Protein 3GQM (pdb70)

Structure (mmCIF, N/CA/C/O backbone):
data_3GQM
#
_entry.id   3GQM
#
_cell.length_a   54.893
_cell.length_b   77.744
_cell.length_c   115.016
_cell.angle_alpha   90.00
_cell.angle_beta   90.00
_cell.angle_gamma   90.00
#
_symmetry.space_group_name_H-M   'P 21 21 21'
#
loop_
_entity.id
_entity.type
_entity.pdbx_description
1 polymer 'Cell Inhibiting Factor (CifBp)'
2 water water
#
loop_
_atom_site.group_PDB
_atom_site.id
_atom_site.type_symbol
_atom_site.label_atom_id
_atom_site.label_alt_id
_atom_site.label_comp_id
_atom_site.label_asym_id
_atom_site.label_entity_id
_atom_site.label_seq_id
_atom_site.pdbx_PDB_ins_code
_atom_site.Cartn_x
_atom_site.Cartn_y
_atom_site.Cartn_z
_atom_site.occupancy
_atom_site.B_iso_or_equiv
_atom_site.auth_seq_id
_atom_site.auth_comp_id
_atom_site.auth_asym_id
_atom_site.auth_atom_id
_atom_site.pdbx_PDB_model_num
ATOM 1 N N . HIS A 1 28 ? -0.912 12.245 18.412 1.00 40.72 14 HIS A N 1
ATOM 2 C CA . HIS A 1 28 ? 0.127 13.064 17.737 1.00 39.49 14 HIS A CA 1
ATOM 3 C C . HIS A 1 28 ? 1.053 12.151 16.973 1.00 37.68 14 HIS A C 1
ATOM 4 O O . HIS A 1 28 ? 2.272 12.348 16.928 1.00 37.41 14 HIS A O 1
ATOM 11 N N . ARG A 1 29 ? 0.474 11.124 16.384 1.00 36.15 15 ARG A N 1
ATOM 12 C CA . ARG A 1 29 ? 1.157 10.355 15.354 1.00 34.79 15 ARG A CA 1
ATOM 13 C C . ARG A 1 29 ? 1.740 11.263 14.266 1.00 32.34 15 ARG A C 1
ATOM 14 O O . ARG A 1 29 ? 2.804 10.969 13.735 1.00 32.31 15 ARG A O 1
ATOM 22 N N . VAL A 1 30 ? 1.084 12.371 13.935 1.00 30.79 16 VAL A N 1
ATOM 23 C CA . VAL A 1 30 ? 1.617 13.204 12.839 1.00 29.16 16 VAL A CA 1
ATOM 24 C C . VAL A 1 30 ? 2.960 13.836 13.209 1.00 28.54 16 VAL A C 1
ATOM 25 O O . VAL A 1 30 ? 3.906 13.839 12.415 1.00 26.81 16 VAL A O 1
ATOM 29 N N . THR A 1 31 ? 3.023 14.372 14.429 1.00 27.51 17 THR A N 1
ATOM 30 C CA . THR A 1 31 ? 4.224 14.959 14.958 1.00 28.50 17 THR A CA 1
ATOM 31 C C . THR A 1 31 ? 5.359 13.927 15.043 1.00 27.76 17 THR A C 1
ATOM 32 O O . THR A 1 31 ? 6.502 14.217 14.707 1.00 27.57 17 THR A O 1
ATOM 36 N N . LEU A 1 32 ? 5.047 12.717 15.489 1.00 27.50 18 LEU A N 1
ATOM 37 C CA . LEU A 1 32 ? 6.089 11.677 15.602 1.00 28.38 18 LEU A CA 1
ATOM 38 C C . LEU A 1 32 ? 6.600 11.219 14.219 1.00 27.86 18 LEU A C 1
ATOM 39 O O . LEU A 1 32 ? 7.785 11.007 14.016 1.00 27.71 18 LEU A O 1
ATOM 44 N N . ARG A 1 33 ? 5.655 11.007 13.310 1.00 28.64 19 ARG A N 1
ATOM 45 C CA . ARG A 1 33 ? 5.919 10.656 11.902 1.00 28.72 19 ARG A CA 1
ATOM 46 C C . ARG A 1 33 ? 6.931 11.660 11.370 1.00 28.50 19 ARG A C 1
ATOM 47 O O . ARG A 1 33 ? 8.012 11.299 10.844 1.00 28.93 19 ARG A O 1
ATOM 55 N N . LYS A 1 34 ? 6.628 12.929 11.566 1.00 27.72 20 LYS A N 1
ATOM 56 C CA . LYS A 1 34 ? 7.508 13.999 11.060 1.00 28.32 20 LYS A CA 1
ATOM 57 C C . LYS A 1 34 ? 8.927 13.893 11.607 1.00 28.53 20 LYS A C 1
ATOM 58 O O . LYS A 1 34 ? 9.919 13.981 10.859 1.00 27.58 20 LYS A O 1
ATOM 64 N N . ALA A 1 35 ? 9.026 13.689 12.925 1.00 28.70 21 ALA A N 1
ATOM 65 C CA . ALA A 1 35 ? 10.316 13.450 13.545 1.00 28.85 21 ALA A CA 1
ATOM 66 C C . ALA A 1 35 ? 11.037 12.180 13.082 1.00 29.09 21 ALA A C 1
ATOM 67 O O . ALA A 1 35 ? 12.221 12.201 12.925 1.00 29.16 21 ALA A O 1
ATOM 69 N N . THR A 1 36 ? 10.338 11.072 12.912 1.00 30.39 22 THR A N 1
ATOM 70 C CA . THR A 1 36 ? 10.960 9.858 12.391 1.00 31.42 22 THR A CA 1
ATOM 71 C C . THR A 1 36 ? 11.548 10.133 10.982 1.00 30.90 22 THR A C 1
ATOM 72 O O . THR A 1 36 ? 12.759 9.901 10.688 1.00 30.77 22 THR A O 1
ATOM 76 N N . LEU A 1 37 ? 10.705 10.674 10.108 1.00 29.18 23 LEU A N 1
ATOM 77 C CA . LEU A 1 37 ? 11.150 10.978 8.749 1.00 27.67 23 LEU A CA 1
ATOM 78 C C . LEU A 1 37 ? 12.338 11.935 8.807 1.00 27.46 23 LEU A C 1
ATOM 79 O O . LEU A 1 37 ? 13.311 11.691 8.124 1.00 27.30 23 LEU A O 1
ATOM 84 N N . ALA A 1 38 ? 12.292 12.978 9.644 1.00 27.36 24 ALA A N 1
ATOM 85 C CA . ALA A 1 38 ? 13.411 13.939 9.703 1.00 29.91 24 ALA A CA 1
ATOM 86 C C . ALA A 1 38 ? 14.729 13.284 10.157 1.00 30.76 24 ALA A C 1
ATOM 87 O O . ALA A 1 38 ? 15.738 13.463 9.524 1.00 30.97 24 ALA A O 1
ATOM 89 N N . SER A 1 39 ? 14.716 12.515 11.241 1.00 32.04 25 SER A N 1
ATOM 90 C CA . SER A 1 39 ? 15.970 11.908 11.688 1.00 33.64 25 SER A CA 1
ATOM 91 C C . SER A 1 39 ? 16.442 10.885 10.667 1.00 33.04 25 SER A C 1
ATOM 92 O O . SER A 1 39 ? 17.630 10.836 10.374 1.00 35.35 25 SER A O 1
ATOM 95 N N . LEU A 1 40 ? 15.531 10.103 10.100 1.00 32.58 26 LEU A N 1
ATOM 96 C CA . LEU A 1 40 ? 15.903 9.197 8.991 1.00 31.37 26 LEU A CA 1
ATOM 97 C C . LEU A 1 40 ? 16.647 9.893 7.857 1.00 31.77 26 LEU A C 1
ATOM 98 O O . LEU A 1 40 ? 17.751 9.450 7.464 1.00 31.23 26 LEU A O 1
ATOM 103 N N . MET A 1 41 ? 16.059 10.971 7.316 1.00 30.92 27 MET A N 1
ATOM 104 C CA . MET A 1 41 ? 16.709 11.708 6.235 1.00 32.30 27 MET A CA 1
ATOM 105 C C . MET A 1 41 ? 18.091 12.286 6.602 1.00 32.67 27 MET A C 1
ATOM 106 O O . MET A 1 41 ? 19.001 12.286 5.771 1.00 30.59 27 MET A O 1
ATOM 111 N N . GLN A 1 42 ? 18.227 12.796 7.821 1.00 34.11 28 GLN A N 1
ATOM 112 C CA . GLN A 1 42 ? 19.518 13.375 8.248 1.00 35.83 28 GLN A CA 1
ATOM 113 C C . GLN A 1 42 ? 20.608 12.312 8.315 1.00 35.88 28 GLN A C 1
ATOM 114 O O . GLN A 1 42 ? 21.770 12.607 8.113 1.00 37.56 28 GLN A O 1
ATOM 120 N N . SER A 1 43 ? 20.244 11.079 8.609 1.00 36.84 29 SER A N 1
ATOM 121 C CA . SER A 1 43 ? 21.238 9.999 8.798 1.00 37.98 29 SER A CA 1
ATOM 122 C C . SER A 1 43 ? 21.853 9.482 7.481 1.00 38.00 29 SER A C 1
ATOM 123 O O . SER A 1 43 ? 22.832 8.740 7.486 1.00 38.53 29 SER A O 1
ATOM 126 N N . LEU A 1 44 ? 21.272 9.891 6.362 1.00 38.99 30 LEU A N 1
ATOM 127 C CA . LEU A 1 44 ? 21.580 9.314 5.052 1.00 39.17 30 LEU A CA 1
ATOM 128 C C . LEU A 1 44 ? 22.858 9.931 4.506 1.00 39.92 30 LEU A C 1
ATOM 129 O O . LEU A 1 44 ? 23.322 9.584 3.410 1.00 39.35 30 LEU A O 1
ATOM 134 N N . SER A 1 45 ? 23.425 10.863 5.269 1.00 40.29 31 SER A N 1
ATOM 135 C CA . SER A 1 45 ? 24.738 11.391 4.933 1.00 41.44 31 SER A CA 1
ATOM 136 C C . SER A 1 45 ? 25.746 10.389 5.473 1.00 41.05 31 SER A C 1
ATOM 137 O O . SER A 1 45 ? 26.895 10.412 5.064 1.00 42.26 31 SER A O 1
ATOM 140 N N . GLY A 1 46 ? 25.291 9.517 6.378 1.00 40.53 32 GLY A N 1
ATOM 141 C CA . GLY A 1 46 ? 26.073 8.396 6.901 1.00 40.91 32 GLY A CA 1
ATOM 142 C C . GLY A 1 46 ? 26.168 7.220 5.913 1.00 41.62 32 GLY A C 1
ATOM 143 O O . GLY A 1 46 ? 25.170 6.814 5.270 1.00 40.17 32 GLY A O 1
ATOM 144 N N . GLU A 1 47 ? 27.371 6.664 5.804 1.00 41.11 33 GLU A N 1
ATOM 145 C CA . GLU A 1 47 ? 27.661 5.634 4.808 1.00 41.19 33 GLU A CA 1
ATOM 146 C C . GLU A 1 47 ? 26.810 4.408 5.060 1.00 40.13 33 GLU A C 1
ATOM 147 O O . GLU A 1 47 ? 26.113 3.945 4.166 1.00 40.46 33 GLU A O 1
ATOM 153 N N . SER A 1 48 ? 26.833 3.904 6.286 1.00 38.79 34 SER A N 1
ATOM 154 C CA . SER A 1 48 ? 26.123 2.692 6.590 1.00 38.49 34 SER A CA 1
ATOM 155 C C . SER A 1 48 ? 24.604 2.872 6.427 1.00 37.03 34 SER A C 1
ATOM 156 O O . SER A 1 48 ? 23.943 2.057 5.797 1.00 36.86 34 SER A O 1
ATOM 159 N N . SER A 1 49 ? 24.076 3.972 6.941 1.00 35.65 35 SER A N 1
ATOM 160 C CA . SER A 1 49 ? 22.641 4.279 6.792 1.00 34.82 35 SER A CA 1
ATOM 161 C C . SER A 1 49 ? 22.256 4.375 5.299 1.00 32.58 35 SER A C 1
ATOM 162 O O . SER A 1 49 ? 21.317 3.706 4.857 1.00 30.58 35 SER A O 1
ATOM 165 N N . ASN A 1 50 ? 23.008 5.182 4.550 1.00 31.91 36 ASN A N 1
ATOM 166 C CA . ASN A 1 50 ? 22.768 5.374 3.117 1.00 32.11 36 ASN A CA 1
ATOM 167 C C . ASN A 1 50 ? 22.690 4.045 2.329 1.00 31.97 36 ASN A C 1
ATOM 168 O O . ASN A 1 50 ? 21.727 3.800 1.604 1.00 32.09 36 ASN A O 1
ATOM 173 N N . ARG A 1 51 ? 23.698 3.197 2.471 1.00 31.93 37 ARG A N 1
ATOM 174 C CA . ARG A 1 51 ? 23.751 1.891 1.756 1.00 31.61 37 ARG A CA 1
ATOM 175 C C . ARG A 1 51 ? 22.665 0.899 2.166 1.00 30.56 37 ARG A C 1
ATOM 176 O O . ARG A 1 51 ? 22.139 0.139 1.335 1.00 30.08 37 ARG A O 1
ATOM 184 N N . VAL A 1 52 ? 22.345 0.880 3.452 1.00 28.67 38 VAL A N 1
ATOM 185 C CA . VAL A 1 52 ? 21.251 0.047 3.935 1.00 29.08 38 VAL A CA 1
ATOM 186 C C . VAL A 1 52 ? 19.875 0.557 3.423 1.00 28.12 38 VAL A C 1
ATOM 187 O O . VAL A 1 52 ? 19.029 -0.228 3.033 1.00 28.24 38 VAL A O 1
ATOM 191 N N . MET A 1 53 ? 19.693 1.864 3.379 1.00 27.90 39 MET A N 1
ATOM 192 C CA . MET A 1 53 ? 18.423 2.479 2.903 1.00 28.21 39 MET A CA 1
ATOM 193 C C . MET A 1 53 ? 18.229 2.259 1.379 1.00 27.62 39 MET A C 1
ATOM 194 O O . MET A 1 53 ? 17.194 1.740 0.959 1.00 27.80 39 MET A O 1
ATOM 199 N N . TRP A 1 54 ? 19.244 2.605 0.592 1.00 27.20 40 TRP A N 1
ATOM 200 C CA . TRP A 1 54 ? 19.138 2.649 -0.857 1.00 28.83 40 TRP A CA 1
ATOM 201 C C . TRP A 1 54 ? 19.882 1.458 -1.476 1.00 31.32 40 TRP A C 1
ATOM 202 O O . TRP A 1 54 ? 21.044 1.536 -1.846 1.00 34.59 40 TRP A O 1
ATOM 213 N N . ASN A 1 55 ? 19.231 0.314 -1.510 1.00 31.90 41 ASN A N 1
ATOM 214 C CA . ASN A 1 55 ? 19.849 -0.870 -2.058 1.00 32.16 41 ASN A CA 1
ATOM 215 C C . ASN A 1 55 ? 18.698 -1.487 -2.829 1.00 31.17 41 ASN A C 1
ATOM 216 O O . ASN A 1 55 ? 17.533 -1.282 -2.468 1.00 29.45 41 ASN A O 1
ATOM 221 N N . ASP A 1 56 ? 18.999 -2.190 -3.904 1.00 31.24 42 ASP A N 1
ATOM 222 C CA . ASP A 1 56 ? 17.920 -2.731 -4.738 1.00 34.16 42 ASP A CA 1
ATOM 223 C C . ASP A 1 56 ? 17.640 -4.217 -4.548 1.00 34.08 42 ASP A C 1
ATOM 224 O O . ASP A 1 56 ? 17.008 -4.824 -5.405 1.00 35.06 42 ASP A O 1
ATOM 229 N N . ARG A 1 57 ? 18.082 -4.808 -3.443 1.00 34.71 43 ARG A N 1
ATOM 230 C CA . ARG A 1 57 ? 17.664 -6.199 -3.160 1.00 36.52 43 ARG A CA 1
ATOM 231 C C . ARG A 1 57 ? 16.368 -6.129 -2.382 1.00 35.97 43 ARG A C 1
ATOM 232 O O . ARG A 1 57 ? 16.346 -5.582 -1.280 1.00 36.39 43 ARG A O 1
ATOM 240 N N . TYR A 1 58 ? 15.292 -6.679 -2.921 1.00 36.39 44 TYR A N 1
ATOM 241 C CA . TYR A 1 58 ? 13.967 -6.470 -2.311 1.00 37.49 44 TYR A CA 1
ATOM 242 C C . TYR A 1 58 ? 13.300 -7.731 -1.782 1.00 39.18 44 TYR A C 1
ATOM 243 O O . TYR A 1 58 ? 12.184 -7.671 -1.257 1.00 39.46 44 TYR A O 1
ATOM 252 N N . ASP A 1 59 ? 13.972 -8.871 -1.951 1.00 40.27 45 ASP A N 1
ATOM 253 C CA . ASP A 1 59 ? 13.447 -10.166 -1.549 1.00 41.17 45 ASP A CA 1
ATOM 254 C C . ASP A 1 59 ? 13.888 -10.504 -0.150 1.00 40.73 45 ASP A C 1
ATOM 255 O O . ASP A 1 59 ? 13.388 -11.454 0.391 1.00 42.25 45 ASP A O 1
ATOM 260 N N . THR A 1 60 ? 14.828 -9.721 0.391 1.00 40.31 46 THR A N 1
ATOM 261 C CA . THR A 1 60 ? 15.381 -9.746 1.758 1.00 38.97 46 THR A CA 1
ATOM 262 C C . THR A 1 60 ? 14.894 -8.521 2.592 1.00 37.59 46 THR A C 1
ATOM 263 O O . THR A 1 60 ? 14.605 -7.460 2.031 1.00 36.38 46 THR A O 1
ATOM 267 N N . LEU A 1 61 ? 14.819 -8.679 3.911 1.00 36.01 47 LEU A N 1
ATOM 268 C CA . LEU A 1 61 ? 14.332 -7.620 4.805 1.00 35.36 47 LEU A CA 1
ATOM 269 C C . LEU A 1 61 ? 15.259 -6.467 4.658 1.00 34.56 47 LEU A C 1
ATOM 270 O O . LEU A 1 61 ? 16.491 -6.675 4.687 1.00 34.00 47 LEU A O 1
ATOM 275 N N . LEU A 1 62 ? 14.698 -5.258 4.526 1.00 32.29 48 LEU A N 1
ATOM 276 C CA . LEU A 1 62 ? 15.549 -4.072 4.520 1.00 32.58 48 LEU A CA 1
ATOM 277 C C . LEU A 1 62 ? 16.553 -4.083 5.675 1.00 32.06 48 LEU A C 1
ATOM 278 O O . LEU A 1 62 ? 17.753 -3.830 5.462 1.00 31.80 48 LEU A O 1
ATOM 283 N N . ILE A 1 63 ? 16.079 -4.377 6.892 1.00 33.19 49 ILE A N 1
ATOM 284 C CA . ILE A 1 63 ? 16.944 -4.202 8.067 1.00 34.44 49 ILE A CA 1
ATOM 285 C C . ILE A 1 63 ? 17.917 -5.358 8.188 1.00 34.57 49 ILE A C 1
ATOM 286 O O . ILE A 1 63 ? 18.812 -5.294 8.982 1.00 35.82 49 ILE A O 1
ATOM 291 N N . ALA A 1 64 ? 17.737 -6.417 7.408 1.00 35.40 50 ALA A N 1
ATOM 292 C CA . ALA A 1 64 ? 18.736 -7.483 7.393 1.00 36.22 50 ALA A CA 1
ATOM 293 C C . ALA A 1 64 ? 19.932 -7.158 6.526 1.00 37.10 50 ALA A C 1
ATOM 294 O O . ALA A 1 64 ? 20.870 -7.976 6.467 1.00 38.03 50 ALA A O 1
ATOM 296 N N . ARG A 1 65 ? 19.917 -5.995 5.851 1.00 36.19 51 ARG A N 1
ATOM 297 C CA . ARG A 1 65 ? 21.046 -5.569 5.014 1.00 35.32 51 ARG A CA 1
ATOM 298 C C . ARG A 1 65 ? 22.324 -5.238 5.788 1.00 35.76 51 ARG A C 1
ATOM 299 O O . ARG A 1 65 ? 22.328 -4.400 6.695 1.00 36.11 51 ARG A O 1
ATOM 307 N N . ASP A 1 66 ? 23.431 -5.837 5.361 1.00 36.11 52 ASP A N 1
ATOM 308 C CA . ASP A 1 66 ? 24.714 -5.652 6.024 1.00 36.39 52 ASP A CA 1
ATOM 309 C C . ASP A 1 66 ? 25.498 -4.640 5.250 1.00 35.76 52 ASP A C 1
ATOM 310 O O . ASP A 1 66 ? 25.846 -4.920 4.132 1.00 35.71 52 ASP A O 1
ATOM 315 N N . PRO A 1 67 ? 25.776 -3.469 5.840 1.00 35.27 53 PRO A N 1
ATOM 316 C CA . PRO A 1 67 ? 26.488 -2.404 5.153 1.00 36.38 53 PRO A CA 1
ATOM 317 C C . PRO A 1 67 ? 27.960 -2.742 4.824 1.00 37.33 53 PRO A C 1
ATOM 318 O O . PRO A 1 67 ? 28.467 -2.221 3.839 1.00 37.63 53 PRO A O 1
ATOM 322 N N . ARG A 1 68 ? 28.619 -3.571 5.648 1.00 37.80 54 ARG A N 1
ATOM 323 C CA . ARG A 1 68 ? 29.975 -4.064 5.354 1.00 38.49 54 ARG A CA 1
ATOM 324 C C . ARG A 1 68 ? 29.958 -4.963 4.095 1.00 36.79 54 ARG A C 1
ATOM 325 O O . ARG A 1 68 ? 30.767 -4.788 3.207 1.00 36.63 54 ARG A O 1
ATOM 333 N N . GLU A 1 69 ? 29.040 -5.923 4.049 1.00 36.23 55 GLU A N 1
ATOM 334 C CA . GLU A 1 69 ? 28.903 -6.793 2.901 1.00 37.44 55 GLU A CA 1
ATOM 335 C C . GLU A 1 69 ? 28.552 -6.022 1.611 1.00 36.48 55 GLU A C 1
ATOM 336 O O . GLU A 1 69 ? 29.115 -6.288 0.542 1.00 36.63 55 GLU A O 1
ATOM 342 N N . ILE A 1 70 ? 27.641 -5.049 1.723 1.00 34.74 56 ILE A N 1
ATOM 343 C CA . ILE A 1 70 ? 27.320 -4.200 0.589 1.00 33.22 56 ILE A CA 1
ATOM 344 C C . ILE A 1 70 ? 28.607 -3.542 0.103 1.00 33.43 56 ILE A C 1
ATOM 345 O O . ILE A 1 70 ? 28.880 -3.533 -1.094 1.00 32.60 56 ILE A O 1
ATOM 350 N N . LYS A 1 71 ? 29.390 -2.990 1.032 1.00 33.59 57 LYS A N 1
ATOM 351 C CA . LYS A 1 71 ? 30.613 -2.299 0.663 1.00 34.68 57 LYS A CA 1
ATOM 352 C C . LYS A 1 71 ? 31.582 -3.269 0.007 1.00 33.94 57 LYS A C 1
ATOM 353 O O . LYS A 1 71 ? 32.204 -2.923 -0.973 1.00 34.42 57 LYS A O 1
ATOM 359 N N . ASN A 1 72 ? 31.705 -4.468 0.563 1.00 34.38 58 ASN A N 1
ATOM 360 C CA . ASN A 1 72 ? 32.530 -5.528 -0.053 1.00 35.03 58 ASN A CA 1
ATOM 361 C C . ASN A 1 72 ? 32.053 -5.952 -1.437 1.00 34.28 58 ASN A C 1
ATOM 362 O O . ASN A 1 72 ? 32.876 -6.289 -2.276 1.00 34.79 58 ASN A O 1
ATOM 367 N N . ALA A 1 73 ? 30.732 -5.925 -1.667 1.00 32.35 59 ALA A N 1
ATOM 368 C CA . ALA A 1 73 ? 30.160 -6.271 -2.958 1.00 31.64 59 ALA A CA 1
ATOM 369 C C . ALA A 1 73 ? 30.536 -5.227 -3.990 1.00 30.92 59 ALA A C 1
ATOM 370 O O . ALA A 1 73 ? 30.910 -5.563 -5.104 1.00 30.01 59 ALA A O 1
ATOM 372 N N . ILE A 1 74 ? 30.465 -3.954 -3.609 1.00 30.59 60 ILE A N 1
ATOM 373 C CA . ILE A 1 74 ? 30.928 -2.908 -4.492 1.00 31.38 60 ILE A CA 1
ATOM 374 C C . ILE A 1 74 ? 32.442 -3.057 -4.785 1.00 32.46 60 ILE A C 1
ATOM 375 O O . ILE A 1 74 ? 32.854 -2.943 -5.948 1.00 30.44 60 ILE A O 1
ATOM 380 N N . GLU A 1 75 ? 33.262 -3.317 -3.745 1.00 33.09 61 GLU A N 1
ATOM 381 C CA . GLU A 1 75 ? 34.711 -3.517 -3.979 1.00 35.01 61 GLU A CA 1
ATOM 382 C C . GLU A 1 75 ? 34.907 -4.647 -5.008 1.00 34.27 61 GLU A C 1
ATOM 383 O O . GLU A 1 75 ? 35.609 -4.500 -5.995 1.00 33.16 61 GLU A O 1
ATOM 389 N N . LYS A 1 76 ? 34.255 -5.768 -4.760 1.00 34.62 62 LYS A N 1
ATOM 390 C CA . LYS A 1 76 ? 34.348 -6.901 -5.665 1.00 34.58 62 LYS A CA 1
ATOM 391 C C . LYS A 1 76 ? 34.000 -6.511 -7.100 1.00 35.00 62 LYS A C 1
ATOM 392 O O . LYS A 1 76 ? 34.779 -6.754 -8.049 1.00 36.03 62 LYS A O 1
ATOM 398 N N . SER A 1 77 ? 32.849 -5.868 -7.271 1.00 35.24 63 SER A N 1
ATOM 399 C CA . SER A 1 77 ? 32.418 -5.426 -8.601 1.00 34.99 63 SER A CA 1
ATOM 400 C C . SER A 1 77 ? 33.475 -4.516 -9.269 1.00 35.27 63 SER A C 1
ATOM 401 O O . SER A 1 77 ? 33.742 -4.601 -10.487 1.00 34.61 63 SER A O 1
ATOM 404 N N . VAL A 1 78 ? 34.068 -3.619 -8.489 1.00 35.76 64 VAL A N 1
ATOM 405 C CA . VAL A 1 78 ? 35.015 -2.671 -9.059 1.00 35.96 64 VAL A CA 1
ATOM 406 C C . VAL A 1 78 ? 36.267 -3.452 -9.539 1.00 37.78 64 VAL A C 1
ATOM 407 O O . VAL A 1 78 ? 36.819 -3.173 -10.608 1.00 37.96 64 VAL A O 1
ATOM 411 N N . THR A 1 79 ? 36.678 -4.442 -8.752 1.00 38.98 65 THR A N 1
ATOM 412 C CA . THR A 1 79 ? 37.791 -5.306 -9.125 1.00 41.95 65 THR A CA 1
ATOM 413 C C . THR A 1 79 ? 37.474 -6.073 -10.399 1.00 42.91 65 THR A C 1
ATOM 414 O O . THR A 1 79 ? 38.304 -6.152 -11.286 1.00 44.17 65 THR A O 1
ATOM 418 N N . ASP A 1 80 ? 36.275 -6.649 -10.475 1.00 44.28 66 ASP A N 1
ATOM 419 C CA . ASP A 1 80 ? 35.816 -7.333 -11.683 1.00 44.95 66 ASP A CA 1
ATOM 420 C C . ASP A 1 80 ? 36.104 -6.413 -12.855 1.00 46.37 66 ASP A C 1
ATOM 421 O O . ASP A 1 80 ? 36.582 -6.849 -13.896 1.00 47.89 66 ASP A O 1
ATOM 426 N N . PHE A 1 81 ? 35.886 -5.118 -12.673 1.00 47.42 67 PHE A N 1
ATOM 427 C CA . PHE A 1 81 ? 36.047 -4.170 -13.758 1.00 47.35 67 PHE A CA 1
ATOM 428 C C . PHE A 1 81 ? 37.463 -3.666 -13.972 1.00 47.76 67 PHE A C 1
ATOM 429 O O . PHE A 1 81 ? 37.663 -2.787 -14.819 1.00 48.07 67 PHE A O 1
ATOM 437 N N . GLY A 1 82 ? 38.424 -4.216 -13.216 1.00 47.89 68 GLY A N 1
ATOM 438 C CA . GLY A 1 82 ? 39.842 -3.883 -13.350 1.00 48.00 68 GLY A CA 1
ATOM 439 C C . GLY A 1 82 ? 40.173 -2.569 -12.690 1.00 48.21 68 GLY A C 1
ATOM 440 O O . GLY A 1 82 ? 40.924 -1.758 -13.232 1.00 48.28 68 GLY A O 1
ATOM 441 N N . GLY A 1 83 ? 39.590 -2.348 -11.515 1.00 48.27 69 GLY A N 1
ATOM 442 C CA . GLY A 1 83 ? 39.891 -1.152 -10.740 1.00 48.61 69 GLY A CA 1
ATOM 443 C C . GLY A 1 83 ? 38.962 0.017 -10.959 1.00 49.39 69 GLY A C 1
ATOM 444 O O . GLY A 1 83 ? 38.246 0.116 -11.984 1.00 49.24 69 GLY A O 1
ATOM 445 N N . LEU A 1 84 ? 38.999 0.913 -9.990 1.00 50.25 70 LEU A N 1
ATOM 446 C CA . LEU A 1 84 ? 38.102 2.053 -9.931 1.00 52.07 70 LEU A CA 1
ATOM 447 C C . LEU A 1 84 ? 38.180 3.010 -11.122 1.00 53.07 70 LEU A C 1
ATOM 448 O O . LEU A 1 84 ? 37.128 3.409 -11.640 1.00 52.89 70 LEU A O 1
ATOM 453 N N . GLU A 1 85 ? 39.388 3.372 -11.567 1.00 54.21 71 GLU A N 1
ATOM 454 C CA . GLU A 1 85 ? 39.475 4.342 -12.663 1.00 55.85 71 GLU A CA 1
ATOM 455 C C . GLU A 1 85 ? 38.989 3.751 -14.001 1.00 56.52 71 GLU A C 1
ATOM 456 O O . GLU A 1 85 ? 38.342 4.437 -14.787 1.00 56.48 71 GLU A O 1
ATOM 462 N N . ASN A 1 86 ? 39.191 2.446 -14.164 1.00 57.92 72 ASN A N 1
ATOM 463 C CA . ASN A 1 86 ? 38.543 1.658 -15.215 1.00 59.19 72 ASN A CA 1
ATOM 464 C C . ASN A 1 86 ? 37.032 1.499 -15.098 1.00 59.88 72 ASN A C 1
ATOM 465 O O . ASN A 1 86 ? 36.329 1.468 -16.112 1.00 60.55 72 ASN A O 1
ATOM 470 N N . TYR A 1 87 ? 36.550 1.330 -13.872 1.00 60.15 73 TYR A N 1
ATOM 471 C CA . TYR A 1 87 ? 35.128 1.184 -13.617 1.00 60.69 73 TYR A CA 1
ATOM 472 C C . TYR A 1 87 ? 34.362 2.431 -14.084 1.00 61.81 73 TYR A C 1
ATOM 473 O O . TYR A 1 87 ? 33.283 2.331 -14.679 1.00 62.32 73 TYR A O 1
ATOM 482 N N . LYS A 1 88 ? 34.926 3.603 -13.832 1.00 62.46 74 LYS A N 1
ATOM 483 C CA . LYS A 1 88 ? 34.305 4.835 -14.267 1.00 63.72 74 LYS A CA 1
ATOM 484 C C . LYS A 1 88 ? 34.194 4.888 -15.805 1.00 64.50 74 LYS A C 1
ATOM 485 O O . LYS A 1 88 ? 33.156 5.281 -16.353 1.00 64.66 74 LYS A O 1
ATOM 491 N N . GLU A 1 89 ? 35.259 4.467 -16.492 1.00 65.25 75 GLU A N 1
ATOM 492 C CA . GLU A 1 89 ? 35.308 4.507 -17.947 1.00 65.58 75 GLU A CA 1
ATOM 493 C C . GLU A 1 89 ? 34.165 3.741 -18.570 1.00 65.49 75 GLU A C 1
ATOM 494 O O . GLU A 1 89 ? 33.538 4.225 -19.504 1.00 65.91 75 GLU A O 1
ATOM 500 N N . LEU A 1 90 ? 33.881 2.557 -18.039 1.00 65.39 76 LEU A N 1
ATOM 501 C CA . LEU A 1 90 ? 32.927 1.636 -18.669 1.00 65.33 76 LEU A CA 1
ATOM 502 C C . LEU A 1 90 ? 31.472 1.710 -18.144 1.00 65.16 76 LEU A C 1
ATOM 503 O O . LEU A 1 90 ? 30.600 1.001 -18.651 1.00 65.10 76 LEU A O 1
ATOM 508 N N . THR A 1 91 ? 31.209 2.586 -17.162 1.00 64.72 77 THR A N 1
ATOM 509 C CA . THR A 1 91 ? 29.850 2.760 -16.602 1.00 63.81 77 THR A CA 1
ATOM 510 C C . THR A 1 91 ? 29.411 4.234 -16.424 1.00 63.13 77 THR A C 1
ATOM 511 O O . THR A 1 91 ? 28.515 4.532 -15.616 1.00 63.25 77 THR A O 1
ATOM 515 N N . GLY A 1 92 ? 30.042 5.140 -17.165 1.00 61.65 78 GLY A N 1
ATOM 516 C CA . GLY A 1 92 ? 29.590 6.520 -17.225 1.00 60.55 78 GLY A CA 1
ATOM 517 C C . GLY A 1 92 ? 30.369 7.529 -16.413 1.00 59.51 78 GLY A C 1
ATOM 518 O O . GLY A 1 92 ? 30.232 8.737 -16.621 1.00 59.81 78 GLY A O 1
ATOM 519 N N . GLY A 1 93 ? 31.177 7.043 -15.476 1.00 58.29 79 GLY A N 1
ATOM 520 C CA . GLY A 1 93 ? 31.999 7.923 -14.646 1.00 55.97 79 GLY A CA 1
ATOM 521 C C . GLY A 1 93 ? 31.579 7.959 -13.186 1.00 54.13 79 GLY A C 1
ATOM 522 O O . GLY A 1 93 ? 32.072 8.781 -12.412 1.00 53.04 79 GLY A O 1
ATOM 523 N N . ALA A 1 94 ? 30.668 7.066 -12.805 1.00 52.32 80 ALA A N 1
ATOM 524 C CA . ALA A 1 94 ? 30.159 7.083 -11.437 1.00 51.08 80 ALA A CA 1
ATOM 525 C C . ALA A 1 94 ? 31.091 6.374 -10.469 1.00 49.60 80 ALA A C 1
ATOM 526 O O . ALA A 1 94 ? 31.507 5.240 -10.707 1.00 49.48 80 ALA A O 1
ATOM 528 N N . ASP A 1 95 ? 31.422 7.052 -9.376 1.00 47.60 81 ASP A N 1
ATOM 529 C CA . ASP A 1 95 ? 32.113 6.399 -8.289 1.00 45.59 81 ASP A CA 1
ATOM 530 C C . ASP A 1 95 ? 31.112 5.554 -7.544 1.00 43.47 81 ASP A C 1
ATOM 531 O O . ASP A 1 95 ? 30.267 6.078 -6.825 1.00 43.64 81 ASP A O 1
ATOM 536 N N . PRO A 1 96 ? 31.240 4.232 -7.666 1.00 41.97 82 PRO A N 1
ATOM 537 C CA . PRO A 1 96 ? 30.347 3.293 -7.042 1.00 40.50 82 PRO A CA 1
ATOM 538 C C . PRO A 1 96 ? 30.431 3.333 -5.507 1.00 39.67 82 PRO A C 1
ATOM 539 O O . PRO A 1 96 ? 29.562 2.772 -4.875 1.00 39.38 82 PRO A O 1
ATOM 543 N N . PHE A 1 97 ? 31.436 3.984 -4.910 1.00 38.43 83 PHE A N 1
ATOM 544 C CA . PHE A 1 97 ? 31.417 4.111 -3.434 1.00 38.24 83 PHE A CA 1
ATOM 545 C C . PHE A 1 97 ? 30.693 5.332 -2.900 1.00 37.08 83 PHE A C 1
ATOM 546 O O . PHE A 1 97 ? 30.520 5.465 -1.694 1.00 37.14 83 PHE A O 1
ATOM 554 N N . ALA A 1 98 ? 30.265 6.209 -3.787 1.00 37.00 84 ALA A N 1
ATOM 555 C CA . ALA A 1 98 ? 29.648 7.466 -3.363 1.00 38.24 84 ALA A CA 1
ATOM 556 C C . ALA A 1 98 ? 28.287 7.212 -2.748 1.00 38.16 84 ALA A C 1
ATOM 557 O O . ALA A 1 98 ? 27.657 6.196 -2.985 1.00 38.61 84 ALA A O 1
ATOM 559 N N . LEU A 1 99 ? 27.844 8.126 -1.914 1.00 39.28 85 LEU A N 1
ATOM 560 C CA . LEU A 1 99 ? 26.563 7.923 -1.275 1.00 39.72 85 LEU A CA 1
ATOM 561 C C . LEU A 1 99 ? 25.522 8.362 -2.277 1.00 40.06 85 LEU A C 1
ATOM 562 O O . LEU A 1 99 ? 25.776 9.201 -3.143 1.00 40.07 85 LEU A O 1
ATOM 567 N N . MET A 1 100 ? 24.360 7.754 -2.210 1.00 40.15 86 MET A N 1
ATOM 568 C CA . MET A 1 100 ? 23.424 8.057 -3.248 1.00 40.51 86 MET A CA 1
ATOM 569 C C . MET A 1 100 ? 22.203 8.829 -2.769 1.00 39.13 86 MET A C 1
ATOM 570 O O . MET A 1 100 ? 21.839 8.746 -1.612 1.00 38.15 86 MET A O 1
ATOM 575 N N . THR A 1 101 ? 21.635 9.630 -3.665 1.00 38.42 87 THR A N 1
ATOM 576 C CA . THR A 1 101 ? 20.266 10.085 -3.498 1.00 37.14 87 THR A CA 1
ATOM 577 C C . THR A 1 101 ? 19.456 9.365 -4.594 1.00 34.80 87 THR A C 1
ATOM 578 O O . THR A 1 101 ? 19.798 9.405 -5.755 1.00 34.79 87 THR A O 1
ATOM 582 N N . PRO A 1 102 ? 18.419 8.639 -4.193 1.00 32.53 88 PRO A N 1
ATOM 583 C CA . PRO A 1 102 ? 17.773 7.632 -5.036 1.00 31.24 88 PRO A CA 1
ATOM 584 C C . PRO A 1 102 ? 16.786 8.202 -6.093 1.00 29.58 88 PRO A C 1
ATOM 585 O O . PRO A 1 102 ? 16.077 9.158 -5.800 1.00 27.94 88 PRO A O 1
ATOM 589 N N . VAL A 1 103 ? 16.761 7.597 -7.290 1.00 28.79 89 VAL A N 1
ATOM 590 C CA . VAL A 1 103 ? 15.681 7.781 -8.293 1.00 27.81 89 VAL A CA 1
ATOM 591 C C . VAL A 1 103 ? 14.344 7.288 -7.727 1.00 26.61 89 VAL A C 1
ATOM 592 O O . VAL A 1 103 ? 14.308 6.632 -6.673 1.00 25.79 89 VAL A O 1
ATOM 596 N N . CYS A 1 104 ? 13.248 7.627 -8.403 1.00 25.81 90 CYS A N 1
ATOM 597 C CA . CYS A 1 104 ? 11.903 7.453 -7.858 1.00 25.35 90 CYS A CA 1
ATOM 598 C C . CYS A 1 104 ? 11.552 6.013 -7.466 1.00 24.94 90 CYS A C 1
ATOM 599 O O . CYS A 1 104 ? 10.997 5.784 -6.384 1.00 23.83 90 CYS A O 1
ATOM 602 N N . GLY A 1 105 ? 11.862 5.048 -8.328 1.00 24.80 91 GLY A N 1
ATOM 603 C CA . GLY A 1 105 ? 11.522 3.621 -8.050 1.00 25.09 91 GLY A CA 1
ATOM 604 C C . GLY A 1 105 ? 12.261 3.108 -6.821 1.00 25.10 91 GLY A C 1
ATOM 605 O O . GLY A 1 105 ? 11.686 2.432 -5.969 1.00 25.67 91 GLY A O 1
ATOM 606 N N . LEU A 1 106 ? 13.522 3.495 -6.710 1.00 24.27 92 LEU A N 1
ATOM 607 C CA . LEU A 1 106 ? 14.382 3.059 -5.635 1.00 23.87 92 LEU A CA 1
ATOM 608 C C . LEU A 1 106 ? 13.995 3.698 -4.292 1.00 23.83 92 LEU A C 1
ATOM 609 O O . LEU A 1 106 ? 14.079 3.014 -3.255 1.00 22.80 92 LEU A O 1
ATOM 614 N N . SER A 1 107 ? 13.604 4.987 -4.301 1.00 22.24 93 SER A N 1
ATOM 615 C CA . SER A 1 107 ? 13.128 5.637 -3.065 1.00 23.15 93 SER A CA 1
ATOM 616 C C . SER A 1 107 ? 11.783 5.073 -2.605 1.00 22.04 93 SER A C 1
ATOM 617 O O . SER A 1 107 ? 11.633 4.707 -1.431 1.00 21.41 93 SER A O 1
ATOM 620 N N . ALA A 1 108 ? 10.835 4.921 -3.539 1.00 20.70 94 ALA A N 1
ATOM 621 C CA . ALA A 1 108 ? 9.523 4.405 -3.203 1.00 19.99 94 ALA A CA 1
ATOM 622 C C . ALA A 1 108 ? 9.604 2.932 -2.750 1.00 20.82 94 ALA A C 1
ATOM 623 O O . ALA A 1 108 ? 8.953 2.542 -1.766 1.00 21.96 94 ALA A O 1
ATOM 625 N N . ASN A 1 109 ? 10.344 2.108 -3.479 1.00 20.46 95 ASN A N 1
ATOM 626 C CA . ASN A 1 109 ? 10.461 0.695 -3.122 1.00 21.11 95 ASN A CA 1
ATOM 627 C C . ASN A 1 109 ? 11.053 0.496 -1.701 1.00 20.32 95 ASN A C 1
ATOM 628 O O . ASN A 1 109 ? 10.520 -0.235 -0.912 1.00 20.51 95 ASN A O 1
ATOM 633 N N . ASN A 1 110 ? 12.128 1.192 -1.396 1.00 20.69 96 ASN A N 1
ATOM 634 C CA . ASN A 1 110 ? 12.784 1.082 -0.094 1.00 22.14 96 ASN A CA 1
ATOM 635 C C . ASN A 1 110 ? 12.050 1.709 1.092 1.00 22.26 96 ASN A C 1
ATOM 636 O O . ASN A 1 110 ? 11.974 1.096 2.161 1.00 22.38 96 ASN A O 1
ATOM 641 N N . ILE A 1 111 ? 11.486 2.911 0.908 1.00 22.77 97 ILE A N 1
ATOM 642 C CA . ILE A 1 111 ? 10.656 3.498 1.989 1.00 23.07 97 ILE A CA 1
ATOM 643 C C . ILE A 1 111 ? 9.382 2.674 2.237 1.00 23.06 97 ILE A C 1
ATOM 644 O O . ILE A 1 111 ? 8.925 2.537 3.396 1.00 23.59 97 ILE A O 1
ATOM 649 N N . PHE A 1 112 ? 8.825 2.114 1.168 1.00 21.05 98 PHE A N 1
ATOM 650 C CA . PHE A 1 112 ? 7.724 1.151 1.306 1.00 21.15 98 PHE A CA 1
ATOM 651 C C . PHE A 1 112 ? 8.107 -0.054 2.211 1.00 21.73 98 PHE A C 1
ATOM 652 O O . PHE A 1 112 ? 7.330 -0.414 3.105 1.00 21.44 98 PHE A O 1
ATOM 660 N N . LYS A 1 113 ? 9.247 -0.710 1.920 1.00 21.37 99 LYS A N 1
ATOM 661 C CA . LYS A 1 113 ? 9.751 -1.797 2.763 1.00 21.39 99 LYS A CA 1
ATOM 662 C C . LYS A 1 113 ? 9.982 -1.285 4.182 1.00 21.94 99 LYS A C 1
ATOM 663 O O . LYS A 1 113 ? 9.498 -1.924 5.146 1.00 20.91 99 LYS A O 1
ATOM 669 N N . LEU A 1 114 ? 10.670 -0.134 4.320 1.00 20.69 100 LEU A N 1
ATOM 670 C CA . LEU A 1 114 ? 10.885 0.453 5.669 1.00 22.07 100 LEU A CA 1
ATOM 671 C C . LEU A 1 114 ? 9.593 0.603 6.481 1.00 22.79 100 LEU A C 1
ATOM 672 O O . LEU A 1 114 ? 9.570 0.304 7.675 1.00 23.59 100 LEU A O 1
ATOM 677 N N . MET A 1 115 ? 8.525 1.047 5.840 1.00 21.89 101 MET A N 1
ATOM 678 C CA . MET A 1 115 ? 7.271 1.286 6.560 1.00 23.48 101 MET A CA 1
ATOM 679 C C . MET A 1 115 ? 6.521 -0.008 6.951 1.00 24.32 101 MET A C 1
ATOM 680 O O . MET A 1 115 ? 5.948 -0.073 8.035 1.00 24.44 101 MET A O 1
ATOM 685 N N . THR A 1 116 ? 6.523 -1.007 6.047 1.00 24.26 102 THR A N 1
ATOM 686 C CA . THR A 1 116 ? 5.625 -2.154 6.116 1.00 23.57 102 THR A CA 1
ATOM 687 C C . THR A 1 116 ? 6.240 -3.409 6.724 1.00 24.43 102 THR A C 1
ATOM 688 O O . THR A 1 116 ? 5.509 -4.263 7.158 1.00 24.85 102 THR A O 1
ATOM 692 N N . GLU A 1 117 ? 7.556 -3.536 6.752 1.00 25.56 103 GLU A N 1
ATOM 693 C CA . GLU A 1 117 ? 8.197 -4.816 7.143 1.00 27.80 103 GLU A CA 1
ATOM 694 C C . GLU A 1 117 ? 8.312 -4.970 8.656 1.00 29.00 103 GLU A C 1
ATOM 695 O O . GLU A 1 117 ? 8.490 -3.997 9.389 1.00 28.75 103 GLU A O 1
ATOM 701 N N . LYS A 1 118 ? 8.250 -6.209 9.100 1.00 30.59 104 LYS A N 1
ATOM 702 C CA . LYS A 1 118 ? 8.529 -6.512 10.493 1.00 32.65 104 LYS A CA 1
ATOM 703 C C . LYS A 1 118 ? 9.619 -7.573 10.430 1.00 33.06 104 LYS A C 1
ATOM 704 O O . LYS A 1 118 ? 10.809 -7.257 10.444 1.00 33.13 104 LYS A O 1
ATOM 710 N N . ASP A 1 119 ? 9.193 -8.818 10.272 1.00 34.72 105 ASP A N 1
ATOM 711 C CA . ASP A 1 119 ? 10.106 -9.938 10.230 1.00 36.66 105 ASP A CA 1
ATOM 712 C C . ASP A 1 119 ? 9.925 -10.790 8.960 1.00 36.96 105 ASP A C 1
ATOM 713 O O . ASP A 1 119 ? 10.725 -11.697 8.707 1.00 37.68 105 ASP A O 1
ATOM 718 N N . VAL A 1 120 ? 8.899 -10.486 8.157 1.00 36.35 106 VAL A N 1
ATOM 719 C CA . VAL A 1 120 ? 8.678 -11.150 6.856 1.00 36.27 106 VAL A CA 1
ATOM 720 C C . VAL A 1 120 ? 8.987 -10.166 5.698 1.00 35.84 106 VAL A C 1
ATOM 721 O O . VAL A 1 120 ? 8.322 -9.157 5.587 1.00 34.80 106 VAL A O 1
ATOM 725 N N . PRO A 1 121 ? 9.991 -10.473 4.846 1.00 35.98 107 PRO A N 1
ATOM 726 C CA . PRO A 1 121 ? 10.400 -9.597 3.732 1.00 36.06 107 PRO A CA 1
ATOM 727 C C . PRO A 1 121 ? 9.246 -9.318 2.772 1.00 36.02 107 PRO A C 1
ATOM 728 O O . PRO A 1 121 ? 8.392 -10.182 2.564 1.00 37.11 107 PRO A O 1
ATOM 732 N N . ILE A 1 122 ? 9.182 -8.101 2.247 1.00 35.01 108 ILE A N 1
ATOM 733 C CA . ILE A 1 122 ? 8.167 -7.744 1.255 1.00 34.37 108 ILE A CA 1
ATOM 734 C C . ILE A 1 122 ? 8.890 -7.150 0.039 1.00 33.65 108 ILE A C 1
ATOM 735 O O . ILE A 1 122 ? 9.779 -6.304 0.165 1.00 33.19 108 ILE A O 1
ATOM 740 N N . ASP A 1 123 ? 8.525 -7.641 -1.127 1.00 32.59 109 ASP A N 1
ATOM 741 C CA . ASP A 1 123 ? 9.132 -7.210 -2.354 1.00 32.92 109 ASP A CA 1
ATOM 742 C C . ASP A 1 123 ? 8.064 -6.414 -3.031 1.00 32.65 109 ASP A C 1
ATOM 743 O O . ASP A 1 123 ? 7.116 -6.993 -3.550 1.00 32.12 109 ASP A O 1
ATOM 748 N N . PRO A 1 124 ? 8.170 -5.072 -2.942 1.00 32.80 110 PRO A N 1
ATOM 749 C CA . PRO A 1 124 ? 7.182 -4.202 -3.532 1.00 33.12 110 PRO A CA 1
ATOM 750 C C . PRO A 1 124 ? 7.178 -4.352 -5.034 1.00 34.19 110 PRO A C 1
ATOM 751 O O . PRO A 1 124 ? 6.222 -3.940 -5.639 1.00 34.86 110 PRO A O 1
ATOM 755 N N . THR A 1 125 ? 8.225 -4.915 -5.649 1.00 35.43 111 THR A N 1
ATOM 756 C CA . THR A 1 125 ? 8.166 -5.103 -7.122 1.00 36.75 111 THR A CA 1
ATOM 757 C C . THR A 1 125 ? 7.271 -6.280 -7.537 1.00 37.74 111 THR A C 1
ATOM 758 O O . THR A 1 125 ? 6.872 -6.369 -8.701 1.00 37.35 111 THR A O 1
ATOM 762 N N . SER A 1 126 ? 6.922 -7.151 -6.575 1.00 38.92 112 SER A N 1
ATOM 763 C CA . SER A 1 126 ? 6.136 -8.354 -6.880 1.00 40.14 112 SER A CA 1
ATOM 764 C C . SER A 1 126 ? 4.725 -8.392 -6.293 1.00 41.04 112 SER A C 1
ATOM 765 O O . SER A 1 126 ? 3.913 -9.259 -6.677 1.00 41.21 112 SER A O 1
ATOM 768 N N . ILE A 1 127 ? 4.407 -7.480 -5.371 1.00 41.54 113 ILE A N 1
ATOM 769 C CA . ILE A 1 127 ? 3.041 -7.418 -4.856 1.00 43.04 113 ILE A CA 1
ATOM 770 C C . ILE A 1 127 ? 2.000 -7.198 -5.982 1.00 43.93 113 ILE A C 1
ATOM 771 O O . ILE A 1 127 ? 2.348 -6.831 -7.092 1.00 44.02 113 ILE A O 1
ATOM 776 N N . GLU A 1 128 ? 0.724 -7.428 -5.679 1.00 45.56 114 GLU A N 1
ATOM 777 C CA . GLU A 1 128 ? -0.349 -7.240 -6.652 1.00 46.91 114 GLU A CA 1
ATOM 778 C C . GLU A 1 128 ? -0.749 -5.764 -6.796 1.00 46.63 114 GLU A C 1
ATOM 779 O O . GLU A 1 128 ? -1.092 -5.120 -5.805 1.00 47.17 114 GLU A O 1
ATOM 785 N N . TYR A 1 129 ? -0.693 -5.231 -8.016 1.00 46.38 115 TYR A N 1
ATOM 786 C CA . TYR A 1 129 ? -1.146 -3.866 -8.306 1.00 46.63 115 TYR A CA 1
ATOM 787 C C . TYR A 1 129 ? -2.560 -3.872 -8.888 1.00 48.01 115 TYR A C 1
ATOM 788 O O . TYR A 1 129 ? -2.943 -4.823 -9.568 1.00 48.75 115 TYR A O 1
ATOM 797 N N . LEU A 1 130 ? -3.339 -2.831 -8.605 1.00 48.96 116 LEU A N 1
ATOM 798 C CA . LEU A 1 130 ? -4.683 -2.680 -9.167 1.00 50.23 116 LEU A CA 1
ATOM 799 C C . LEU A 1 130 ? -4.596 -1.709 -10.346 1.00 50.99 116 LEU A C 1
ATOM 800 O O . LEU A 1 130 ? -3.982 -0.634 -10.232 1.00 50.55 116 LEU A O 1
ATOM 805 N N . GLU A 1 131 ? -5.175 -2.081 -11.484 1.00 51.92 117 GLU A N 1
ATOM 806 C CA . GLU A 1 131 ? -5.041 -1.240 -12.689 1.00 53.00 117 GLU A CA 1
ATOM 807 C C . GLU A 1 131 ? -6.302 -0.5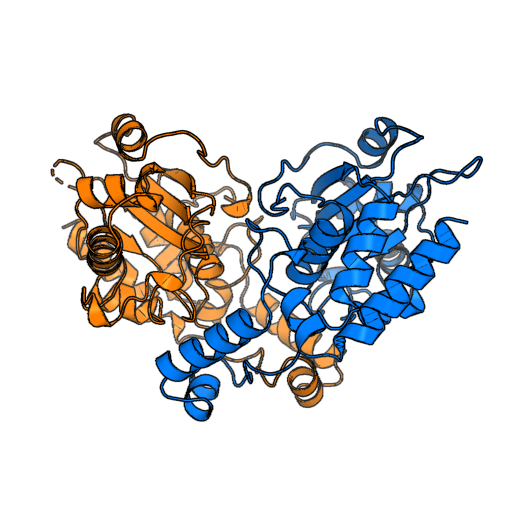14 -13.129 1.00 53.30 117 GLU A C 1
ATOM 808 O O . GLU A 1 131 ? -6.220 0.451 -13.884 1.00 53.44 117 GLU A O 1
ATOM 814 N N . ASN A 1 132 ? -7.460 -0.999 -12.696 1.00 54.05 118 ASN A N 1
ATOM 815 C CA . ASN A 1 132 ? -8.751 -0.466 -13.160 1.00 54.90 118 ASN A CA 1
ATOM 816 C C . ASN A 1 132 ? -9.658 -0.066 -12.007 1.00 54.52 118 ASN A C 1
ATOM 817 O O . ASN A 1 132 ? -10.882 -0.153 -12.115 1.00 54.73 118 ASN A O 1
ATOM 822 N N . THR A 1 133 ? -9.041 0.351 -10.899 1.00 53.55 119 THR A N 1
ATOM 823 C CA . THR A 1 133 ? -9.756 0.789 -9.730 1.00 52.04 119 THR A CA 1
ATOM 824 C C . THR A 1 133 ? -9.458 2.269 -9.617 1.00 51.40 119 THR A C 1
ATOM 825 O O . THR A 1 133 ? -8.309 2.714 -9.844 1.00 50.78 119 THR A O 1
ATOM 829 N N . SER A 1 134 ? -10.496 3.048 -9.304 1.00 49.50 120 SER A N 1
ATOM 830 C CA . SER A 1 134 ? -10.269 4.433 -8.931 1.00 47.32 120 SER A CA 1
ATOM 831 C C . SER A 1 134 ? -9.627 4.433 -7.522 1.00 46.33 120 SER A C 1
ATOM 832 O O . SER A 1 134 ? -9.884 3.531 -6.684 1.00 46.04 120 SER A O 1
ATOM 835 N N . PHE A 1 135 ? -8.807 5.445 -7.269 1.00 44.00 121 PHE A N 1
ATOM 836 C CA . PHE A 1 135 ? -8.212 5.624 -5.982 1.00 42.58 121 PHE A CA 1
ATOM 837 C C . PHE A 1 135 ? -9.290 5.826 -4.883 1.00 43.33 121 PHE A C 1
ATOM 838 O O . PHE A 1 135 ? -9.173 5.256 -3.777 1.00 42.83 121 PHE A O 1
ATOM 846 N N . ALA A 1 136 ? -10.324 6.625 -5.175 1.00 42.82 122 ALA A N 1
ATOM 847 C CA . ALA A 1 136 ? -11.397 6.840 -4.195 1.00 43.27 122 ALA A CA 1
ATOM 848 C C . ALA A 1 136 ? -12.084 5.541 -3.829 1.00 43.28 122 ALA A C 1
ATOM 849 O O . ALA A 1 136 ? -12.365 5.306 -2.665 1.00 42.78 122 ALA A O 1
ATOM 851 N N . GLU A 1 137 ? -12.308 4.695 -4.828 1.00 43.81 123 GLU A N 1
ATOM 852 C CA . GLU A 1 137 ? -13.002 3.437 -4.633 1.00 44.37 123 GLU A CA 1
ATOM 853 C C . GLU A 1 137 ? -12.184 2.637 -3.651 1.00 44.37 123 GLU A C 1
ATOM 854 O O . GLU A 1 137 ? -12.703 2.162 -2.628 1.00 44.47 123 GLU A O 1
ATOM 860 N N . HIS A 1 138 ? -10.893 2.518 -3.962 1.00 44.00 124 HIS A N 1
ATOM 861 C CA . HIS A 1 138 ? -9.990 1.728 -3.137 1.00 44.11 124 HIS A CA 1
ATOM 862 C C . HIS A 1 138 ? -9.858 2.232 -1.692 1.00 43.61 124 HIS A C 1
ATOM 863 O O . HIS A 1 138 ? -10.025 1.455 -0.757 1.00 43.11 124 HIS A O 1
ATOM 870 N N . VAL A 1 139 ? -9.604 3.526 -1.514 1.00 43.96 125 VAL A N 1
ATOM 871 C CA . VAL A 1 139 ? -9.458 4.104 -0.166 1.00 45.07 125 VAL A CA 1
ATOM 872 C C . VAL A 1 139 ? -10.712 3.867 0.664 1.00 45.89 125 VAL A C 1
ATOM 873 O O . VAL A 1 139 ? -10.627 3.569 1.853 1.00 45.53 125 VAL A O 1
ATOM 877 N N . ASN A 1 140 ? -11.876 3.962 0.027 1.00 46.86 126 ASN A N 1
ATOM 878 C CA . ASN A 1 140 ? -13.129 3.718 0.727 1.00 47.99 126 ASN A CA 1
ATOM 879 C C . ASN A 1 140 ? -13.298 2.298 1.248 1.00 47.27 126 ASN A C 1
ATOM 880 O O . ASN A 1 140 ? -14.198 2.059 2.034 1.00 47.46 126 ASN A O 1
ATOM 885 N N . THR A 1 141 ? -12.439 1.371 0.818 1.00 46.45 127 THR A N 1
ATOM 886 C CA . THR A 1 141 ? -12.476 0.007 1.344 1.00 46.06 127 THR A CA 1
ATOM 887 C C . THR A 1 141 ? -11.487 -0.229 2.499 1.00 45.86 127 THR A C 1
ATOM 888 O O . THR A 1 141 ? -11.536 -1.263 3.150 1.00 46.33 127 THR A O 1
ATOM 892 N N . LEU A 1 142 ? -10.607 0.738 2.772 1.00 45.58 128 LEU A N 1
ATOM 893 C CA . LEU A 1 142 ? -9.550 0.574 3.779 1.00 44.90 128 LEU A CA 1
ATOM 894 C C . LEU A 1 142 ? -10.027 0.748 5.224 1.00 44.89 128 LEU A C 1
ATOM 895 O O . LEU A 1 142 ? -10.851 1.606 5.510 1.00 44.89 128 LEU A O 1
ATOM 900 N N . ASP A 1 143 ? -9.490 -0.056 6.134 1.00 44.73 129 ASP A N 1
ATOM 901 C CA . ASP A 1 143 ? -9.882 -0.016 7.536 1.00 44.95 129 ASP A CA 1
ATOM 902 C C . ASP A 1 143 ? -9.533 1.368 8.105 1.00 44.78 129 ASP A C 1
ATOM 903 O O . ASP A 1 143 ? -8.387 1.812 8.022 1.00 43.81 129 ASP A O 1
ATOM 908 N N . SER A 1 144 ? -10.544 2.050 8.638 1.00 44.50 130 SER A N 1
ATOM 909 C CA . SER A 1 144 ? -10.393 3.358 9.293 1.00 45.05 130 SER A CA 1
ATOM 910 C C . SER A 1 144 ? -9.375 3.360 10.431 1.00 44.17 130 SER A C 1
ATOM 911 O O . SER A 1 144 ? -8.777 4.387 10.725 1.00 44.68 130 SER A O 1
ATOM 914 N N . HIS A 1 145 ? -9.153 2.212 11.054 1.00 42.40 131 HIS A N 1
ATOM 915 C CA . HIS A 1 145 ? -8.235 2.195 12.163 1.00 41.11 131 HIS A CA 1
ATOM 916 C C . HIS A 1 145 ? -6.854 1.699 11.817 1.00 38.71 131 HIS A C 1
ATOM 917 O O . HIS A 1 145 ? -5.999 1.632 12.690 1.00 38.48 131 HIS A O 1
ATOM 924 N N . LYS A 1 146 ? -6.622 1.369 10.556 1.00 35.77 132 LYS A N 1
ATOM 925 C CA . LYS A 1 146 ? -5.311 0.921 10.136 1.00 33.16 132 LYS A CA 1
ATOM 926 C C . LYS A 1 146 ? -4.544 2.017 9.356 1.00 31.65 132 LYS A C 1
ATOM 927 O O . LYS A 1 146 ? -5.155 2.866 8.660 1.00 30.31 132 LYS A O 1
ATOM 933 N N . ASN A 1 147 ? -3.214 1.987 9.466 1.00 28.99 133 ASN A N 1
ATOM 934 C CA . ASN A 1 147 ? -2.330 2.756 8.568 1.00 27.55 133 ASN A CA 1
ATOM 935 C C . ASN A 1 147 ? -2.122 1.980 7.271 1.00 26.33 133 ASN A C 1
ATOM 936 O O . ASN A 1 147 ? -1.954 0.758 7.293 1.00 26.19 133 ASN A O 1
ATOM 941 N N . TYR A 1 148 ? -2.100 2.688 6.147 1.00 24.99 134 TYR A N 1
ATOM 942 C CA . TYR A 1 148 ? -1.759 2.080 4.878 1.00 24.27 134 TYR A CA 1
ATOM 943 C C . TYR A 1 148 ? -0.814 2.997 4.197 1.00 24.08 134 TYR A C 1
ATOM 944 O O . TYR A 1 148 ? -0.864 4.220 4.405 1.00 23.50 134 TYR A O 1
ATOM 953 N N . VAL A 1 149 ? 0.042 2.397 3.385 1.00 23.20 135 VAL A N 1
ATOM 954 C CA . VAL A 1 149 ? 0.842 3.129 2.408 1.00 24.00 135 VAL A CA 1
ATOM 955 C C . VAL A 1 149 ? 0.525 2.552 1.020 1.00 24.05 135 VAL A C 1
ATOM 956 O O . VAL A 1 149 ? 0.345 1.345 0.897 1.00 24.05 135 VAL A O 1
ATOM 960 N N . VAL A 1 150 ? 0.393 3.427 0.018 1.00 23.28 136 VAL A N 1
ATOM 961 C CA . VAL A 1 150 ? 0.034 3.036 -1.340 1.00 22.50 136 VAL A CA 1
ATOM 962 C C . VAL A 1 150 ? 1.209 3.352 -2.209 1.00 22.47 136 VAL A C 1
ATOM 963 O O . VAL A 1 150 ? 1.744 4.459 -2.158 1.00 22.10 136 VAL A O 1
ATOM 967 N N . ILE A 1 151 ? 1.651 2.368 -2.976 1.00 22.59 137 ILE A N 1
ATOM 968 C CA . ILE A 1 151 ? 2.767 2.599 -3.886 1.00 24.11 137 ILE A CA 1
ATOM 969 C C . ILE A 1 151 ? 2.170 2.762 -5.278 1.00 24.58 137 ILE A C 1
ATOM 970 O O . ILE A 1 151 ? 1.328 1.951 -5.740 1.00 24.32 137 ILE A O 1
ATOM 975 N N . VAL A 1 152 ? 2.601 3.825 -5.940 1.00 23.79 138 VAL A N 1
ATOM 976 C CA . VAL A 1 152 ? 1.997 4.174 -7.203 1.00 23.76 138 VAL A CA 1
ATOM 977 C C . VAL A 1 152 ? 3.011 4.093 -8.295 1.00 23.88 138 VAL A C 1
ATOM 978 O O . VAL A 1 152 ? 4.113 4.694 -8.227 1.00 22.98 138 VAL A O 1
ATOM 982 N N . ASN A 1 153 ? 2.610 3.369 -9.324 1.00 24.70 139 ASN A N 1
ATOM 983 C CA . ASN A 1 153 ? 3.359 3.275 -10.532 1.00 27.16 139 ASN A CA 1
ATOM 984 C C . ASN A 1 153 ? 2.594 4.001 -11.670 1.00 27.85 139 ASN A C 1
ATOM 985 O O . ASN A 1 153 ? 1.698 3.457 -12.308 1.00 27.86 139 ASN A O 1
ATOM 990 N N . ASP A 1 154 ? 2.966 5.257 -11.891 1.00 28.39 140 ASP A N 1
ATOM 991 C CA . ASP A 1 154 ? 2.261 6.131 -12.809 1.00 28.45 140 ASP A CA 1
ATOM 992 C C . ASP A 1 154 ? 2.894 6.227 -14.182 1.00 28.37 140 ASP A C 1
ATOM 993 O O . ASP A 1 154 ? 3.835 7.022 -14.364 1.00 27.70 140 ASP A O 1
ATOM 998 N N . GLY A 1 155 ? 2.378 5.433 -15.150 1.00 29.15 141 GLY A N 1
ATOM 999 C CA . GLY A 1 155 ? 2.834 5.463 -16.579 1.00 28.50 141 GLY A CA 1
ATOM 1000 C C . GLY A 1 155 ? 2.633 6.776 -17.373 1.00 29.48 141 GLY A C 1
ATOM 1001 O O . GLY A 1 155 ? 3.302 7.030 -18.392 1.00 29.00 141 GLY A O 1
ATOM 1002 N N . ARG A 1 156 ? 1.742 7.647 -16.908 1.00 28.58 142 ARG A N 1
ATOM 1003 C CA . ARG A 1 156 ? 1.449 8.865 -17.657 1.00 28.89 142 ARG A CA 1
ATOM 1004 C C . ARG A 1 156 ? 2.610 9.765 -17.373 1.00 29.22 142 ARG A C 1
ATOM 1005 O O . ARG A 1 156 ? 3.211 10.408 -18.254 1.00 29.58 142 ARG A O 1
ATOM 1013 N N . LEU A 1 157 ? 2.966 9.757 -16.098 1.00 29.94 143 LEU A N 1
ATOM 1014 C CA . LEU A 1 157 ? 4.064 10.556 -15.580 1.00 29.79 143 LEU A CA 1
ATOM 1015 C C . LEU A 1 157 ? 5.389 9.859 -15.781 1.00 29.21 143 LEU A C 1
ATOM 1016 O O . LEU A 1 157 ? 6.423 10.498 -15.830 1.00 29.82 143 LEU A O 1
ATOM 1021 N N . GLY A 1 158 ? 5.374 8.536 -15.904 1.00 29.70 144 GLY A N 1
ATOM 1022 C CA . GLY A 1 158 ? 6.628 7.755 -15.844 1.00 29.43 144 GLY A CA 1
ATOM 1023 C C . GLY A 1 158 ? 7.249 7.861 -14.437 1.00 29.10 144 GLY A C 1
ATOM 1024 O O . GLY A 1 158 ? 8.461 8.033 -14.305 1.00 29.37 144 GLY A O 1
ATOM 1025 N N . HIS A 1 159 ? 6.431 7.735 -13.394 1.00 28.37 145 HIS A N 1
ATOM 1026 C CA . HIS A 1 159 ? 6.878 8.069 -12.026 1.00 27.73 145 HIS A CA 1
ATOM 1027 C C . HIS A 1 159 ? 6.322 7.080 -11.051 1.00 26.36 145 HIS A C 1
ATOM 1028 O O . HIS A 1 159 ? 5.241 6.569 -11.231 1.00 27.03 145 HIS A O 1
ATOM 1035 N N . LYS A 1 160 ? 7.101 6.811 -10.027 1.00 26.32 146 LYS A N 1
ATOM 1036 C CA . LYS A 1 160 ? 6.750 5.936 -8.919 1.00 26.71 146 LYS A CA 1
ATOM 1037 C C . LYS A 1 160 ? 6.873 6.780 -7.644 1.00 25.40 146 LYS A C 1
ATOM 1038 O O . LYS A 1 160 ? 7.844 7.539 -7.485 1.00 25.86 146 LYS A O 1
ATOM 1044 N N . PHE A 1 161 ? 5.892 6.672 -6.747 1.00 23.76 147 PHE A N 1
ATOM 1045 C CA . PHE A 1 161 ? 5.887 7.469 -5.533 1.00 22.52 147 PHE A CA 1
ATOM 1046 C C . PHE A 1 161 ? 4.944 6.801 -4.520 1.00 22.39 147 PHE A C 1
ATOM 1047 O O . PHE A 1 161 ? 4.206 5.895 -4.836 1.00 23.07 147 PHE A O 1
ATOM 1055 N N . LEU A 1 162 ? 4.971 7.269 -3.295 1.00 21.90 148 LEU A N 1
ATOM 1056 C CA . LEU A 1 162 ? 4.139 6.694 -2.250 1.00 21.97 148 LEU A CA 1
ATOM 1057 C C . LEU A 1 162 ? 3.106 7.718 -1.756 1.00 21.41 148 LEU A C 1
ATOM 1058 O O . LEU A 1 162 ? 3.385 8.901 -1.705 1.00 21.41 148 LEU A O 1
ATOM 1063 N N . ILE A 1 163 ? 1.931 7.209 -1.407 1.00 21.60 149 ILE A N 1
ATOM 1064 C CA . ILE A 1 163 ? 0.940 7.933 -0.648 1.00 22.21 149 ILE A CA 1
ATOM 1065 C C . ILE A 1 163 ? 0.841 7.283 0.730 1.00 22.12 149 ILE A C 1
ATOM 1066 O O . ILE A 1 163 ? 0.497 6.115 0.818 1.00 23.15 149 ILE A O 1
ATOM 1071 N N . ASP A 1 164 ? 1.156 8.038 1.783 1.00 21.46 150 ASP A N 1
ATOM 1072 C CA . ASP A 1 164 ? 1.051 7.555 3.146 1.00 22.77 150 ASP A CA 1
ATOM 1073 C C . ASP A 1 164 ? -0.346 7.919 3.724 1.00 22.94 150 ASP A C 1
ATOM 1074 O O . ASP A 1 164 ? -0.758 9.084 3.678 1.00 23.45 150 ASP A O 1
ATOM 1079 N N . LEU A 1 165 ? -1.059 6.931 4.213 1.00 23.50 151 LEU A N 1
ATOM 1080 C CA . LEU A 1 165 ? -2.410 7.111 4.793 1.00 26.53 151 LEU A CA 1
ATOM 1081 C C . LEU A 1 165 ? -2.424 6.664 6.263 1.00 27.08 151 LEU A C 1
ATOM 1082 O O . LEU A 1 165 ? -2.971 5.608 6.595 1.00 28.17 151 LEU A O 1
ATOM 1087 N N . PRO A 1 166 ? -1.813 7.448 7.149 1.00 28.01 152 PRO A N 1
ATOM 1088 C CA . PRO A 1 166 ? -1.821 6.977 8.533 1.00 30.12 152 PRO A CA 1
ATOM 1089 C C . PRO A 1 166 ? -3.206 7.109 9.119 1.00 32.71 152 PRO A C 1
ATOM 1090 O O . PRO A 1 166 ? -3.949 7.996 8.708 1.00 32.44 152 PRO A O 1
ATOM 1094 N N . ALA A 1 167 ? -3.562 6.254 10.070 1.00 35.37 153 ALA A N 1
ATOM 1095 C CA . ALA A 1 167 ? -4.831 6.501 10.793 1.00 39.55 153 ALA A CA 1
ATOM 1096 C C . ALA A 1 167 ? -4.629 7.612 11.840 1.00 41.06 153 ALA A C 1
ATOM 1097 O O . ALA A 1 167 ? -3.666 7.602 12.618 1.00 41.70 153 ALA A O 1
ATOM 1099 N N . LEU A 1 168 ? -5.498 8.612 11.775 1.00 45.16 154 LEU A N 1
ATOM 1100 C CA . LEU A 1 168 ? -5.495 9.756 12.709 1.00 48.68 154 LEU A CA 1
ATOM 1101 C C . LEU A 1 168 ? -6.758 9.799 13.585 1.00 50.26 154 LEU A C 1
ATOM 1102 O O . LEU A 1 168 ? -7.885 9.896 13.068 1.00 51.17 154 LEU A O 1
ATOM 1107 N N . THR A 1 169 ? -6.548 9.714 14.904 1.00 52.47 155 THR A N 1
ATOM 1108 C CA . THR A 1 169 ? -7.637 9.647 15.909 1.00 54.15 155 THR A CA 1
ATOM 1109 C C . THR A 1 169 ? -8.598 10.846 15.832 1.00 55.38 155 THR A C 1
ATOM 1110 O O . THR A 1 169 ? -8.166 11.999 15.855 1.00 55.86 155 THR A O 1
ATOM 1114 N N . GLN A 1 170 ? -9.900 10.555 15.723 1.00 56.77 156 GLN A N 1
ATOM 1115 C CA . GLN A 1 170 ? -10.955 11.579 15.562 1.00 57.62 156 GLN A CA 1
ATOM 1116 C C . GLN A 1 170 ? -10.562 12.641 14.533 1.00 57.35 156 GLN A C 1
ATOM 1117 O O . GLN A 1 170 ? -11.055 13.786 14.584 1.00 58.05 156 GLN A O 1
ATOM 1123 N N . GLY A 1 171 ? -9.658 12.264 13.627 1.00 56.51 157 GLY A N 1
ATOM 1124 C CA . GLY A 1 171 ? -9.265 13.123 12.512 1.00 54.99 157 GLY A CA 1
ATOM 1125 C C . GLY A 1 171 ? -9.710 12.520 11.186 1.00 53.63 157 GLY A C 1
ATOM 1126 O O . GLY A 1 171 ? -10.078 11.327 11.118 1.00 53.54 157 GLY A O 1
ATOM 1127 N N . PRO A 1 172 ? -9.649 13.327 10.116 1.00 51.85 158 PRO A N 1
ATOM 1128 C CA . PRO A 1 172 ? -10.049 12.874 8.774 1.00 49.91 158 PRO A CA 1
ATOM 1129 C C . PRO A 1 172 ? -8.977 11.925 8.212 1.00 47.29 158 PRO A C 1
ATOM 1130 O O . PRO A 1 172 ? -7.840 11.940 8.711 1.00 47.54 158 PRO A O 1
ATOM 1134 N N . ARG A 1 173 ? -9.345 11.075 7.253 1.00 43.85 159 ARG A N 1
ATOM 1135 C CA . ARG A 1 173 ? -8.374 10.280 6.473 1.00 41.32 159 ARG A CA 1
ATOM 1136 C C . ARG A 1 173 ? -7.524 11.295 5.719 1.00 39.22 159 ARG A C 1
ATOM 1137 O O . ARG A 1 173 ? -8.044 12.118 4.957 1.00 38.54 159 ARG A O 1
ATOM 1145 N N . THR A 1 174 ? -6.227 11.216 5.957 1.00 35.97 160 THR A N 1
ATOM 1146 C CA . THR A 1 174 ? -5.254 12.215 5.573 1.00 34.10 160 THR A CA 1
ATOM 1147 C C . THR A 1 174 ? -4.191 11.496 4.787 1.00 31.00 160 THR A C 1
ATOM 1148 O O . THR A 1 174 ? -3.937 10.322 5.035 1.00 29.95 160 THR A O 1
ATOM 1152 N N . ALA A 1 175 ? -3.612 12.201 3.818 1.00 29.07 161 ALA A N 1
ATOM 1153 C CA . ALA A 1 175 ? -2.672 11.614 2.885 1.00 27.51 161 ALA A CA 1
ATOM 1154 C C . ALA A 1 175 ? -1.455 12.503 2.815 1.00 26.53 161 ALA A C 1
ATOM 1155 O O . ALA A 1 175 ? -1.593 13.717 2.767 1.00 26.95 161 ALA A O 1
ATOM 1157 N N . TYR A 1 176 ? -0.276 11.895 2.757 1.00 24.18 162 TYR A N 1
ATOM 1158 C CA . TYR A 1 176 ? 0.970 12.588 2.538 1.00 23.21 162 TYR A CA 1
ATOM 1159 C C . TYR A 1 176 ? 1.708 11.919 1.364 1.00 23.54 162 TYR A C 1
ATOM 1160 O O . TYR A 1 176 ? 1.527 10.712 1.124 1.00 24.10 162 TYR A O 1
ATOM 1169 N N . ILE A 1 177 ? 2.530 12.693 0.656 1.00 21.78 163 ILE A N 1
ATOM 1170 C CA . ILE A 1 177 ? 3.347 12.182 -0.438 1.00 20.96 163 ILE A CA 1
ATOM 1171 C C . ILE A 1 177 ? 4.775 11.924 0.026 1.00 20.60 163 ILE A C 1
ATOM 1172 O O . ILE A 1 177 ? 5.372 12.748 0.715 1.00 20.75 163 ILE A O 1
ATOM 1177 N N . ILE A 1 178 ? 5.325 10.789 -0.383 1.00 19.16 164 ILE A N 1
ATOM 1178 C CA . ILE A 1 178 ? 6.763 10.551 -0.284 1.00 19.91 164 ILE A CA 1
ATOM 1179 C C . ILE A 1 178 ? 7.282 10.203 -1.696 1.00 19.94 164 ILE A C 1
ATOM 1180 O O . ILE A 1 178 ? 6.725 9.338 -2.353 1.00 19.82 164 ILE A O 1
ATOM 1185 N N . GLN A 1 179 ? 8.304 10.903 -2.179 1.00 19.74 165 GLN A N 1
ATOM 1186 C CA . GLN A 1 179 ? 8.840 10.631 -3.529 1.00 19.75 165 GLN A CA 1
ATOM 1187 C C . GLN A 1 179 ? 10.243 11.178 -3.641 1.00 21.12 165 GLN A C 1
ATOM 1188 O O . GLN A 1 179 ? 10.683 12.005 -2.799 1.00 19.77 165 GLN A O 1
ATOM 1194 N N . SER A 1 180 ? 10.955 10.745 -4.684 1.00 21.44 166 SER A N 1
ATOM 1195 C CA . SER A 1 180 ? 12.095 11.517 -5.185 1.00 22.67 166 SER A CA 1
ATOM 1196 C C . SER A 1 180 ? 11.852 11.543 -6.693 1.00 23.06 166 SER A C 1
ATOM 1197 O O . SER A 1 180 ? 11.052 10.761 -7.155 1.00 22.10 166 SER A O 1
ATOM 1200 N N . ASP A 1 181 ? 12.566 12.396 -7.439 1.00 23.05 167 ASP A N 1
ATOM 1201 C CA . ASP A 1 181 ? 12.430 12.480 -8.929 1.00 25.48 167 ASP A CA 1
ATOM 1202 C C . ASP A 1 181 ? 13.742 13.069 -9.483 1.00 25.40 167 ASP A C 1
ATOM 1203 O O . ASP A 1 181 ? 14.186 14.120 -9.052 1.00 25.16 167 ASP A O 1
ATOM 1208 N N . LEU A 1 182 ? 14.385 12.367 -10.403 1.00 27.11 168 LEU A N 1
ATOM 1209 C CA . LEU A 1 182 ? 15.592 12.876 -11.058 1.00 28.24 168 LEU A CA 1
ATOM 1210 C C . LEU A 1 182 ? 15.279 13.896 -12.127 1.00 28.14 168 LEU A C 1
ATOM 1211 O O . LEU A 1 182 ? 16.184 14.487 -12.730 1.00 28.64 168 LEU A O 1
ATOM 1216 N N . GLY A 1 183 ? 13.992 14.054 -12.410 1.00 28.09 169 GLY A N 1
ATOM 1217 C CA . GLY A 1 183 ? 13.522 15.007 -13.395 1.00 27.47 169 GLY A CA 1
ATOM 1218 C C . GLY A 1 183 ? 13.504 14.366 -14.758 1.00 27.80 169 GLY A C 1
ATOM 1219 O O . GLY A 1 183 ? 13.851 13.185 -14.901 1.00 27.59 169 GLY A O 1
ATOM 1220 N N . GLY A 1 184 ? 13.166 15.166 -15.776 1.00 27.79 170 GLY A N 1
ATOM 1221 C CA . GLY A 1 184 ? 13.125 14.657 -17.127 1.00 28.00 170 GLY A CA 1
ATOM 1222 C C . GLY A 1 184 ? 11.739 14.444 -17.688 1.00 28.47 170 GLY A C 1
ATOM 1223 O O . GLY A 1 184 ? 11.579 14.428 -18.917 1.00 29.50 170 GLY A O 1
ATOM 1224 N N . GLY A 1 185 ? 10.741 14.288 -16.814 1.00 27.29 171 GLY A N 1
ATOM 1225 C CA . GLY A 1 185 ? 9.344 14.221 -17.254 1.00 27.29 171 GLY A CA 1
ATOM 1226 C C . GLY A 1 185 ? 8.577 15.510 -17.005 1.00 27.16 171 GLY A C 1
ATOM 1227 O O . GLY A 1 185 ? 9.162 16.597 -17.074 1.00 28.42 171 GLY A O 1
ATOM 1228 N N . ALA A 1 186 ? 7.281 15.396 -16.713 1.00 26.35 172 ALA A N 1
ATOM 1229 C CA . ALA A 1 186 ? 6.422 16.547 -16.445 1.00 26.62 172 ALA A CA 1
ATOM 1230 C C . ALA A 1 186 ? 6.877 17.344 -15.199 1.00 27.72 172 ALA A C 1
ATOM 1231 O O . ALA A 1 186 ? 6.688 18.569 -15.129 1.00 27.46 172 ALA A O 1
ATOM 1233 N N . LEU A 1 187 ? 7.538 16.658 -14.254 1.00 27.67 173 LEU A N 1
ATOM 1234 C CA . LEU A 1 187 ? 7.894 17.256 -12.961 1.00 28.03 173 LEU A CA 1
ATOM 1235 C C . LEU A 1 187 ? 9.377 17.612 -12.882 1.00 27.31 173 LEU A C 1
ATOM 1236 O O . LEU A 1 187 ? 10.208 16.940 -13.448 1.00 28.06 173 LEU A O 1
ATOM 1241 N N . PRO A 1 188 ? 9.712 18.693 -12.197 1.00 27.07 174 PRO A N 1
ATOM 1242 C CA . PRO A 1 188 ? 11.118 18.983 -11.967 1.00 27.53 174 PRO A CA 1
ATOM 1243 C C . PRO A 1 188 ? 11.761 17.944 -11.024 1.00 27.75 174 PRO A C 1
ATOM 1244 O O . PRO A 1 188 ? 11.055 17.234 -10.285 1.00 26.28 174 PRO A O 1
ATOM 1248 N N . ALA A 1 189 ? 13.086 17.874 -11.060 1.00 27.37 175 ALA A N 1
ATOM 1249 C CA . ALA A 1 189 ? 13.838 16.996 -10.177 1.00 26.84 175 ALA A CA 1
ATOM 1250 C C . ALA A 1 189 ? 13.637 17.377 -8.713 1.00 27.58 175 ALA A C 1
ATOM 1251 O O . ALA A 1 189 ? 13.599 18.570 -8.367 1.00 29.00 175 ALA A O 1
ATOM 1253 N N . VAL A 1 190 ? 13.481 16.367 -7.857 1.00 26.06 176 VAL A N 1
ATOM 1254 C CA . VAL A 1 190 ? 13.453 16.614 -6.395 1.00 26.07 176 VAL A CA 1
ATOM 1255 C C . VAL A 1 190 ? 14.080 15.442 -5.634 1.00 25.21 176 VAL A C 1
ATOM 1256 O O . VAL A 1 190 ? 13.807 14.300 -5.941 1.00 25.32 176 VAL A O 1
ATOM 1260 N N . ARG A 1 191 ? 14.987 15.748 -4.718 1.00 25.50 177 ARG A N 1
ATOM 1261 C CA . ARG A 1 191 ? 15.649 14.754 -3.883 1.00 27.10 177 ARG A CA 1
ATOM 1262 C C . ARG A 1 191 ? 14.619 14.333 -2.823 1.00 25.75 177 ARG A C 1
ATOM 1263 O O . ARG A 1 191 ? 13.844 15.168 -2.385 1.00 26.20 177 ARG A O 1
ATOM 1271 N N . VAL A 1 192 ? 14.634 13.077 -2.391 1.00 25.58 178 VAL A N 1
ATOM 1272 C CA . VAL A 1 192 ? 13.718 12.655 -1.295 1.00 25.14 178 VAL A CA 1
ATOM 1273 C C . VAL A 1 192 ? 13.936 13.522 -0.016 1.00 24.68 178 VAL A C 1
ATOM 1274 O O . VAL A 1 192 ? 12.973 13.975 0.615 1.00 22.41 178 VAL A O 1
ATOM 1278 N N . GLU A 1 193 ? 15.201 13.846 0.290 1.00 25.36 179 GLU A N 1
ATOM 1279 C CA . GLU A 1 193 ? 15.490 14.644 1.508 1.00 25.63 179 GLU A CA 1
ATOM 1280 C C . GLU A 1 193 ? 14.804 16.001 1.474 1.00 24.98 179 GLU A C 1
ATOM 1281 O O . GLU A 1 193 ? 14.270 16.418 2.484 1.00 24.29 179 GLU A O 1
ATOM 1287 N N . ASP A 1 194 ? 14.859 16.689 0.324 1.00 24.88 180 ASP A N 1
ATOM 1288 C CA . ASP A 1 194 ? 14.256 18.004 0.169 1.00 24.34 180 ASP A CA 1
ATOM 1289 C C . ASP A 1 194 ? 12.753 17.856 0.202 1.00 23.30 180 ASP A C 1
ATOM 1290 O O . ASP A 1 194 ? 12.062 18.624 0.871 1.00 23.45 180 ASP A O 1
ATOM 1295 N N . TRP A 1 195 ? 12.234 16.864 -0.518 1.00 23.12 181 TRP A N 1
ATOM 1296 C CA . TRP A 1 195 ? 10.787 16.645 -0.529 1.00 23.60 181 TRP A CA 1
ATOM 1297 C C . TRP A 1 195 ? 10.252 16.458 0.887 1.00 24.38 181 TRP A C 1
ATOM 1298 O O . TRP A 1 195 ? 9.266 17.118 1.308 1.00 23.61 181 TRP A O 1
ATOM 1309 N N . ILE A 1 196 ? 10.889 15.551 1.622 1.00 25.08 182 ILE A N 1
ATOM 1310 C CA . ILE A 1 196 ? 10.453 15.274 2.989 1.00 27.39 182 ILE A CA 1
ATOM 1311 C C . ILE A 1 196 ? 10.614 16.532 3.852 1.00 28.18 182 ILE A C 1
ATOM 1312 O O . ILE A 1 196 ? 9.721 16.903 4.584 1.00 28.68 182 ILE A O 1
ATOM 1317 N N . SER A 1 197 ? 11.713 17.244 3.716 1.00 29.21 183 SER A N 1
ATOM 1318 C CA . SER A 1 197 ? 11.888 18.437 4.540 1.00 30.86 183 SER A CA 1
ATOM 1319 C C . SER A 1 197 ? 10.860 19.582 4.271 1.00 30.62 183 SER A C 1
ATOM 1320 O O . SER A 1 197 ? 10.386 20.235 5.196 1.00 30.14 183 SER A O 1
ATOM 1323 N N . ARG A 1 198 ? 10.498 19.802 3.013 1.00 30.30 184 ARG A N 1
ATOM 1324 C CA . ARG A 1 198 ? 9.532 20.858 2.705 1.00 30.41 184 ARG A CA 1
ATOM 1325 C C . ARG A 1 198 ? 8.086 20.416 2.743 1.00 28.96 184 ARG A C 1
ATOM 1326 O O . ARG A 1 198 ? 7.236 21.175 3.195 1.00 28.66 184 ARG A O 1
ATOM 1334 N N . ARG A 1 199 ? 7.803 19.208 2.254 1.00 27.44 185 ARG A N 1
ATOM 1335 C CA . ARG A 1 199 ? 6.422 18.763 2.083 1.00 27.44 185 ARG A CA 1
ATOM 1336 C C . ARG A 1 199 ? 6.022 17.397 2.704 1.00 27.68 185 ARG A C 1
ATOM 1337 O O . ARG A 1 199 ? 4.880 16.903 2.526 1.00 26.84 185 ARG A O 1
ATOM 1345 N N . GLY A 1 200 ? 6.970 16.802 3.426 1.00 27.55 186 GLY A N 1
ATOM 1346 C CA . GLY A 1 200 ? 6.793 15.454 4.005 1.00 26.60 186 GLY A CA 1
ATOM 1347 C C . GLY A 1 200 ? 5.625 15.344 4.985 1.00 24.87 186 GLY A C 1
ATOM 1348 O O . GLY A 1 200 ? 5.070 14.283 5.108 1.00 25.75 186 GLY A O 1
ATOM 1349 N N . SER A 1 201 ? 5.241 16.443 5.644 1.00 24.31 187 SER A N 1
ATOM 1350 C CA . SER A 1 201 ? 4.074 16.463 6.565 1.00 25.05 187 SER A CA 1
ATOM 1351 C C . SER A 1 201 ? 3.001 17.394 6.087 1.00 24.58 187 SER A C 1
ATOM 1352 O O . SER A 1 201 ? 2.199 17.862 6.872 1.00 24.56 187 SER A O 1
ATOM 1355 N N . ASP A 1 202 ? 2.974 17.640 4.789 1.00 24.79 188 ASP A N 1
ATOM 1356 C CA . ASP A 1 202 ? 1.969 18.482 4.182 1.00 26.34 188 ASP A CA 1
ATOM 1357 C C . ASP A 1 202 ? 0.819 17.664 3.676 1.00 25.15 188 ASP A C 1
ATOM 1358 O O . ASP A 1 202 ? 0.955 17.022 2.642 1.00 26.58 188 ASP A O 1
ATOM 1363 N N . PRO A 1 203 ? -0.343 17.710 4.348 1.00 25.47 189 PRO A N 1
ATOM 1364 C CA . PRO A 1 203 ? -1.423 16.810 3.882 1.00 25.60 189 PRO A CA 1
ATOM 1365 C C . PRO A 1 203 ? -1.862 17.175 2.464 1.00 26.69 189 PRO A C 1
ATOM 1366 O O . PRO A 1 203 ? -1.858 18.360 2.086 1.00 25.34 189 PRO A O 1
ATOM 1370 N N . VAL A 1 204 ? -2.208 16.147 1.693 1.00 26.98 190 VAL A N 1
ATOM 1371 C CA . VAL A 1 204 ? -2.658 16.302 0.326 1.00 29.34 190 VAL A CA 1
ATOM 1372 C C . VAL A 1 204 ? -4.142 15.950 0.225 1.00 29.72 190 VAL A C 1
ATOM 1373 O O . VAL A 1 204 ? -4.673 15.098 0.982 1.00 29.73 190 VAL A O 1
ATOM 1377 N N . SER A 1 205 ? -4.825 16.641 -0.686 1.00 29.14 191 SER A N 1
ATOM 1378 C CA . SER A 1 205 ? -6.238 16.407 -0.907 1.00 29.92 191 SER A CA 1
ATOM 1379 C C . SER A 1 205 ? -6.510 14.999 -1.477 1.00 29.97 191 SER A C 1
ATOM 1380 O O . SER A 1 205 ? -6.031 14.683 -2.568 1.00 30.34 191 SER A O 1
ATOM 1383 N N . LEU A 1 206 ? -7.291 14.170 -0.779 1.00 31.07 192 LEU A N 1
ATOM 1384 C CA . LEU A 1 206 ? -7.721 12.872 -1.355 1.00 33.15 192 LEU A CA 1
ATOM 1385 C C . LEU A 1 206 ? -8.527 13.069 -2.639 1.00 33.80 192 LEU A C 1
ATOM 1386 O O . LEU A 1 206 ? -8.447 12.250 -3.583 1.00 35.09 192 LEU A O 1
ATOM 1391 N N . ASP A 1 207 ? -9.237 14.193 -2.673 1.00 33.24 193 ASP A N 1
ATOM 1392 C CA . ASP A 1 207 ? -9.952 14.700 -3.834 1.00 34.62 193 ASP A CA 1
ATOM 1393 C C . ASP A 1 207 ? -9.076 14.946 -5.026 1.00 33.34 193 ASP A C 1
ATOM 1394 O O . ASP A 1 207 ? -9.343 14.455 -6.102 1.00 34.01 193 ASP A O 1
ATOM 1399 N N . GLU A 1 208 ? -8.047 15.762 -4.855 1.00 32.50 194 GLU A N 1
ATOM 1400 C CA . GLU A 1 208 ? -7.127 15.956 -5.955 1.00 32.34 194 GLU A CA 1
ATOM 1401 C C . GLU A 1 208 ? -6.422 14.667 -6.350 1.00 31.07 194 GLU A C 1
ATOM 1402 O O . GLU A 1 208 ? -6.231 14.416 -7.540 1.00 30.26 194 GLU A O 1
ATOM 1408 N N . LEU A 1 209 ? -6.013 13.868 -5.361 1.00 29.58 195 LEU A N 1
ATOM 1409 C CA . LEU A 1 209 ? -5.363 12.576 -5.638 1.00 29.71 195 LEU A CA 1
ATOM 1410 C C . LEU A 1 209 ? -6.282 11.682 -6.481 1.00 30.00 195 LEU A C 1
ATOM 1411 O O . LEU A 1 209 ? -5.825 11.024 -7.420 1.00 29.36 195 LEU A O 1
ATOM 1416 N N . ASN A 1 210 ? -7.568 11.656 -6.124 1.00 30.34 196 ASN A N 1
ATOM 1417 C CA . ASN A 1 210 ? -8.511 10.861 -6.895 1.00 31.94 196 ASN A CA 1
ATOM 1418 C C . ASN A 1 210 ? -8.579 11.293 -8.365 1.00 32.02 196 ASN A C 1
ATOM 1419 O O . ASN A 1 210 ? -8.615 10.444 -9.270 1.00 32.32 196 ASN A O 1
ATOM 1424 N N . GLN A 1 211 ? -8.539 12.604 -8.596 1.00 31.81 197 GLN A N 1
ATOM 1425 C CA . GLN A 1 211 ? -8.536 13.168 -9.955 1.00 32.60 197 GLN A CA 1
ATOM 1426 C C . GLN A 1 211 ? -7.246 12.876 -10.704 1.00 33.33 197 GLN A C 1
ATOM 1427 O O . GLN A 1 211 ? -7.279 12.474 -11.894 1.00 33.52 197 GLN A O 1
ATOM 1433 N N . LEU A 1 212 ? -6.107 13.100 -10.038 1.00 31.93 198 LEU A N 1
ATOM 1434 C CA . LEU A 1 212 ? -4.809 12.783 -10.608 1.00 32.32 198 LEU A CA 1
ATOM 1435 C C . LEU A 1 212 ? -4.753 11.340 -11.053 1.00 32.42 198 LEU A C 1
ATOM 1436 O O . LEU A 1 212 ? -4.248 11.028 -12.128 1.00 34.12 198 LEU A O 1
ATOM 1441 N N . LEU A 1 213 ? -5.244 10.457 -10.211 1.00 32.95 199 LEU A N 1
ATOM 1442 C CA . LEU A 1 213 ? -5.033 9.048 -10.393 1.00 33.44 199 LEU A CA 1
ATOM 1443 C C . LEU A 1 213 ? -6.122 8.455 -11.295 1.00 33.97 199 LEU A C 1
ATOM 1444 O O . LEU A 1 213 ? -6.192 7.280 -11.456 1.00 36.68 199 LEU A O 1
ATOM 1449 N N . SER A 1 214 ? -6.953 9.243 -11.940 1.00 33.87 200 SER A N 1
ATOM 1450 C CA . SER A 1 214 ? -8.028 8.592 -12.682 1.00 33.24 200 SER A CA 1
ATOM 1451 C C . SER A 1 214 ? -7.602 8.383 -14.118 1.00 33.48 200 SER A C 1
ATOM 1452 O O . SER A 1 214 ? -6.645 9.004 -14.612 1.00 32.36 200 SER A O 1
ATOM 1455 N N . LYS A 1 215 ? -8.343 7.524 -14.802 1.00 35.04 201 LYS A N 1
ATOM 1456 C CA . LYS A 1 215 ? -8.155 7.385 -16.236 1.00 37.00 201 LYS A CA 1
ATOM 1457 C C . LYS A 1 215 ? -8.368 8.722 -16.934 1.00 36.73 201 LYS A C 1
ATOM 1458 O O . LYS A 1 215 ? -7.629 9.086 -17.819 1.00 36.88 201 LYS A O 1
ATOM 1464 N N . ASP A 1 216 ? -9.394 9.458 -16.541 1.00 37.96 202 ASP A N 1
ATOM 1465 C CA . ASP A 1 216 ? -9.714 10.688 -17.236 1.00 39.20 202 ASP A CA 1
ATOM 1466 C C . ASP A 1 216 ? -8.621 11.760 -17.173 1.00 39.02 202 ASP A C 1
ATOM 1467 O O . ASP A 1 216 ? -8.631 12.706 -17.970 1.00 39.83 202 ASP A O 1
ATOM 1472 N N . PHE A 1 217 ? -7.640 11.576 -16.288 1.00 37.10 203 PHE A N 1
ATOM 1473 C CA . PHE A 1 217 ? -6.587 12.551 -16.128 1.00 34.67 203 PHE A CA 1
ATOM 1474 C C . PHE A 1 217 ? -5.932 12.899 -17.453 1.00 34.19 203 PHE A C 1
ATOM 1475 O O . PHE A 1 217 ? -5.593 14.045 -17.684 1.00 33.47 203 PHE A O 1
ATOM 1483 N N . SER A 1 218 ? -5.708 11.895 -18.294 1.00 34.57 204 SER A N 1
ATOM 1484 C CA . SER A 1 218 ? -5.098 12.115 -19.620 1.00 35.32 204 SER A CA 1
ATOM 1485 C C . SER A 1 218 ? -5.890 13.117 -20.501 1.00 35.38 204 SER A C 1
ATOM 1486 O O . SER A 1 218 ? -5.296 13.807 -21.319 1.00 33.79 204 SER A O 1
ATOM 1489 N N . LYS A 1 219 ? -7.202 13.228 -20.283 1.00 35.80 205 LYS A N 1
ATOM 1490 C CA . LYS A 1 219 ? -8.010 14.153 -21.101 1.00 37.43 205 LYS A CA 1
ATOM 1491 C C . LYS A 1 219 ? -8.340 15.509 -20.495 1.00 37.28 205 LYS A C 1
ATOM 1492 O O . LYS A 1 219 ? -9.109 16.289 -21.090 1.00 37.32 205 LYS A O 1
ATOM 1498 N N . MET A 1 220 ? -7.740 15.810 -19.344 1.00 35.73 206 MET A N 1
ATOM 1499 C CA . MET A 1 220 ? -8.108 16.990 -18.636 1.00 34.84 206 MET A CA 1
ATOM 1500 C C . MET A 1 220 ? -7.354 18.145 -19.262 1.00 34.64 206 MET A C 1
ATOM 1501 O O . MET A 1 220 ? -6.283 17.955 -19.833 1.00 34.71 206 MET A O 1
ATOM 1506 N N . PRO A 1 221 ? -7.922 19.356 -19.187 1.00 34.94 207 PRO A N 1
ATOM 1507 C CA . PRO A 1 221 ? -7.249 20.527 -19.771 1.00 34.97 207 PRO A CA 1
ATOM 1508 C C . PRO A 1 221 ? -5.866 20.768 -19.208 1.00 36.48 207 PRO A C 1
ATOM 1509 O O . PRO A 1 221 ? -5.531 20.304 -18.088 1.00 36.49 207 PRO A O 1
ATOM 1513 N N . ASP A 1 222 ? -5.077 21.502 -19.983 1.00 36.84 208 ASP A N 1
ATOM 1514 C CA . ASP A 1 222 ? -3.705 21.807 -19.636 1.00 38.15 208 ASP A CA 1
ATOM 1515 C C . ASP A 1 222 ? -3.605 22.369 -18.216 1.00 38.03 208 ASP A C 1
ATOM 1516 O O . ASP A 1 222 ? -2.764 21.915 -17.432 1.00 38.50 208 ASP A O 1
ATOM 1521 N N . ASP A 1 223 ? -4.468 23.339 -17.899 1.00 37.03 209 ASP A N 1
ATOM 1522 C CA . ASP A 1 223 ? -4.382 24.091 -16.653 1.00 36.44 209 ASP A CA 1
ATOM 1523 C C . ASP A 1 223 ? -4.783 23.247 -15.447 1.00 34.00 209 ASP A C 1
ATOM 1524 O O . ASP A 1 223 ? -4.294 23.457 -14.354 1.00 33.99 209 ASP A O 1
ATOM 1529 N N . VAL A 1 224 ? -5.739 22.365 -15.662 1.00 31.80 210 VAL A N 1
ATOM 1530 C CA . VAL A 1 224 ? -6.165 21.399 -14.675 1.00 30.41 210 VAL A CA 1
ATOM 1531 C C . VAL A 1 224 ? -5.013 20.400 -14.375 1.00 30.32 210 VAL A C 1
ATOM 1532 O O . VAL A 1 224 ? -4.638 20.223 -13.207 1.00 30.02 210 VAL A O 1
ATOM 1536 N N . GLN A 1 225 ? -4.436 19.799 -15.425 1.00 29.79 211 GLN A N 1
ATOM 1537 C CA . GLN A 1 225 ? -3.290 18.862 -15.282 1.00 30.07 211 GLN A CA 1
ATOM 1538 C C . GLN A 1 225 ? -2.099 19.510 -14.608 1.00 31.25 211 GLN A C 1
ATOM 1539 O O . GLN A 1 225 ? -1.579 18.995 -13.615 1.00 32.70 211 GLN A O 1
ATOM 1545 N N . THR A 1 226 ? -1.674 20.649 -15.133 1.00 31.51 212 THR A N 1
ATOM 1546 C CA . THR A 1 226 ? -0.609 21.438 -14.543 1.00 31.90 212 THR A CA 1
ATOM 1547 C C . THR A 1 226 ? -0.860 21.759 -13.053 1.00 31.71 212 THR A C 1
ATOM 1548 O O . THR A 1 226 ? 0.044 21.627 -12.229 1.00 30.88 212 THR A O 1
ATOM 1552 N N . ARG A 1 227 ? -2.075 22.162 -12.693 1.00 30.71 213 ARG A N 1
ATOM 1553 C CA . ARG A 1 227 ? -2.323 22.509 -11.292 1.00 30.56 213 ARG A CA 1
ATOM 1554 C C . ARG A 1 227 ? -2.434 21.294 -10.367 1.00 29.17 213 ARG A C 1
ATOM 1555 O O . ARG A 1 227 ? -1.995 21.350 -9.232 1.00 27.59 213 ARG A O 1
ATOM 1563 N N . LEU A 1 228 ? -3.023 20.207 -10.842 1.00 28.60 214 LEU A N 1
ATOM 1564 C CA . LEU A 1 228 ? -3.087 19.004 -10.034 1.00 28.81 214 LEU A CA 1
ATOM 1565 C C . LEU A 1 228 ? -1.667 18.509 -9.734 1.00 28.65 214 LEU A C 1
ATOM 1566 O O . LEU A 1 228 ? -1.326 18.219 -8.577 1.00 27.33 214 LEU A O 1
ATOM 1571 N N . LEU A 1 229 ? -0.841 18.464 -10.775 1.00 28.19 215 LEU A N 1
ATOM 1572 C CA . LEU A 1 229 ? 0.530 18.002 -10.658 1.00 27.67 215 LEU A CA 1
ATOM 1573 C C . LEU A 1 229 ? 1.370 18.858 -9.718 1.00 28.44 215 LEU A C 1
ATOM 1574 O O . LEU A 1 229 ? 2.079 18.311 -8.823 1.00 27.21 215 LEU A O 1
ATOM 1579 N N . ALA A 1 230 ? 1.309 20.179 -9.927 1.00 27.47 216 ALA A N 1
ATOM 1580 C CA . ALA A 1 230 ? 2.065 21.108 -9.095 1.00 28.38 216 ALA A CA 1
ATOM 1581 C C . ALA A 1 230 ? 1.594 21.020 -7.658 1.00 28.00 216 ALA A C 1
ATOM 1582 O O . ALA A 1 230 ? 2.386 21.152 -6.746 1.00 29.44 216 ALA A O 1
ATOM 1584 N N . SER A 1 231 ? 0.297 20.849 -7.463 1.00 27.19 217 SER A N 1
ATOM 1585 C CA . SER A 1 231 ? -0.261 20.878 -6.114 1.00 28.18 217 SER A CA 1
ATOM 1586 C C . SER A 1 231 ? 0.096 19.631 -5.291 1.00 27.71 217 SER A C 1
ATOM 1587 O O . SER A 1 231 ? 0.401 19.719 -4.105 1.00 28.92 217 SER A O 1
ATOM 1590 N N . ILE A 1 232 ? 0.106 18.473 -5.944 1.00 26.43 218 ILE A N 1
ATOM 1591 C CA . ILE A 1 232 ? 0.336 17.235 -5.293 1.00 25.61 218 ILE A CA 1
ATOM 1592 C C . ILE A 1 232 ? 1.849 16.902 -5.252 1.00 25.24 218 ILE A C 1
ATOM 1593 O O . ILE A 1 232 ? 2.324 16.363 -4.285 1.00 24.89 218 ILE A O 1
ATOM 1598 N N . LEU A 1 233 ? 2.582 17.200 -6.319 1.00 24.34 219 LEU A N 1
ATOM 1599 C CA . LEU A 1 233 ? 3.911 16.608 -6.529 1.00 23.99 219 LEU A CA 1
ATOM 1600 C C . LEU A 1 233 ? 5.037 17.630 -6.670 1.00 24.82 219 LEU A C 1
ATOM 1601 O O . LEU A 1 233 ? 6.196 17.240 -6.755 1.00 24.69 219 LEU A O 1
ATOM 1606 N N . GLN A 1 234 ? 4.735 18.931 -6.692 1.00 24.01 220 GLN A N 1
ATOM 1607 C CA . GLN A 1 234 ? 5.840 19.887 -6.884 1.00 24.07 220 GLN A CA 1
ATOM 1608 C C . GLN A 1 234 ? 6.095 20.622 -5.563 1.00 24.49 220 GLN A C 1
ATOM 1609 O O . GLN A 1 234 ? 5.158 21.037 -4.880 1.00 24.04 220 GLN A O 1
ATOM 1615 N N . ILE A 1 235 ? 7.369 20.768 -5.236 1.00 25.73 221 ILE A N 1
ATOM 1616 C CA . ILE A 1 235 ? 7.817 21.118 -3.914 1.00 28.25 221 ILE A CA 1
ATOM 1617 C C . ILE A 1 235 ? 7.369 22.525 -3.498 1.00 29.59 221 ILE A C 1
ATOM 1618 O O . ILE A 1 235 ? 7.184 22.784 -2.335 1.00 29.00 221 ILE A O 1
ATOM 1623 N N . ASP A 1 236 ? 7.199 23.422 -4.472 1.00 32.01 222 ASP A N 1
ATOM 1624 C CA . ASP A 1 236 ? 6.655 24.750 -4.203 1.00 33.42 222 ASP A CA 1
ATOM 1625 C C . ASP A 1 236 ? 5.227 24.913 -4.699 1.00 34.07 222 ASP A C 1
ATOM 1626 O O . ASP A 1 236 ? 4.723 26.028 -4.711 1.00 34.29 222 ASP A O 1
ATOM 1631 N N . LYS A 1 237 ? 4.580 23.813 -5.093 1.00 33.70 223 LYS A N 1
ATOM 1632 C CA . LYS A 1 237 ? 3.228 23.864 -5.689 1.00 34.47 223 LYS A CA 1
ATOM 1633 C C . LYS A 1 237 ? 3.190 24.857 -6.870 1.00 34.75 223 LYS A C 1
ATOM 1634 O O . LYS A 1 237 ? 2.191 25.566 -7.082 1.00 34.03 223 LYS A O 1
ATOM 1640 N N . ASP A 1 238 ? 4.273 24.890 -7.645 1.00 34.36 224 ASP A N 1
ATOM 1641 C CA . ASP A 1 238 ? 4.415 25.886 -8.690 1.00 35.37 224 ASP A CA 1
ATOM 1642 C C . ASP A 1 238 ? 4.038 25.357 -10.093 1.00 34.87 224 ASP A C 1
ATOM 1643 O O . ASP A 1 238 ? 4.819 24.663 -10.720 1.00 33.62 224 ASP A O 1
ATOM 1648 N N . PRO A 1 239 ? 2.823 25.687 -10.582 1.00 36.62 225 PRO A N 1
ATOM 1649 C CA . PRO A 1 239 ? 2.454 25.154 -11.903 1.00 36.55 225 PRO A CA 1
ATOM 1650 C C . PRO A 1 239 ? 3.378 25.588 -13.047 1.00 36.79 225 PRO A C 1
ATOM 1651 O O . PRO A 1 239 ? 3.415 24.929 -14.065 1.00 36.86 225 PRO A O 1
ATOM 1655 N N . HIS A 1 240 ? 4.164 26.638 -12.863 1.00 37.21 226 HIS A N 1
ATOM 1656 C CA . HIS A 1 240 ? 5.079 27.052 -13.914 1.00 39.25 226 HIS A CA 1
ATOM 1657 C C . HIS A 1 240 ? 6.269 26.152 -13.998 1.00 38.45 226 HIS A C 1
ATOM 1658 O O . HIS A 1 240 ? 6.985 26.201 -14.992 1.00 38.99 226 HIS A O 1
ATOM 1665 N N . LYS A 1 241 ? 6.449 25.319 -12.968 1.00 37.98 227 LYS A N 1
ATOM 1666 C CA . LYS A 1 241 ? 7.492 24.272 -12.929 1.00 37.19 227 LYS A CA 1
ATOM 1667 C C . LYS A 1 241 ? 7.091 22.941 -13.560 1.00 35.92 227 LYS A C 1
ATOM 1668 O O . LYS A 1 241 ? 7.896 22.024 -13.592 1.00 35.74 227 LYS A O 1
ATOM 1674 N N . VAL A 1 242 ? 5.861 22.842 -14.052 1.00 34.68 228 VAL A N 1
ATOM 1675 C CA . VAL A 1 242 ? 5.334 21.600 -14.582 1.00 34.37 228 VAL A CA 1
ATOM 1676 C C . VAL A 1 242 ? 5.281 21.620 -16.136 1.00 34.88 228 VAL A C 1
ATOM 1677 O O . VAL A 1 242 ? 4.844 22.609 -16.720 1.00 34.54 228 VAL A O 1
ATOM 1681 N N . ASP A 1 243 ? 5.732 20.544 -16.797 1.00 34.53 229 ASP A N 1
ATOM 1682 C CA . ASP A 1 243 ? 5.665 20.482 -18.263 1.00 35.11 229 ASP A CA 1
ATOM 1683 C C . ASP A 1 243 ? 4.721 19.379 -18.724 1.00 34.16 229 ASP A C 1
ATOM 1684 O O . ASP A 1 243 ? 5.128 18.222 -18.869 1.00 33.91 229 ASP A O 1
ATOM 1689 N N . ILE A 1 244 ? 3.448 19.701 -18.937 1.00 33.67 230 ILE A N 1
ATOM 1690 C CA . ILE A 1 244 ? 2.512 18.634 -19.325 1.00 34.28 230 ILE A CA 1
ATOM 1691 C C . ILE A 1 244 ? 2.776 17.999 -20.712 1.00 34.86 230 ILE A C 1
ATOM 1692 O O . ILE A 1 244 ? 2.280 16.917 -20.983 1.00 34.60 230 ILE A O 1
ATOM 1697 N N . LYS A 1 245 ? 3.583 18.648 -21.559 1.00 36.01 231 LYS A N 1
ATOM 1698 C CA . LYS A 1 245 ? 3.992 18.061 -22.829 1.00 37.73 231 LYS A CA 1
ATOM 1699 C C . LYS A 1 245 ? 4.831 16.799 -22.651 1.00 37.87 231 LYS A C 1
ATOM 1700 O O . LYS A 1 245 ? 5.062 16.108 -23.631 1.00 37.47 231 LYS A O 1
ATOM 1706 N N . LYS A 1 246 ? 5.322 16.516 -21.439 1.00 36.85 232 LYS A N 1
ATOM 1707 C CA . LYS A 1 246 ? 6.081 15.289 -21.199 1.00 36.62 232 LYS A CA 1
ATOM 1708 C C . LYS A 1 246 ? 5.213 14.124 -20.743 1.00 36.61 232 LYS A C 1
ATOM 1709 O O . LYS A 1 246 ? 5.689 13.001 -20.590 1.00 36.57 232 LYS A O 1
ATOM 1715 N N . LEU A 1 247 ? 3.926 14.372 -20.549 1.00 36.65 233 LEU A N 1
ATOM 1716 C CA . LEU A 1 247 ? 3.021 13.312 -20.155 1.00 37.29 233 LEU A CA 1
ATOM 1717 C C . LEU A 1 247 ? 2.874 12.250 -21.233 1.00 38.46 233 LEU A C 1
ATOM 1718 O O . LEU A 1 247 ? 2.841 12.563 -22.430 1.00 38.01 233 LEU A O 1
ATOM 1723 N N . HIS A 1 248 ? 2.786 10.993 -20.816 1.00 38.83 234 HIS A N 1
ATOM 1724 C CA . HIS A 1 248 ? 2.460 9.944 -21.763 1.00 39.64 234 HIS A CA 1
ATOM 1725 C C . HIS A 1 248 ? 1.014 9.657 -21.588 1.00 39.53 234 HIS A C 1
ATOM 1726 O O . HIS A 1 248 ? 0.610 8.893 -20.707 1.00 39.31 234 HIS A O 1
ATOM 1733 N N . LEU A 1 249 ? 0.219 10.337 -22.417 1.00 39.80 235 LEU A N 1
ATOM 1734 C CA . LEU A 1 249 ? -1.240 10.325 -22.279 1.00 40.80 235 LEU A CA 1
ATOM 1735 C C . LEU A 1 249 ? -1.833 8.905 -22.400 1.00 40.83 235 LEU A C 1
ATOM 1736 O O . LEU A 1 249 ? -2.927 8.655 -21.933 1.00 41.08 235 LEU A O 1
ATOM 1741 N N . ASP A 1 250 ? -1.083 7.984 -23.013 1.00 41.44 236 ASP A N 1
ATOM 1742 C CA . ASP A 1 250 ? -1.491 6.564 -23.124 1.00 42.09 236 ASP A CA 1
ATOM 1743 C C . ASP A 1 250 ? -0.891 5.700 -22.032 1.00 41.31 236 ASP A C 1
ATOM 1744 O O . ASP A 1 250 ? -1.120 4.490 -22.022 1.00 42.60 236 ASP A O 1
ATOM 1749 N N . GLY A 1 251 ? -0.069 6.292 -21.160 1.00 40.10 237 GLY A N 1
ATOM 1750 C CA . GLY A 1 251 ? 0.580 5.547 -20.081 1.00 39.24 237 GLY A CA 1
ATOM 1751 C C . GLY A 1 251 ? -0.448 4.947 -19.154 1.00 37.70 237 GLY A C 1
ATOM 1752 O O . GLY A 1 251 ? -1.527 5.485 -18.999 1.00 37.91 237 GLY A O 1
ATOM 1753 N N . LYS A 1 252 ? -0.146 3.812 -18.545 1.00 38.08 238 LYS A N 1
ATOM 1754 C CA . LYS A 1 252 ? -1.098 3.217 -17.593 1.00 37.83 238 LYS A CA 1
ATOM 1755 C C . LYS A 1 252 ? -0.886 3.709 -16.133 1.00 37.79 238 LYS A C 1
ATOM 1756 O O . LYS A 1 252 ? 0.190 4.224 -15.790 1.00 39.12 238 LYS A O 1
ATOM 1762 N N . LEU A 1 253 ? -1.914 3.594 -15.297 1.00 37.07 239 LEU A N 1
ATOM 1763 C CA . LEU A 1 253 ? -1.774 3.871 -13.865 1.00 36.66 239 LEU A CA 1
ATOM 1764 C C . LEU A 1 253 ? -2.037 2.609 -13.069 1.00 35.61 239 LEU A C 1
ATOM 1765 O O . LEU A 1 253 ? -3.106 2.046 -13.208 1.00 36.23 239 LEU A O 1
ATOM 1770 N N . ARG A 1 254 ? -1.077 2.156 -12.251 1.00 34.37 240 ARG A N 1
ATOM 1771 C CA . ARG A 1 254 ? -1.291 1.014 -11.346 1.00 34.09 240 ARG A CA 1
ATOM 1772 C C . ARG A 1 254 ? -0.932 1.425 -9.911 1.00 32.89 240 ARG A C 1
ATOM 1773 O O . ARG A 1 254 ? -0.025 2.241 -9.707 1.00 31.55 240 ARG A O 1
ATOM 1781 N N . PHE A 1 255 ? -1.578 0.806 -8.923 1.00 31.05 241 PHE A N 1
ATOM 1782 C CA . PHE A 1 255 ? -1.209 1.096 -7.535 1.00 31.16 241 PHE A CA 1
ATOM 1783 C C . PHE A 1 255 ? -1.534 -0.053 -6.611 1.00 30.23 241 PHE A C 1
ATOM 1784 O O . PHE A 1 255 ? -2.393 -0.869 -6.919 1.00 29.75 241 PHE A O 1
ATOM 1792 N N . ALA A 1 256 ? -0.815 -0.130 -5.494 1.00 29.61 242 ALA A N 1
ATOM 1793 C CA . ALA A 1 256 ? -0.977 -1.216 -4.545 1.00 29.00 242 ALA A CA 1
ATOM 1794 C C . ALA A 1 256 ? -0.965 -0.616 -3.163 1.00 29.34 242 ALA A C 1
ATOM 1795 O O . ALA A 1 256 ? -0.230 0.324 -2.924 1.00 29.87 242 ALA A O 1
ATOM 1797 N N . SER A 1 257 ? -1.760 -1.141 -2.236 1.00 29.26 243 SER A N 1
ATOM 1798 C CA . SER A 1 257 ? -1.738 -0.599 -0.866 1.00 30.27 243 SER A CA 1
ATOM 1799 C C . SER A 1 257 ? -1.358 -1.708 0.094 1.00 28.74 243 SER A C 1
ATOM 1800 O O . SER A 1 257 ? -1.447 -2.868 -0.258 1.00 28.90 243 SER A O 1
ATOM 1803 N N . HIS A 1 258 ? -0.903 -1.352 1.282 1.00 27.76 244 HIS A N 1
ATOM 1804 C CA . HIS A 1 258 ? -0.435 -2.350 2.232 1.00 26.51 244 HIS A CA 1
ATOM 1805 C C . HIS A 1 258 ? -0.494 -1.715 3.600 1.00 27.21 244 HIS A C 1
ATOM 1806 O O . HIS A 1 258 ? 0.057 -0.628 3.817 1.00 25.53 244 HIS A O 1
ATOM 1813 N N . GLU A 1 259 ? -1.074 -2.424 4.557 1.00 27.12 245 GLU A N 1
ATOM 1814 C CA . GLU A 1 259 ? -1.088 -1.916 5.919 1.00 27.60 245 GLU A CA 1
ATOM 1815 C C . GLU A 1 259 ? 0.314 -1.830 6.493 1.00 27.08 245 GLU A C 1
ATOM 1816 O O . GLU A 1 259 ? 1.241 -2.556 6.057 1.00 26.67 245 GLU A O 1
ATOM 1822 N N . TYR A 1 260 ? 0.458 -0.950 7.478 1.00 25.63 246 TYR A N 1
ATOM 1823 C CA . TYR A 1 260 ? 1.660 -0.942 8.286 1.00 26.31 246 TYR A CA 1
ATOM 1824 C C . TYR A 1 260 ? 1.346 -0.625 9.732 1.00 26.26 246 TYR A C 1
ATOM 1825 O O . TYR A 1 260 ? 0.352 0.070 10.055 1.00 25.90 246 TYR A O 1
ATOM 1834 N N . ASP A 1 261 ? 2.186 -1.171 10.593 1.00 27.04 247 ASP A N 1
ATOM 1835 C CA . ASP A 1 261 ? 2.233 -0.807 11.990 1.00 29.08 247 ASP A CA 1
ATOM 1836 C C . ASP A 1 261 ? 3.069 0.453 12.183 1.00 28.30 247 ASP A C 1
ATOM 1837 O O . ASP A 1 261 ? 4.258 0.446 11.906 1.00 28.35 247 ASP A O 1
ATOM 1842 N N . PHE A 1 262 ? 2.487 1.509 12.715 1.00 27.44 248 PHE A N 1
ATOM 1843 C CA . PHE A 1 262 ? 3.292 2.708 12.958 1.00 28.26 248 PHE A CA 1
ATOM 1844 C C . PHE A 1 262 ? 4.535 2.575 13.844 1.00 27.21 248 PHE A C 1
ATOM 1845 O O . PHE A 1 262 ? 5.577 3.190 13.576 1.00 26.46 248 PHE A O 1
ATOM 1853 N N . ARG A 1 263 ? 4.431 1.837 14.934 1.00 27.07 249 ARG A N 1
ATOM 1854 C CA . ARG A 1 263 ? 5.613 1.667 15.816 1.00 28.03 249 ARG A CA 1
ATOM 1855 C C . ARG A 1 263 ? 6.690 0.839 15.149 1.00 27.04 249 ARG A C 1
ATOM 1856 O O . ARG A 1 263 ? 7.868 1.063 15.388 1.00 27.34 249 ARG A O 1
ATOM 1864 N N . GLN A 1 264 ? 6.288 -0.124 14.332 1.00 27.32 250 GLN A N 1
ATOM 1865 C CA . GLN A 1 264 ? 7.292 -0.959 13.581 1.00 28.91 250 GLN A CA 1
ATOM 1866 C C . GLN A 1 264 ? 8.052 -0.087 12.620 1.00 28.67 250 GLN A C 1
ATOM 1867 O O . GLN A 1 264 ? 9.304 -0.178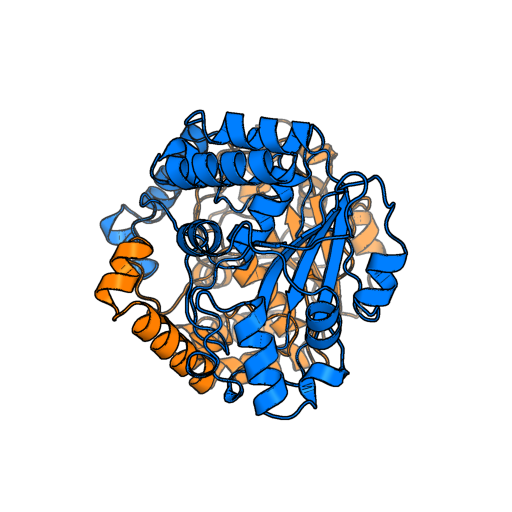 12.554 1.00 28.50 250 GLN A O 1
ATOM 1873 N N . PHE A 1 265 ? 7.301 0.794 11.915 1.00 27.69 251 PHE A N 1
ATOM 1874 C CA . PHE A 1 265 ? 7.918 1.812 11.035 1.00 27.29 251 PHE A CA 1
ATOM 1875 C C . PHE A 1 265 ? 8.994 2.654 11.761 1.00 26.78 251 PHE A C 1
ATOM 1876 O O . PHE A 1 265 ? 10.135 2.821 11.286 1.00 25.74 251 PHE A O 1
ATOM 1884 N N . GLN A 1 266 ? 8.600 3.209 12.898 1.00 27.70 252 GLN A N 1
ATOM 1885 C CA . GLN A 1 266 ? 9.502 4.018 13.726 1.00 27.88 252 GLN A CA 1
ATOM 1886 C C . GLN A 1 266 ? 10.684 3.184 14.113 1.00 27.27 252 GLN A C 1
ATOM 1887 O O . GLN A 1 266 ? 11.815 3.620 14.032 1.00 28.02 252 GLN A O 1
ATOM 1893 N N . ARG A 1 267 ? 10.401 1.963 14.502 1.00 28.37 253 ARG A N 1
ATOM 1894 C CA . ARG A 1 267 ? 11.438 1.053 14.929 1.00 30.54 253 ARG A CA 1
ATOM 1895 C C . ARG A 1 267 ? 12.414 0.745 13.763 1.00 29.53 253 ARG A C 1
ATOM 1896 O O . ARG A 1 267 ? 13.639 0.836 13.938 1.00 30.93 253 ARG A O 1
ATOM 1904 N N . ASN A 1 268 ? 11.898 0.421 12.586 1.00 28.60 254 ASN A N 1
ATOM 1905 C CA . ASN A 1 268 ? 12.796 0.195 11.421 1.00 28.60 254 ASN A CA 1
ATOM 1906 C C . ASN A 1 268 ? 13.610 1.414 11.115 1.00 28.59 254 ASN A C 1
ATOM 1907 O O . ASN A 1 268 ? 14.837 1.318 10.853 1.00 28.79 254 ASN A O 1
ATOM 1912 N N . ALA A 1 269 ? 12.975 2.590 11.158 1.00 28.50 255 ALA A N 1
ATOM 1913 C CA . ALA A 1 269 ? 13.729 3.791 10.766 1.00 29.34 255 ALA A CA 1
ATOM 1914 C C . ALA A 1 269 ? 14.810 4.142 11.794 1.00 31.16 255 ALA A C 1
ATOM 1915 O O . ALA A 1 269 ? 15.877 4.683 11.430 1.00 30.18 255 ALA A O 1
ATOM 1917 N N . GLN A 1 270 ? 14.523 3.858 13.076 1.00 32.76 256 GLN A N 1
ATOM 1918 C CA . GLN A 1 270 ? 15.476 4.175 14.163 1.00 35.17 256 GLN A CA 1
ATOM 1919 C C . GLN A 1 270 ? 16.706 3.305 13.983 1.00 34.47 256 GLN A C 1
ATOM 1920 O O . GLN A 1 270 ? 17.832 3.788 14.055 1.00 35.50 256 GLN A O 1
ATOM 1926 N N . TYR A 1 271 ? 16.472 2.030 13.746 1.00 35.27 257 TYR A N 1
ATOM 1927 C CA . TYR A 1 271 ? 17.538 1.111 13.476 1.00 37.86 257 TYR A CA 1
ATOM 1928 C C . TYR A 1 271 ? 18.441 1.642 12.344 1.00 37.98 257 TYR A C 1
ATOM 1929 O O . TYR A 1 271 ? 19.662 1.792 12.522 1.00 37.93 257 TYR A O 1
ATOM 1938 N N . VAL A 1 272 ? 17.830 1.975 11.198 1.00 37.14 258 VAL A N 1
ATOM 1939 C CA . VAL A 1 272 ? 18.579 2.424 10.040 1.00 35.77 258 VAL A CA 1
ATOM 1940 C C . VAL A 1 272 ? 19.317 3.705 10.352 1.00 36.96 258 VAL A C 1
ATOM 1941 O O . VAL A 1 272 ? 20.506 3.852 10.011 1.00 35.96 258 VAL A O 1
ATOM 1945 N N . ALA A 1 273 ? 18.620 4.628 11.016 1.00 37.77 259 ALA A N 1
ATOM 1946 C CA . ALA A 1 273 ? 19.250 5.845 11.452 1.00 39.94 259 ALA A CA 1
ATOM 1947 C C . ALA A 1 273 ? 20.362 5.580 12.480 1.00 41.57 259 ALA A C 1
ATOM 1948 O O . ALA A 1 273 ? 21.205 6.432 12.681 1.00 42.34 259 ALA A O 1
ATOM 1950 N N . GLY A 1 274 ? 20.359 4.422 13.132 1.00 44.22 260 GLY A N 1
ATOM 1951 C CA . GLY A 1 274 ? 21.333 4.162 14.215 1.00 47.63 260 GLY A CA 1
ATOM 1952 C C . GLY A 1 274 ? 22.743 4.089 13.643 1.00 49.91 260 GLY A C 1
ATOM 1953 O O . GLY A 1 274 ? 23.669 3.562 14.287 1.00 50.54 260 GLY A O 1
ATOM 1954 N N . LEU A 1 275 ? 22.883 4.660 12.443 1.00 51.06 261 LEU A N 1
ATOM 1955 C CA . LEU A 1 275 ? 23.997 4.451 11.527 1.00 52.11 261 LEU A CA 1
ATOM 1956 C C . LEU A 1 275 ? 24.304 2.998 11.568 1.00 53.21 261 LEU A C 1
ATOM 1957 O O . LEU A 1 275 ? 25.441 2.595 11.857 1.00 54.65 261 LEU A O 1
ATOM 1962 N N . GLY A 1 276 ? 23.256 2.226 11.290 1.00 53.69 262 GLY A N 1
ATOM 1963 C CA . GLY A 1 276 ? 23.302 0.783 11.212 1.00 54.27 262 GLY A CA 1
ATOM 1964 C C . GLY A 1 276 ? 22.077 0.266 10.496 1.00 54.52 262 GLY A C 1
ATOM 1965 O O . GLY A 1 276 ? 21.986 0.329 9.262 1.00 55.05 262 GLY A O 1
ATOM 1966 N N . HIS B 1 28 ? 19.324 -23.955 -39.489 1.00 47.86 14 HIS B N 1
ATOM 1967 C CA . HIS B 1 28 ? 19.573 -22.517 -39.779 1.00 47.69 14 HIS B CA 1
ATOM 1968 C C . HIS B 1 28 ? 19.005 -21.570 -38.712 1.00 46.97 14 HIS B C 1
ATOM 1969 O O . HIS B 1 28 ? 19.411 -20.411 -38.661 1.00 46.64 14 HIS B O 1
ATOM 1976 N N . ARG B 1 29 ? 18.092 -22.051 -37.858 1.00 45.79 15 ARG B N 1
ATOM 1977 C CA . ARG B 1 29 ? 17.522 -21.192 -36.807 1.00 44.72 15 ARG B CA 1
ATOM 1978 C C . ARG B 1 29 ? 18.532 -20.794 -35.727 1.00 43.48 15 ARG B C 1
ATOM 1979 O O . ARG B 1 29 ? 18.456 -19.689 -35.220 1.00 44.09 15 ARG B O 1
ATOM 1987 N N . VAL B 1 30 ? 19.451 -21.692 -35.365 1.00 41.64 16 VAL B N 1
ATOM 1988 C CA . VAL B 1 30 ? 20.525 -21.364 -34.413 1.00 40.39 16 VAL B CA 1
ATOM 1989 C C . VAL B 1 30 ? 21.425 -20.243 -34.934 1.00 38.82 16 VAL B C 1
ATOM 1990 O O . VAL B 1 30 ? 21.720 -19.292 -34.201 1.00 38.23 16 VAL B O 1
ATOM 1994 N N . THR B 1 31 ? 21.822 -20.331 -36.206 1.00 36.58 17 THR B N 1
ATOM 1995 C CA . THR B 1 31 ? 22.691 -19.322 -36.807 1.00 34.96 17 THR B CA 1
ATOM 1996 C C . THR B 1 31 ? 21.976 -17.979 -36.903 1.00 33.55 17 THR B C 1
ATOM 1997 O O . THR B 1 31 ? 22.527 -16.956 -36.551 1.00 34.35 17 THR B O 1
ATOM 2001 N N . LEU B 1 32 ? 20.733 -17.991 -37.352 1.00 31.98 18 LEU B N 1
ATOM 2002 C CA . LEU B 1 32 ? 19.969 -16.768 -37.494 1.00 30.64 18 LEU B CA 1
ATOM 2003 C C . LEU B 1 32 ? 19.779 -16.090 -36.136 1.00 29.52 18 LEU B C 1
ATOM 2004 O O . LEU B 1 32 ? 19.873 -14.877 -36.022 1.00 28.40 18 LEU B O 1
ATOM 2009 N N . ARG B 1 33 ? 19.472 -16.891 -35.125 1.00 29.62 19 ARG B N 1
ATOM 2010 C CA . ARG B 1 33 ? 19.323 -16.399 -33.740 1.00 28.99 19 ARG B CA 1
ATOM 2011 C C . ARG B 1 33 ? 20.612 -15.694 -33.247 1.00 29.04 19 ARG B C 1
ATOM 2012 O O . ARG B 1 33 ? 20.571 -14.539 -32.815 1.00 28.14 19 ARG B O 1
ATOM 2020 N N . LYS B 1 34 ? 21.748 -16.390 -33.362 1.00 29.43 20 LYS B N 1
ATOM 2021 C CA . LYS B 1 34 ? 23.031 -15.842 -33.010 1.00 29.63 20 LYS B CA 1
ATOM 2022 C C . LYS B 1 34 ? 23.322 -14.551 -33.799 1.00 29.42 20 LYS B C 1
ATOM 2023 O O . LYS B 1 34 ? 23.724 -13.538 -33.201 1.00 29.00 20 LYS B O 1
ATOM 2029 N N . ALA B 1 35 ? 23.100 -14.566 -35.121 1.00 27.34 21 ALA B N 1
ATOM 2030 C CA . ALA B 1 35 ? 23.392 -13.360 -35.910 1.00 26.94 21 ALA B CA 1
ATOM 2031 C C . ALA B 1 35 ? 22.502 -12.165 -35.483 1.00 25.73 21 ALA B C 1
ATOM 2032 O O . ALA B 1 35 ? 22.975 -11.037 -35.443 1.00 24.84 21 ALA B O 1
ATOM 2034 N N . THR B 1 36 ? 21.239 -12.434 -35.151 1.00 24.77 22 THR B N 1
ATOM 2035 C CA . THR B 1 36 ? 20.331 -11.378 -34.745 1.00 24.77 22 THR B CA 1
ATOM 2036 C C . THR B 1 36 ? 20.822 -10.725 -33.425 1.00 26.24 22 THR B C 1
ATOM 2037 O O . THR B 1 36 ? 20.869 -9.489 -33.285 1.00 25.04 22 THR B O 1
ATOM 2041 N N . LEU B 1 37 ? 21.195 -11.584 -32.480 1.00 26.19 23 LEU B N 1
ATOM 2042 C CA . LEU B 1 37 ? 21.749 -11.175 -31.214 1.00 28.13 23 LEU B CA 1
ATOM 2043 C C . LEU B 1 37 ? 23.028 -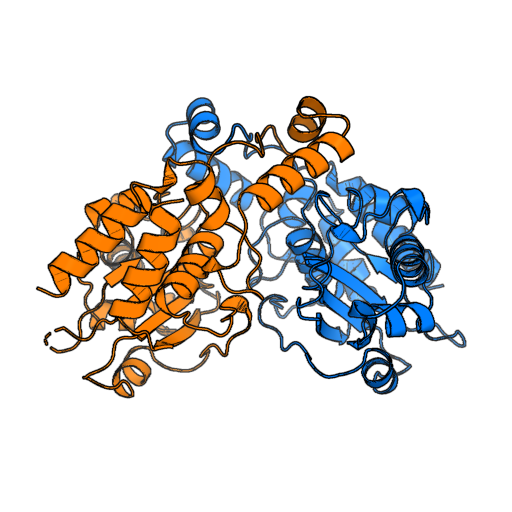10.377 -31.381 1.00 28.33 23 LEU B C 1
ATOM 2044 O O . LEU B 1 37 ? 23.128 -9.285 -30.788 1.00 30.39 23 LEU B O 1
ATOM 2049 N N . ALA B 1 38 ? 23.987 -10.888 -32.158 1.00 28.06 24 ALA B N 1
ATOM 2050 C CA . ALA B 1 38 ? 25.245 -10.139 -32.418 1.00 29.43 24 ALA B CA 1
ATOM 2051 C C . ALA B 1 38 ? 24.960 -8.799 -33.065 1.00 29.17 24 ALA B C 1
ATOM 2052 O O . ALA B 1 38 ? 25.559 -7.780 -32.711 1.00 29.87 24 ALA B O 1
ATOM 2054 N N . SER B 1 39 ? 24.030 -8.807 -34.009 1.00 28.76 25 SER B N 1
ATOM 2055 C CA . SER B 1 39 ? 23.709 -7.615 -34.738 1.00 29.07 25 SER B CA 1
ATOM 2056 C C . SER B 1 39 ? 23.151 -6.557 -33.800 1.00 28.74 25 SER B C 1
ATOM 2057 O O . SER B 1 39 ? 23.552 -5.377 -33.858 1.00 29.07 25 SER B O 1
ATOM 2060 N N . LEU B 1 40 ? 22.191 -6.973 -32.983 1.00 28.09 26 LEU B N 1
ATOM 2061 C CA . LEU B 1 40 ? 21.659 -6.114 -31.950 1.00 29.35 26 LEU B CA 1
ATOM 2062 C C . LEU B 1 40 ? 22.743 -5.560 -31.005 1.00 29.65 26 LEU B C 1
ATOM 2063 O O . LEU B 1 40 ? 22.856 -4.349 -30.840 1.00 29.24 26 LEU B O 1
ATOM 2068 N N . MET B 1 41 ? 23.526 -6.448 -30.395 1.00 30.61 27 MET B N 1
ATOM 2069 C CA . MET B 1 41 ? 24.604 -6.036 -29.495 1.00 31.70 27 MET B CA 1
ATOM 2070 C C . MET B 1 41 ? 25.567 -5.023 -30.119 1.00 32.51 27 MET B C 1
ATOM 2071 O O . MET B 1 41 ? 25.933 -4.057 -29.444 1.00 31.94 27 MET B O 1
ATOM 2076 N N A GLN B 1 42 ? 25.974 -5.232 -31.374 0.50 32.85 28 GLN B N 1
ATOM 2077 N N B GLN B 1 42 ? 25.964 -5.251 -31.369 0.50 32.75 28 GLN B N 1
ATOM 2078 C CA A GLN B 1 42 ? 26.904 -4.308 -32.041 0.50 33.95 28 GLN B CA 1
ATOM 2079 C CA B GLN B 1 42 ? 26.874 -4.349 -32.064 0.50 33.76 28 GLN B CA 1
ATOM 2080 C C A GLN B 1 42 ? 26.274 -2.938 -32.273 0.50 33.87 28 GLN B C 1
ATOM 2081 C C B GLN B 1 42 ? 26.265 -2.953 -32.181 0.50 33.75 28 GLN B C 1
ATOM 2082 O O A GLN B 1 42 ? 26.994 -1.953 -32.358 0.50 34.67 28 GLN B O 1
ATOM 2083 O O B GLN B 1 42 ? 26.986 -1.967 -32.070 0.50 34.52 28 GLN B O 1
ATOM 2094 N N . SER B 1 43 ? 24.948 -2.868 -32.368 1.00 33.70 29 SER B N 1
ATOM 2095 C CA . SER B 1 43 ? 24.257 -1.567 -32.590 1.00 34.97 29 SER B CA 1
ATOM 2096 C C . SER B 1 43 ? 24.267 -0.640 -31.356 1.00 36.03 29 SER B C 1
ATOM 2097 O O . SER B 1 43 ? 24.103 0.580 -31.469 1.00 36.23 29 SER B O 1
ATOM 2100 N N . LEU B 1 44 ? 24.530 -1.231 -30.193 1.00 36.45 30 LEU B N 1
ATOM 2101 C CA . LEU B 1 44 ? 24.361 -0.551 -28.922 1.00 36.65 30 LEU B CA 1
ATOM 2102 C C . LEU B 1 44 ? 25.458 0.429 -28.571 1.00 37.48 30 LEU B C 1
ATOM 2103 O O . LEU B 1 44 ? 25.378 1.113 -27.547 1.00 37.76 30 LEU B O 1
ATOM 2108 N N . SER B 1 45 ? 26.495 0.470 -29.406 1.00 37.48 31 SER B N 1
ATOM 2109 C CA . SER B 1 45 ? 27.508 1.487 -29.349 1.00 37.90 31 SER B CA 1
ATOM 2110 C C . SER B 1 45 ? 26.963 2.729 -30.029 1.00 38.09 31 SER B C 1
ATOM 2111 O O . SER B 1 45 ? 27.649 3.747 -30.107 1.00 38.32 31 SER B O 1
ATOM 2114 N N . GLY B 1 46 ? 25.738 2.622 -30.562 1.00 38.12 32 GLY B N 1
ATOM 2115 C CA . GLY B 1 46 ? 25.016 3.749 -31.155 1.00 37.81 32 GLY B CA 1
ATOM 2116 C C . GLY B 1 46 ? 24.095 4.371 -30.122 1.00 37.80 32 GLY B C 1
ATOM 2117 O O . GLY B 1 46 ? 23.386 3.671 -29.380 1.00 37.31 32 GLY B O 1
ATOM 2118 N N . GLU B 1 47 ? 24.125 5.697 -30.078 1.00 37.34 33 GLU B N 1
ATOM 2119 C CA . GLU B 1 47 ? 23.427 6.503 -29.078 1.00 37.15 33 GLU B CA 1
ATOM 2120 C C . GLU B 1 47 ? 21.941 6.189 -29.027 1.00 35.55 33 GLU B C 1
ATOM 2121 O O . GLU B 1 47 ? 21.420 5.802 -27.975 1.00 35.75 33 GLU B O 1
ATOM 2127 N N . SER B 1 48 ? 21.263 6.337 -30.164 1.00 34.05 34 SER B N 1
ATOM 2128 C CA . SER B 1 48 ? 19.823 6.114 -30.222 1.00 33.62 34 SER B CA 1
ATOM 2129 C C . SER B 1 48 ? 19.468 4.671 -29.973 1.00 32.42 34 SER B C 1
ATOM 2130 O O . SER B 1 48 ? 18.556 4.398 -29.208 1.00 32.23 34 SER B O 1
ATOM 2133 N N . SER B 1 49 ? 20.213 3.746 -30.587 1.00 31.33 35 SER B N 1
ATOM 2134 C CA . SER B 1 49 ? 19.991 2.335 -30.320 1.00 30.12 35 SER B CA 1
ATOM 2135 C C . SER B 1 49 ? 20.145 2.033 -28.844 1.00 30.01 35 SER B C 1
ATOM 2136 O O . SER B 1 49 ? 19.296 1.355 -28.268 1.00 28.39 35 SER B O 1
ATOM 2139 N N . ASN B 1 50 ? 21.260 2.508 -28.263 1.00 28.80 36 ASN B N 1
ATOM 2140 C CA . ASN B 1 50 ? 21.543 2.280 -26.854 1.00 30.42 36 ASN B CA 1
ATOM 2141 C C . ASN B 1 50 ? 20.440 2.782 -25.922 1.00 29.84 36 ASN B C 1
ATOM 2142 O O . ASN B 1 50 ? 19.995 2.068 -25.037 1.00 29.42 36 ASN B O 1
ATOM 2147 N N . ARG B 1 51 ? 19.965 4.009 -26.154 1.00 30.50 37 ARG B N 1
ATOM 2148 C CA . ARG B 1 51 ? 19.021 4.617 -25.219 1.00 29.24 37 ARG B CA 1
ATOM 2149 C C . ARG B 1 51 ? 17.621 4.035 -25.368 1.00 29.63 37 ARG B C 1
ATOM 2150 O O . ARG B 1 51 ? 16.874 3.981 -24.399 1.00 27.68 37 ARG B O 1
ATOM 2158 N N . VAL B 1 52 ? 17.266 3.565 -26.580 1.00 29.12 38 VAL B N 1
ATOM 2159 C CA . VAL B 1 52 ? 15.965 2.943 -26.807 1.00 28.41 38 VAL B CA 1
ATOM 2160 C C . VAL B 1 52 ? 15.975 1.535 -26.209 1.00 28.06 38 VAL B C 1
ATOM 2161 O O . VAL B 1 52 ? 14.981 1.051 -25.651 1.00 27.38 38 VAL B O 1
ATOM 2165 N N . MET B 1 53 ? 17.125 0.879 -26.303 1.00 28.47 39 MET B N 1
ATOM 2166 C CA . MET B 1 53 ? 17.235 -0.506 -25.798 1.00 28.05 39 MET B CA 1
ATOM 2167 C C . MET B 1 53 ? 17.132 -0.561 -24.265 1.00 28.30 39 MET B C 1
ATOM 2168 O O . MET B 1 53 ? 16.368 -1.328 -23.709 1.00 27.86 39 MET B O 1
ATOM 2173 N N . TRP B 1 54 ? 17.892 0.281 -23.592 1.00 28.61 40 TRP B N 1
ATOM 2174 C CA . TRP B 1 54 ? 18.044 0.134 -22.154 1.00 30.00 40 TRP B CA 1
ATOM 2175 C C . TRP B 1 54 ? 17.295 1.251 -21.410 1.00 31.42 40 TRP B C 1
ATOM 2176 O O . TRP B 1 54 ? 17.900 2.026 -20.680 1.00 33.65 40 TRP B O 1
ATOM 2187 N N . ASN B 1 55 ? 16.000 1.380 -21.640 1.00 32.03 41 ASN B N 1
ATOM 2188 C CA . ASN B 1 55 ? 15.189 2.400 -20.966 1.00 31.65 41 ASN B CA 1
ATOM 2189 C C . ASN B 1 55 ? 14.305 1.622 -20.035 1.00 31.64 41 ASN B C 1
ATOM 2190 O O . ASN B 1 55 ? 14.052 0.444 -20.283 1.00 31.67 41 ASN B O 1
ATOM 2195 N N . ASP B 1 56 ? 13.827 2.231 -18.955 1.00 33.23 42 ASP B N 1
ATOM 2196 C CA . ASP B 1 56 ? 13.045 1.499 -17.998 1.00 35.10 42 ASP B CA 1
ATOM 2197 C C . ASP B 1 56 ? 11.552 1.753 -18.063 1.00 37.20 42 ASP B C 1
ATOM 2198 O O . ASP B 1 56 ? 10.846 1.457 -17.113 1.00 37.52 42 ASP B O 1
ATOM 2203 N N . ARG B 1 57 ? 11.007 2.287 -19.149 1.00 39.44 43 ARG B N 1
ATOM 2204 C CA . ARG B 1 57 ? 9.541 2.312 -19.139 1.00 40.82 43 ARG B CA 1
ATOM 2205 C C . ARG B 1 57 ? 8.997 1.049 -19.791 1.00 40.87 43 ARG B C 1
ATOM 2206 O O . ARG B 1 57 ? 9.206 0.765 -20.983 1.00 40.82 43 ARG B O 1
ATOM 2214 N N . TYR B 1 58 ? 8.355 0.253 -18.952 1.00 40.20 44 TYR B N 1
ATOM 2215 C CA . TYR B 1 58 ? 7.977 -1.061 -19.328 1.00 40.26 44 TYR B CA 1
ATOM 2216 C C . TYR B 1 58 ? 6.525 -1.153 -19.716 1.00 40.93 44 TYR B C 1
ATOM 2217 O O . TYR B 1 58 ? 6.126 -2.150 -20.325 1.00 40.88 44 TYR B O 1
ATOM 2226 N N . ASP B 1 59 ? 5.743 -0.127 -19.359 1.00 41.16 45 ASP B N 1
ATOM 2227 C CA . ASP B 1 59 ? 4.299 -0.119 -19.590 1.00 42.05 45 ASP B CA 1
ATOM 2228 C C . ASP B 1 59 ? 3.943 0.221 -21.036 1.00 41.63 45 ASP B C 1
ATOM 2229 O O . ASP B 1 59 ? 2.768 0.216 -21.427 1.00 42.50 45 ASP B O 1
ATOM 2234 N N . THR B 1 60 ? 4.965 0.502 -21.831 1.00 40.98 46 THR B N 1
ATOM 2235 C CA . THR B 1 60 ? 4.795 0.895 -23.226 1.00 40.50 46 THR B CA 1
ATOM 2236 C C . THR B 1 60 ? 5.647 -0.091 -24.083 1.00 39.20 46 THR B C 1
ATOM 2237 O O . THR B 1 60 ? 6.618 -0.663 -23.558 1.00 39.26 46 THR B O 1
ATOM 2241 N N . LEU B 1 61 ? 5.253 -0.333 -25.347 1.00 36.82 47 LEU B N 1
ATOM 2242 C CA . LEU B 1 61 ? 6.088 -1.046 -26.336 1.00 35.16 47 LEU B CA 1
ATOM 2243 C C . LEU B 1 61 ? 7.516 -0.537 -26.397 1.00 33.84 47 LEU B C 1
ATOM 2244 O O . LEU B 1 61 ? 7.758 0.651 -26.654 1.00 33.81 47 LEU B O 1
ATOM 2249 N N . LEU B 1 62 ? 8.464 -1.454 -26.245 1.00 31.98 48 LEU B N 1
ATOM 2250 C CA . LEU B 1 62 ? 9.863 -1.126 -26.434 1.00 31.12 48 LEU B CA 1
ATOM 2251 C C . LEU B 1 62 ? 10.132 -0.332 -27.723 1.00 31.03 48 LEU B C 1
ATOM 2252 O O . LEU B 1 62 ? 10.812 0.708 -27.692 1.00 29.77 48 LEU B O 1
ATOM 2257 N N . ILE B 1 63 ? 9.602 -0.799 -28.854 1.00 30.59 49 ILE B N 1
ATOM 2258 C CA . ILE B 1 63 ? 9.839 -0.091 -30.139 1.00 31.37 49 ILE B CA 1
ATOM 2259 C C . ILE B 1 63 ? 9.115 1.275 -30.269 1.00 31.85 49 ILE B C 1
ATOM 2260 O O . ILE B 1 63 ? 9.349 1.992 -31.223 1.00 31.68 49 ILE B O 1
ATOM 2265 N N . ALA B 1 64 ? 8.252 1.637 -29.317 1.00 33.02 50 ALA B N 1
ATOM 2266 C CA . ALA B 1 64 ? 7.617 2.955 -29.390 1.00 33.73 50 ALA B CA 1
ATOM 2267 C C . ALA B 1 64 ? 8.440 4.045 -28.688 1.00 34.63 50 ALA B C 1
ATOM 2268 O O . ALA B 1 64 ? 8.040 5.191 -28.680 1.00 35.70 50 ALA B O 1
ATOM 2270 N N . ARG B 1 65 ? 9.595 3.687 -28.122 1.00 34.08 51 ARG B N 1
ATOM 2271 C CA . ARG B 1 65 ? 10.467 4.615 -27.387 1.00 33.42 51 ARG B CA 1
ATOM 2272 C C . ARG B 1 65 ? 11.168 5.523 -28.355 1.00 34.09 51 ARG B C 1
ATOM 2273 O O . ARG B 1 65 ? 11.682 5.058 -29.365 1.00 34.45 51 ARG B O 1
ATOM 2281 N N . ASP B 1 66 ? 11.238 6.818 -28.045 1.00 34.71 52 ASP B N 1
ATOM 2282 C CA . ASP B 1 66 ? 11.794 7.763 -28.985 1.00 34.68 52 ASP B CA 1
ATOM 2283 C C . ASP B 1 66 ? 13.078 8.322 -28.489 1.00 34.67 52 ASP B C 1
ATOM 2284 O O . ASP B 1 66 ? 13.091 9.070 -27.490 1.00 35.49 52 ASP B O 1
ATOM 2289 N N . PRO B 1 67 ? 14.173 8.033 -29.212 1.00 34.00 53 PRO B N 1
ATOM 2290 C CA . PRO B 1 67 ? 15.452 8.399 -28.681 1.00 33.95 53 PRO B CA 1
ATOM 2291 C C . PRO B 1 67 ? 15.612 9.906 -28.562 1.00 35.10 53 PRO B C 1
ATOM 2292 O O . PRO B 1 67 ? 16.488 10.372 -27.808 1.00 34.55 53 PRO B O 1
ATOM 2296 N N . ARG B 1 68 ? 14.813 10.668 -29.324 1.00 34.47 54 ARG B N 1
ATOM 2297 C CA . ARG B 1 68 ? 14.913 12.115 -29.228 1.00 34.30 54 ARG B CA 1
ATOM 2298 C C . ARG B 1 68 ? 14.275 12.633 -27.953 1.00 32.42 54 ARG B C 1
ATOM 2299 O O . ARG B 1 68 ? 14.828 13.503 -27.332 1.00 32.54 54 ARG B O 1
ATOM 2307 N N . GLU B 1 69 ? 13.116 12.102 -27.602 1.00 31.80 55 GLU B N 1
ATOM 2308 C CA . GLU B 1 69 ? 12.464 12.389 -26.341 1.00 32.27 55 GLU B CA 1
ATOM 2309 C C . GLU B 1 69 ? 13.322 11.969 -25.139 1.00 30.78 55 GLU B C 1
ATOM 2310 O O . GLU B 1 69 ? 13.370 12.674 -24.120 1.00 30.48 55 GLU B O 1
ATOM 2316 N N . ILE B 1 70 ? 13.943 10.787 -25.259 1.00 29.72 56 ILE B N 1
ATOM 2317 C CA . ILE B 1 70 ? 14.820 10.266 -24.212 1.00 28.55 56 ILE B CA 1
ATOM 2318 C C . ILE B 1 70 ? 15.981 11.218 -23.993 1.00 28.60 56 ILE B C 1
ATOM 2319 O O . ILE B 1 70 ? 16.230 11.625 -22.866 1.00 28.38 56 ILE B O 1
ATOM 2324 N N . LYS B 1 71 ? 16.658 11.607 -25.076 1.00 29.69 57 LYS B N 1
ATOM 2325 C CA . LYS B 1 71 ? 17.736 12.604 -25.001 1.00 30.56 57 LYS B CA 1
ATOM 2326 C C . LYS B 1 71 ? 17.248 13.913 -24.395 1.00 29.97 57 LYS B C 1
ATOM 2327 O O . LYS B 1 71 ? 17.902 14.481 -23.504 1.00 29.69 57 LYS B O 1
ATOM 2333 N N . ASN B 1 72 ? 16.104 14.408 -24.880 1.00 29.36 58 ASN B N 1
ATOM 2334 C CA . ASN B 1 72 ? 15.548 15.638 -24.311 1.00 29.16 58 ASN B CA 1
ATOM 2335 C C . ASN B 1 72 ? 15.260 15.500 -22.825 1.00 27.06 58 ASN B C 1
ATOM 2336 O O . ASN B 1 72 ? 15.502 16.439 -22.054 1.00 26.46 58 ASN B O 1
ATOM 2341 N N . ALA B 1 73 ? 14.754 14.339 -22.428 1.00 25.35 59 ALA B N 1
ATOM 2342 C CA . ALA B 1 73 ? 14.529 14.090 -21.004 1.00 24.80 59 ALA B CA 1
ATOM 2343 C C . ALA B 1 73 ? 15.826 14.177 -20.188 1.00 24.35 59 ALA B C 1
ATOM 2344 O O . ALA B 1 73 ? 15.817 14.742 -19.076 1.00 24.23 59 ALA B O 1
ATOM 2346 N N . ILE B 1 74 ? 16.925 13.613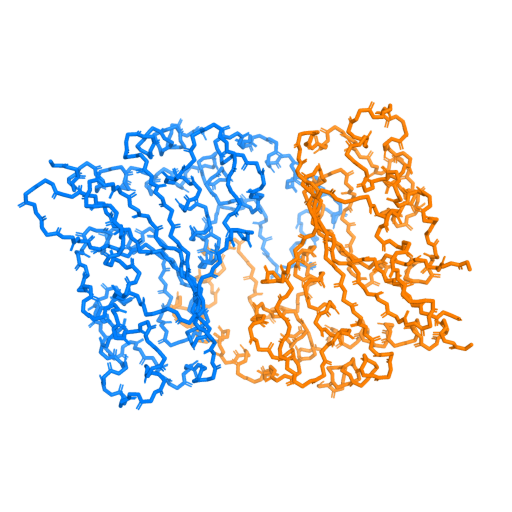 -20.710 1.00 23.71 60 ILE B N 1
ATOM 2347 C CA . ILE B 1 74 ? 18.214 13.688 -20.010 1.00 25.03 60 ILE B CA 1
ATOM 2348 C C . ILE B 1 74 ? 18.676 15.147 -19.839 1.00 24.86 60 ILE B C 1
ATOM 2349 O O . ILE B 1 74 ? 19.058 15.569 -18.746 1.00 24.86 60 ILE B O 1
ATOM 2354 N N . GLU B 1 75 ? 18.591 15.916 -20.917 1.00 25.44 61 GLU B N 1
ATOM 2355 C CA . GLU B 1 75 ? 18.950 17.335 -20.901 1.00 27.04 61 GLU B CA 1
ATOM 2356 C C . GLU B 1 75 ? 18.132 18.096 -19.888 1.00 26.14 61 GLU B C 1
ATOM 2357 O O . GLU B 1 75 ? 18.663 18.958 -19.154 1.00 25.40 61 GLU B O 1
ATOM 2363 N N . LYS B 1 76 ? 16.839 17.775 -19.849 1.00 25.14 62 LYS B N 1
ATOM 2364 C CA . LYS B 1 76 ? 15.935 18.407 -18.887 1.00 24.75 62 LYS B CA 1
ATOM 2365 C C . LYS B 1 76 ? 16.309 18.019 -17.441 1.00 25.49 62 LYS B C 1
ATOM 2366 O O . LYS B 1 76 ? 16.365 18.881 -16.545 1.00 23.73 62 LYS B O 1
ATOM 2372 N N . SER B 1 77 ? 16.579 16.733 -17.215 1.00 25.10 63 SER B N 1
ATOM 2373 C CA . SER B 1 77 ? 17.024 16.310 -15.900 1.00 25.21 63 SER B CA 1
ATOM 2374 C C . SER B 1 77 ? 18.299 17.105 -15.464 1.00 26.29 63 SER B C 1
ATOM 2375 O O . SER B 1 77 ? 18.365 17.643 -14.356 1.00 27.37 63 SER B O 1
ATOM 2378 N N . VAL B 1 78 ? 19.283 17.169 -16.343 1.00 25.96 64 VAL B N 1
ATOM 2379 C CA . VAL B 1 78 ? 20.531 17.836 -16.058 1.00 27.97 64 VAL B CA 1
ATOM 2380 C C . VAL B 1 78 ? 20.375 19.307 -15.731 1.00 27.30 64 VAL B C 1
ATOM 2381 O O . VAL B 1 78 ? 20.994 19.781 -14.819 1.00 27.57 64 VAL B O 1
ATOM 2385 N N . THR B 1 79 ? 19.544 19.994 -16.497 1.00 27.80 65 THR B N 1
ATOM 2386 C CA . THR B 1 79 ? 19.201 21.387 -16.293 1.00 28.05 65 THR B CA 1
ATOM 2387 C C . THR B 1 79 ? 18.521 21.634 -14.916 1.00 27.32 65 THR B C 1
ATOM 2388 O O . THR B 1 79 ? 18.878 22.609 -14.208 1.00 26.47 65 THR B O 1
ATOM 2392 N N . ASP B 1 80 ? 17.581 20.745 -14.537 1.00 25.50 66 ASP B N 1
ATOM 2393 C CA . ASP B 1 80 ? 16.921 20.779 -13.234 1.00 26.60 66 ASP B CA 1
ATOM 2394 C C . ASP B 1 80 ? 17.950 20.789 -12.101 1.00 27.05 66 ASP B C 1
ATOM 2395 O O . ASP B 1 80 ? 17.709 21.381 -11.051 1.00 29.21 66 ASP B O 1
ATOM 2400 N N . PHE B 1 81 ? 19.079 20.122 -12.298 1.00 25.95 67 PHE B N 1
ATOM 2401 C CA . PHE B 1 81 ? 20.125 20.099 -11.301 1.00 28.03 67 PHE B CA 1
ATOM 2402 C C . PHE B 1 81 ? 21.035 21.329 -11.311 1.00 29.32 67 PHE B C 1
ATOM 2403 O O . PHE B 1 81 ? 21.935 21.423 -10.489 1.00 29.95 67 PHE B O 1
ATOM 2411 N N . GLY B 1 82 ? 20.836 22.223 -12.270 1.00 29.73 68 GLY B N 1
ATOM 2412 C CA . GLY B 1 82 ? 21.717 23.370 -12.439 1.00 31.27 68 GLY B CA 1
ATOM 2413 C C . GLY B 1 82 ? 22.898 23.001 -13.307 1.00 31.73 68 GLY B C 1
ATOM 2414 O O . GLY B 1 82 ? 23.885 23.695 -13.294 1.00 31.93 68 GLY B O 1
ATOM 2415 N N . GLY B 1 83 ? 22.806 21.892 -14.045 1.00 31.38 69 GLY B N 1
ATOM 2416 C CA . GLY B 1 83 ? 23.862 21.540 -14.994 1.00 31.16 69 GLY B CA 1
ATOM 2417 C C . GLY B 1 83 ? 24.601 20.271 -14.654 1.00 31.43 69 GLY B C 1
ATOM 2418 O O . GLY B 1 83 ? 24.466 19.718 -13.550 1.00 30.48 69 GLY B O 1
ATOM 2419 N N . LEU B 1 84 ? 25.446 19.826 -15.574 1.00 31.10 70 LEU B N 1
ATOM 2420 C CA . LEU B 1 84 ? 26.013 18.488 -15.481 1.00 32.48 70 LEU B CA 1
ATOM 2421 C C . LEU B 1 84 ? 26.901 18.217 -14.262 1.00 33.05 70 LEU B C 1
ATOM 2422 O O . LEU B 1 84 ? 26.982 17.070 -13.754 1.00 32.62 70 LEU B O 1
ATOM 2427 N N . GLU B 1 85 ? 27.638 19.253 -13.849 1.00 33.87 71 GLU B N 1
ATOM 2428 C CA . GLU B 1 85 ? 28.621 19.116 -12.782 1.00 34.03 71 GLU B CA 1
ATOM 2429 C C . GLU B 1 85 ? 27.901 18.853 -11.488 1.00 32.73 71 GLU B C 1
ATOM 2430 O O . GLU B 1 85 ? 28.337 18.001 -10.710 1.00 33.13 71 GLU B O 1
ATOM 2436 N N . ASN B 1 86 ? 26.794 19.565 -11.268 1.00 31.22 72 ASN B N 1
ATOM 2437 C CA . ASN B 1 86 ? 25.982 19.369 -10.089 1.00 31.52 72 ASN B CA 1
ATOM 2438 C C . ASN B 1 86 ? 25.349 17.980 -10.105 1.00 31.80 72 ASN B C 1
ATOM 2439 O O . ASN B 1 86 ? 25.228 17.299 -9.068 1.00 30.86 72 ASN B O 1
ATOM 2444 N N . TYR B 1 87 ? 24.892 17.588 -11.288 1.00 31.66 73 TYR B N 1
ATOM 2445 C CA . TYR B 1 87 ? 24.273 16.275 -11.456 1.00 32.57 73 TYR B CA 1
ATOM 2446 C C . TYR B 1 87 ? 25.258 15.166 -11.051 1.00 32.83 73 TYR B C 1
ATOM 2447 O O . TYR B 1 87 ? 24.899 14.264 -10.311 1.00 31.82 73 TYR B O 1
ATOM 2456 N N . LYS B 1 88 ? 26.496 15.271 -11.517 1.00 33.71 74 LYS B N 1
ATOM 2457 C CA . LYS B 1 88 ? 27.542 14.293 -11.173 1.00 36.42 74 LYS B CA 1
ATOM 2458 C C . LYS B 1 88 ? 27.903 14.321 -9.695 1.00 37.79 74 LYS B C 1
ATOM 2459 O O . LYS B 1 88 ? 28.083 13.275 -9.069 1.00 37.33 74 LYS B O 1
ATOM 2465 N N . GLU B 1 89 ? 27.998 15.537 -9.147 1.00 39.31 75 GLU B N 1
ATOM 2466 C CA . GLU B 1 89 ? 28.306 15.743 -7.750 1.00 41.60 75 GLU B CA 1
ATOM 2467 C C . GLU B 1 89 ? 27.227 15.111 -6.866 1.00 42.75 75 GLU B C 1
ATOM 2468 O O . GLU B 1 89 ? 27.543 14.510 -5.847 1.00 43.23 75 GLU B O 1
ATOM 2474 N N . LEU B 1 90 ? 25.960 15.176 -7.276 1.00 44.09 76 LEU B N 1
ATOM 2475 C CA . LEU B 1 90 ? 24.880 14.573 -6.472 1.00 45.72 76 LEU B CA 1
ATOM 2476 C C . LEU B 1 90 ? 24.617 13.102 -6.729 1.00 46.95 76 LEU B C 1
ATOM 2477 O O . LEU B 1 90 ? 23.852 12.465 -5.993 1.00 47.90 76 LEU B O 1
ATOM 2482 N N . THR B 1 91 ? 25.226 12.531 -7.759 1.00 48.11 77 THR B N 1
ATOM 2483 C CA . THR B 1 91 ? 24.898 11.131 -8.060 1.00 48.66 77 THR B CA 1
ATOM 2484 C C . THR B 1 91 ? 26.177 10.267 -8.277 1.00 49.09 77 THR B C 1
ATOM 2485 O O . THR B 1 91 ? 26.166 9.253 -8.975 1.00 50.08 77 THR B O 1
ATOM 2489 N N . GLY B 1 92 ? 27.279 10.694 -7.652 1.00 48.88 78 GLY B N 1
ATOM 2490 C CA . GLY B 1 92 ? 28.547 9.967 -7.667 1.00 48.31 78 GLY B CA 1
ATOM 2491 C C . GLY B 1 92 ? 29.536 10.257 -8.788 1.00 48.66 78 GLY B C 1
ATOM 2492 O O . GLY B 1 92 ? 30.691 9.813 -8.731 1.00 48.27 78 GLY B O 1
ATOM 2493 N N . GLY B 1 93 ? 29.085 10.975 -9.820 1.00 48.03 79 GLY B N 1
ATOM 2494 C CA . GLY B 1 93 ? 29.916 11.278 -10.985 1.00 46.49 79 GLY B CA 1
ATOM 2495 C C . GLY B 1 93 ? 29.464 10.699 -12.322 1.00 45.61 79 GLY B C 1
ATOM 2496 O O . GLY B 1 93 ? 30.171 10.865 -13.311 1.00 46.70 79 GLY B O 1
ATOM 2497 N N . ALA B 1 94 ? 28.331 9.999 -12.375 1.00 44.13 80 ALA B N 1
ATOM 2498 C CA . ALA B 1 94 ? 27.911 9.344 -13.624 1.00 43.65 80 ALA B CA 1
ATOM 2499 C C . ALA B 1 94 ? 27.475 10.404 -14.631 1.00 43.23 80 ALA B C 1
ATOM 2500 O O . ALA B 1 94 ? 26.826 11.383 -14.247 1.00 42.74 80 ALA B O 1
ATOM 2502 N N . ASP B 1 95 ? 27.871 10.232 -15.897 1.00 42.00 81 ASP B N 1
ATOM 2503 C CA . ASP B 1 95 ? 27.421 11.127 -16.949 1.00 40.71 81 ASP B CA 1
ATOM 2504 C C . ASP B 1 95 ? 26.146 10.493 -17.499 1.00 39.55 81 ASP B C 1
ATOM 2505 O O . ASP B 1 95 ? 26.197 9.364 -17.986 1.00 38.34 81 ASP B O 1
ATOM 2510 N N . PRO B 1 96 ? 24.992 11.200 -17.390 1.00 38.54 82 PRO B N 1
ATOM 2511 C CA . PRO B 1 96 ? 23.745 10.546 -17.788 1.00 37.54 82 PRO B CA 1
ATOM 2512 C C . PRO B 1 96 ? 23.624 10.471 -19.300 1.00 36.67 82 PRO B C 1
ATOM 2513 O O . PRO B 1 96 ? 22.775 9.731 -19.790 1.00 36.95 82 PRO B O 1
ATOM 2517 N N . PHE B 1 97 ? 24.495 11.200 -20.007 1.00 35.92 83 PHE B N 1
ATOM 2518 C CA . PHE B 1 97 ? 24.623 11.131 -21.473 1.00 36.66 83 PHE B CA 1
ATOM 2519 C C . PHE B 1 97 ? 25.447 9.937 -22.015 1.00 36.85 83 PHE B C 1
ATOM 2520 O O . PHE B 1 97 ? 25.388 9.639 -23.226 1.00 36.72 83 PHE B O 1
ATOM 2528 N N . ALA B 1 98 ? 26.205 9.283 -21.129 1.00 36.50 84 ALA B N 1
ATOM 2529 C CA . ALA B 1 98 ? 27.044 8.114 -21.474 1.00 37.25 84 ALA B CA 1
ATOM 2530 C C . ALA B 1 98 ? 26.207 6.944 -22.012 1.00 37.72 84 ALA B C 1
ATOM 2531 O O . ALA B 1 98 ? 25.108 6.703 -21.521 1.00 36.33 84 ALA B O 1
ATOM 2533 N N . LEU B 1 99 ? 26.730 6.206 -22.996 1.00 38.87 85 LEU B N 1
ATOM 2534 C CA . LEU B 1 99 ? 26.131 4.921 -23.388 1.00 39.58 85 LEU B CA 1
ATOM 2535 C C . LEU B 1 99 ? 26.080 3.989 -22.175 1.00 39.94 85 LEU B C 1
ATOM 2536 O O . LEU B 1 99 ? 27.044 3.933 -21.424 1.00 39.18 85 LEU B O 1
ATOM 2541 N N . MET B 1 100 ? 24.964 3.287 -21.947 1.00 39.86 86 MET B N 1
ATOM 2542 C CA . MET B 1 100 ? 24.906 2.351 -20.799 1.00 40.74 86 MET B CA 1
ATOM 2543 C C . MET B 1 100 ? 25.126 0.877 -21.174 1.00 39.92 86 MET B C 1
ATOM 2544 O O . MET B 1 100 ? 24.912 0.470 -22.318 1.00 38.97 86 MET B O 1
ATOM 2549 N N . THR B 1 101 ? 25.616 0.100 -20.218 1.00 38.77 87 THR B N 1
ATOM 2550 C CA . THR B 1 101 ? 25.589 -1.346 -20.330 1.00 38.54 87 THR B CA 1
ATOM 2551 C C . THR B 1 101 ? 24.790 -1.800 -19.114 1.00 38.26 87 THR B C 1
ATOM 2552 O O . THR B 1 101 ? 25.129 -1.466 -17.973 1.00 38.12 87 THR B O 1
ATOM 2556 N N . PRO B 1 102 ? 23.656 -2.475 -19.354 1.00 37.14 88 PRO B N 1
ATOM 2557 C CA . PRO B 1 102 ? 22.679 -2.534 -18.285 1.00 36.62 88 PRO B CA 1
ATOM 2558 C C . PRO B 1 102 ? 23.062 -3.510 -17.174 1.00 35.61 88 PRO B C 1
ATOM 2559 O O . PRO B 1 102 ? 23.839 -4.455 -17.386 1.00 35.79 88 PRO B O 1
ATOM 2563 N N . VAL B 1 103 ? 22.484 -3.268 -16.014 1.00 34.36 89 VAL B N 1
ATOM 2564 C CA . VAL B 1 103 ? 22.498 -4.219 -14.922 1.00 33.43 89 VAL B CA 1
ATOM 2565 C C . VAL B 1 103 ? 21.503 -5.354 -15.228 1.00 32.63 89 VAL B C 1
ATOM 2566 O O . VAL B 1 103 ? 20.676 -5.239 -16.145 1.00 31.84 89 VAL B O 1
ATOM 2570 N N . CYS B 1 104 ? 21.619 -6.441 -14.478 1.00 32.16 90 CYS B N 1
ATOM 2571 C CA . CYS B 1 104 ? 20.864 -7.681 -14.675 1.00 32.17 90 CYS B CA 1
ATOM 2572 C C . CYS B 1 104 ? 19.339 -7.518 -14.892 1.00 31.69 90 CYS B C 1
ATOM 2573 O O . CYS B 1 104 ? 18.797 -8.066 -15.853 1.00 31.19 90 CYS B O 1
ATOM 2576 N N . GLY B 1 105 ? 18.659 -6.773 -14.009 1.00 31.27 91 GLY B N 1
ATOM 2577 C CA . GLY B 1 105 ? 17.231 -6.467 -14.167 1.00 31.23 91 GLY B CA 1
ATOM 2578 C C . GLY B 1 105 ? 16.940 -5.729 -15.470 1.00 31.68 91 GLY B C 1
ATOM 2579 O O . GLY B 1 105 ? 16.045 -6.104 -16.221 1.00 32.49 91 GLY B O 1
ATOM 2580 N N . LEU B 1 106 ? 17.710 -4.691 -15.750 1.00 30.81 92 LEU B N 1
ATOM 2581 C CA . LEU B 1 106 ? 17.463 -3.871 -16.904 1.00 30.79 92 LEU B CA 1
ATOM 2582 C C . LEU B 1 106 ? 17.677 -4.645 -18.220 1.00 30.32 92 LEU B C 1
ATOM 2583 O O . LEU B 1 106 ? 16.930 -4.437 -19.168 1.00 31.05 92 LEU B O 1
ATOM 2588 N N . SER B 1 107 ? 18.672 -5.529 -18.281 1.00 29.19 93 SER B N 1
ATOM 2589 C CA . SER B 1 107 ? 18.953 -6.264 -19.502 1.00 28.27 93 SER B CA 1
ATOM 2590 C C . SER B 1 107 ? 17.923 -7.366 -19.644 1.00 27.63 93 SER B C 1
ATOM 2591 O O . SER B 1 107 ? 17.344 -7.556 -20.718 1.00 26.87 93 SER B O 1
ATOM 2594 N N . ALA B 1 108 ? 17.639 -8.070 -18.556 1.00 26.55 94 ALA B N 1
ATOM 2595 C CA . ALA B 1 108 ? 16.638 -9.108 -18.614 1.00 26.16 94 ALA B CA 1
ATOM 2596 C C . ALA B 1 108 ? 15.253 -8.541 -19.045 1.00 27.33 94 ALA B C 1
ATOM 2597 O O . ALA B 1 108 ? 14.598 -9.087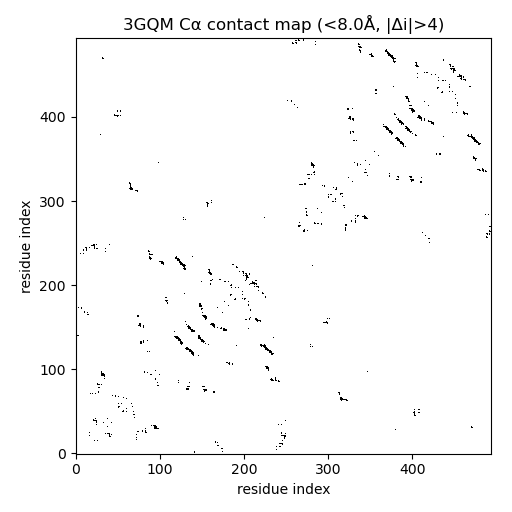 -19.968 1.00 27.20 94 ALA B O 1
ATOM 2599 N N . ASN B 1 109 ? 14.823 -7.432 -18.434 1.00 27.49 95 ASN B N 1
ATOM 2600 C CA . ASN B 1 109 ? 13.480 -6.871 -18.726 1.00 27.53 95 ASN B CA 1
ATOM 2601 C C . ASN B 1 109 ? 13.305 -6.368 -20.161 1.00 27.50 95 ASN B C 1
ATOM 2602 O O . ASN B 1 109 ? 12.248 -6.559 -20.781 1.00 27.23 95 ASN B O 1
ATOM 2607 N N . ASN B 1 110 ? 14.334 -5.697 -20.672 1.00 26.58 96 ASN B N 1
ATOM 2608 C CA . ASN B 1 110 ? 14.274 -5.181 -22.023 1.00 26.31 96 ASN B CA 1
ATOM 2609 C C . ASN B 1 110 ? 14.386 -6.242 -23.117 1.00 25.79 96 ASN B C 1
ATOM 2610 O O . ASN B 1 110 ? 13.652 -6.171 -24.121 1.00 25.04 96 ASN B O 1
ATOM 2615 N N . ILE B 1 111 ? 15.290 -7.199 -22.930 1.00 24.48 97 ILE B N 1
ATOM 2616 C CA . ILE B 1 111 ? 15.442 -8.278 -23.897 1.00 24.70 97 ILE B CA 1
ATOM 2617 C C . ILE B 1 111 ? 14.179 -9.126 -23.935 1.00 26.55 97 ILE B C 1
ATOM 2618 O O . ILE B 1 111 ? 13.737 -9.534 -25.019 1.00 26.74 97 ILE B O 1
ATOM 2623 N N . PHE B 1 112 ? 13.575 -9.334 -22.770 1.00 26.92 98 PHE B N 1
ATOM 2624 C CA . PHE B 1 112 ? 12.293 -10.016 -22.694 1.00 29.07 98 PHE B CA 1
ATOM 2625 C C . PHE B 1 112 ? 11.216 -9.296 -23.515 1.00 29.60 98 PHE B C 1
ATOM 2626 O O . PHE B 1 112 ? 10.425 -9.955 -24.215 1.00 30.35 98 PHE B O 1
ATOM 2634 N N . LYS B 1 113 ? 11.187 -7.963 -23.431 1.00 29.48 99 LYS B N 1
ATOM 2635 C CA . LYS B 1 113 ? 10.207 -7.201 -24.199 1.00 29.07 99 LYS B CA 1
ATOM 2636 C C . LYS B 1 113 ? 10.505 -7.289 -25.694 1.00 28.16 99 LYS B C 1
ATOM 2637 O O . LYS B 1 113 ? 9.568 -7.447 -26.475 1.00 27.46 99 LYS B O 1
ATOM 2643 N N . LEU B 1 114 ? 11.790 -7.121 -26.060 1.00 26.35 100 LEU B N 1
ATOM 2644 C CA . LEU B 1 114 ? 12.278 -7.231 -27.432 1.00 27.34 100 LEU B CA 1
ATOM 2645 C C . LEU B 1 114 ? 11.850 -8.534 -28.104 1.00 27.12 100 LEU B C 1
ATOM 2646 O O . LEU B 1 114 ? 11.437 -8.534 -29.255 1.00 28.09 100 LEU B O 1
ATOM 2651 N N . MET B 1 115 ? 11.893 -9.621 -27.364 1.00 26.22 101 MET B N 1
ATOM 2652 C CA . MET B 1 115 ? 11.616 -10.945 -27.898 1.00 27.24 101 MET B CA 1
ATOM 2653 C C . MET B 1 115 ? 10.144 -11.254 -28.015 1.00 28.04 101 MET B C 1
ATOM 2654 O O . MET B 1 115 ? 9.745 -11.954 -28.940 1.00 28.84 101 MET B O 1
ATOM 2659 N N . THR B 1 116 ? 9.344 -10.725 -27.102 1.00 29.01 102 THR B N 1
ATOM 2660 C CA . THR B 1 116 ? 7.954 -11.121 -26.967 1.00 29.94 102 THR B CA 1
ATOM 2661 C C . THR B 1 116 ? 6.986 -10.160 -27.607 1.00 31.18 102 THR B C 1
ATOM 2662 O O . THR B 1 116 ? 5.904 -10.581 -27.964 1.00 32.04 102 THR B O 1
ATOM 2666 N N . GLU B 1 117 ? 7.342 -8.884 -27.731 1.00 31.48 103 GLU B N 1
ATOM 2667 C CA . GLU B 1 117 ? 6.345 -7.870 -28.107 1.00 33.08 103 GLU B CA 1
ATOM 2668 C C . GLU B 1 117 ? 6.006 -7.849 -29.592 1.00 34.28 103 GLU B C 1
ATOM 2669 O O . GLU B 1 117 ? 6.884 -7.952 -30.470 1.00 33.02 103 GLU B O 1
ATOM 2675 N N . LYS B 1 118 ? 4.710 -7.737 -29.841 1.00 35.95 104 LYS B N 1
ATOM 2676 C CA . LYS B 1 118 ? 4.224 -7.514 -31.177 1.00 37.97 104 LYS B CA 1
ATOM 2677 C C . LYS B 1 118 ? 3.545 -6.152 -31.174 1.00 39.16 104 LYS B C 1
ATOM 2678 O O . LYS B 1 118 ? 4.163 -5.138 -31.527 1.00 38.27 104 LYS B O 1
ATOM 2684 N N . ASP B 1 119 ? 2.290 -6.119 -30.731 1.00 41.27 105 ASP B N 1
ATOM 2685 C CA . ASP B 1 119 ? 1.506 -4.880 -30.803 1.00 43.68 105 ASP B CA 1
ATOM 2686 C C . ASP B 1 119 ? 1.036 -4.359 -29.459 1.00 43.92 105 ASP B C 1
ATOM 2687 O O . ASP B 1 119 ? 0.663 -3.205 -29.355 1.00 45.41 105 ASP B O 1
ATOM 2692 N N . VAL B 1 120 ? 1.043 -5.197 -28.436 1.00 44.11 106 VAL B N 1
ATOM 2693 C CA . VAL B 1 120 ? 0.623 -4.749 -27.121 1.00 44.24 106 VAL B CA 1
ATOM 2694 C C . VAL B 1 120 ? 1.786 -4.874 -26.139 1.00 43.51 106 VAL B C 1
ATOM 2695 O O . VAL B 1 120 ? 2.450 -5.905 -26.103 1.00 42.80 106 VAL B O 1
ATOM 2699 N N . PRO B 1 121 ? 2.063 -3.791 -25.386 1.00 43.15 107 PRO B N 1
ATOM 2700 C CA . PRO B 1 121 ? 3.093 -3.753 -24.359 1.00 42.53 107 PRO B CA 1
ATOM 2701 C C . PRO B 1 121 ? 3.036 -4.969 -23.436 1.00 42.60 107 PRO B C 1
ATOM 2702 O O . PRO B 1 121 ? 1.966 -5.359 -22.976 1.00 43.55 107 PRO B O 1
ATOM 2706 N N . ILE B 1 122 ? 4.186 -5.553 -23.166 1.00 42.20 108 ILE B N 1
ATOM 2707 C CA . ILE B 1 122 ? 4.304 -6.586 -22.159 1.00 43.01 108 ILE B CA 1
ATOM 2708 C C . ILE B 1 122 ? 5.264 -6.074 -21.082 1.00 43.20 108 ILE B C 1
ATOM 2709 O O . ILE B 1 122 ? 6.435 -5.739 -21.341 1.00 44.09 108 ILE B O 1
ATOM 2714 N N . ASP B 1 123 ? 4.753 -5.982 -19.877 1.00 43.07 109 ASP B N 1
ATOM 2715 C CA . ASP B 1 123 ? 5.538 -5.473 -18.774 1.00 43.25 109 ASP B CA 1
ATOM 2716 C C . ASP B 1 123 ? 6.066 -6.651 -17.971 1.00 42.90 109 ASP B C 1
ATOM 2717 O O . ASP B 1 123 ? 5.299 -7.267 -17.241 1.00 42.88 109 ASP B O 1
ATOM 2722 N N . PRO B 1 124 ? 7.370 -6.990 -18.113 1.00 43.24 110 PRO B N 1
ATOM 2723 C CA . PRO B 1 124 ? 7.904 -8.208 -17.454 1.00 43.95 110 PRO B CA 1
ATOM 2724 C C . PRO B 1 124 ? 7.880 -8.155 -15.933 1.00 45.35 110 PRO B C 1
ATOM 2725 O O . PRO B 1 124 ? 7.756 -9.189 -15.285 1.00 45.67 110 PRO B O 1
ATOM 2729 N N . THR B 1 125 ? 7.980 -6.957 -15.369 1.00 47.61 111 THR B N 1
ATOM 2730 C CA . THR B 1 125 ? 7.846 -6.801 -13.922 1.00 49.49 111 THR B CA 1
ATOM 2731 C C . THR B 1 125 ? 6.374 -6.895 -13.491 1.00 51.22 111 THR B C 1
ATOM 2732 O O . THR B 1 125 ? 6.089 -7.228 -12.345 1.00 52.31 111 THR B O 1
ATOM 2736 N N . SER B 1 126 ? 5.441 -6.626 -14.404 1.00 52.46 112 SER B N 1
ATOM 2737 C CA . SER B 1 126 ? 4.023 -6.747 -14.073 1.00 53.32 112 SER B CA 1
ATOM 2738 C C . SER B 1 126 ? 3.339 -8.103 -14.392 1.00 53.49 112 SER B C 1
ATOM 2739 O O . SER B 1 126 ? 2.157 -8.238 -14.107 1.00 54.01 112 SER B O 1
ATOM 2742 N N . ILE B 1 127 ? 4.041 -9.087 -14.974 1.00 53.35 113 ILE B N 1
ATOM 2743 C CA . ILE B 1 127 ? 3.381 -10.358 -15.384 1.00 53.15 113 ILE B CA 1
ATOM 2744 C C . ILE B 1 127 ? 3.290 -11.372 -14.263 1.00 53.02 113 ILE B C 1
ATOM 2745 O O . ILE B 1 127 ? 3.876 -11.174 -13.221 1.00 52.57 113 ILE B O 1
ATOM 2750 N N . GLU B 1 128 ? 2.561 -12.466 -14.484 1.00 53.45 114 GLU B N 1
ATOM 2751 C CA . GLU B 1 128 ? 2.442 -13.521 -13.470 1.00 54.19 114 GLU B CA 1
ATOM 2752 C C . GLU B 1 128 ? 3.695 -14.382 -13.424 1.00 53.81 114 GLU B C 1
ATOM 2753 O O . GLU B 1 128 ? 4.100 -14.923 -14.445 1.00 54.28 114 GLU B O 1
ATOM 2759 N N . TYR B 1 129 ? 4.307 -14.492 -12.242 1.00 53.51 115 TYR B N 1
ATOM 2760 C CA . TYR B 1 129 ? 5.489 -15.330 -12.021 1.00 52.72 115 TYR B CA 1
ATOM 2761 C C . TYR B 1 129 ? 5.076 -16.602 -11.321 1.00 52.83 115 TYR B C 1
ATOM 2762 O O . TYR B 1 129 ? 4.127 -16.599 -10.545 1.00 53.05 115 TYR B O 1
ATOM 2771 N N . LEU B 1 130 ? 5.781 -17.686 -11.597 1.00 52.53 116 LEU B N 1
ATOM 2772 C CA . LEU B 1 130 ? 5.555 -18.929 -10.895 1.00 53.03 116 LEU B CA 1
ATOM 2773 C C . LEU B 1 130 ? 6.517 -18.944 -9.714 1.00 53.94 116 LEU B C 1
ATOM 2774 O O . LEU B 1 130 ? 7.712 -18.623 -9.855 1.00 52.59 116 LEU B O 1
ATOM 2779 N N . GLU B 1 131 ? 5.976 -19.290 -8.548 1.00 54.75 117 GLU B N 1
ATOM 2780 C CA . GLU B 1 131 ? 6.699 -19.166 -7.298 1.00 55.67 117 GLU B CA 1
ATOM 2781 C C . GLU B 1 131 ? 6.773 -20.500 -6.577 1.00 55.81 117 GLU B C 1
ATOM 2782 O O . GLU B 1 131 ? 7.461 -20.627 -5.563 1.00 56.55 117 GLU B O 1
ATOM 2788 N N . ASN B 1 132 ? 6.086 -21.494 -7.125 1.00 55.67 118 ASN B N 1
ATOM 2789 C CA . ASN B 1 132 ? 5.884 -22.770 -6.463 1.00 55.82 118 ASN B CA 1
ATOM 2790 C C . ASN B 1 132 ? 5.805 -23.932 -7.471 1.00 55.29 118 ASN B C 1
ATOM 2791 O O . ASN B 1 132 ? 5.155 -24.951 -7.220 1.00 55.40 118 ASN B O 1
ATOM 2796 N N . THR B 1 133 ? 6.471 -23.766 -8.612 1.00 54.27 119 THR B N 1
ATOM 2797 C CA . THR B 1 133 ? 6.478 -24.772 -9.663 1.00 53.39 119 THR B CA 1
ATOM 2798 C C . THR B 1 133 ? 7.905 -25.111 -10.040 1.00 52.54 119 THR B C 1
ATOM 2799 O O . THR B 1 133 ? 8.765 -24.240 -10.111 1.00 53.10 119 THR B O 1
ATOM 2803 N N . SER B 1 134 ? 8.144 -26.387 -10.280 1.00 51.16 120 SER B N 1
ATOM 2804 C CA . SER B 1 134 ? 9.414 -26.875 -10.758 1.00 50.18 120 SER B CA 1
ATOM 2805 C C . SER B 1 134 ? 9.693 -26.397 -12.215 1.00 49.98 120 SER B C 1
ATOM 2806 O O . SER B 1 134 ? 8.773 -26.247 -13.013 1.00 49.50 120 SER B O 1
ATOM 2809 N N . PHE B 1 135 ? 10.964 -26.157 -12.540 1.00 49.33 121 PHE B N 1
ATOM 2810 C CA . PHE B 1 135 ? 11.353 -25.743 -13.882 1.00 48.78 121 PHE B CA 1
ATOM 2811 C C . PHE B 1 135 ? 11.072 -26.868 -14.868 1.00 49.37 121 PHE B C 1
ATOM 2812 O O . PHE B 1 135 ? 10.501 -26.628 -15.941 1.00 48.50 121 PHE B O 1
ATOM 2820 N N . ALA B 1 136 ? 11.497 -28.075 -14.478 1.00 49.41 122 ALA B N 1
ATOM 2821 C CA . ALA B 1 136 ? 11.126 -29.317 -15.124 1.00 50.17 122 ALA B CA 1
ATOM 2822 C C . ALA B 1 136 ? 9.616 -29.415 -15.356 1.00 50.45 122 ALA B C 1
ATOM 2823 O O . ALA B 1 136 ? 9.182 -29.522 -16.503 1.00 51.32 122 ALA B O 1
ATOM 2825 N N . GLU B 1 137 ? 8.820 -29.361 -14.288 1.00 50.74 123 GLU B N 1
ATOM 2826 C CA . GLU B 1 137 ? 7.355 -29.376 -14.413 1.00 51.36 123 GLU B CA 1
ATOM 2827 C C . GLU B 1 137 ? 6.909 -28.381 -15.456 1.00 50.43 123 GLU B C 1
ATOM 2828 O O . GLU B 1 137 ? 6.054 -28.674 -16.275 1.00 51.30 123 GLU B O 1
ATOM 2834 N N . HIS B 1 138 ? 7.490 -27.199 -15.432 1.00 49.42 124 HIS B N 1
ATOM 2835 C CA . HIS B 1 138 ? 6.992 -26.143 -16.284 1.00 48.79 124 HIS B CA 1
ATOM 2836 C C . HIS B 1 138 ? 7.369 -26.351 -17.750 1.00 48.84 124 HIS B C 1
ATOM 2837 O O . HIS B 1 138 ? 6.525 -26.195 -18.636 1.00 48.45 124 HIS B O 1
ATOM 2844 N N . VAL B 1 139 ? 8.630 -26.714 -17.988 1.00 48.44 125 VAL B N 1
ATOM 2845 C CA . VAL B 1 139 ? 9.115 -27.055 -19.318 1.00 48.69 125 VAL B CA 1
ATOM 2846 C C . VAL B 1 139 ? 8.316 -28.222 -19.907 1.00 49.67 125 VAL B C 1
ATOM 2847 O O . VAL B 1 139 ? 8.200 -28.361 -21.126 1.00 49.76 125 VAL B O 1
ATOM 2851 N N . ASN B 1 140 ? 7.760 -29.058 -19.036 1.00 50.36 126 ASN B N 1
ATOM 2852 C CA . ASN B 1 140 ? 6.929 -30.159 -19.494 1.00 51.11 126 ASN B CA 1
ATOM 2853 C C . ASN B 1 140 ? 5.645 -29.695 -20.145 1.00 50.12 126 ASN B C 1
ATOM 2854 O O . ASN B 1 140 ? 5.214 -30.292 -21.105 1.00 50.88 126 ASN B O 1
ATOM 2859 N N . THR B 1 141 ? 5.059 -28.625 -19.619 1.00 48.98 127 THR B N 1
ATOM 2860 C CA . THR B 1 141 ? 3.803 -28.065 -20.105 1.00 47.60 127 THR B CA 1
ATOM 2861 C C . THR B 1 141 ? 3.930 -27.346 -21.458 1.00 46.49 127 THR B C 1
ATOM 2862 O O . THR B 1 141 ? 2.944 -26.855 -22.005 1.00 46.07 127 THR B O 1
ATOM 2866 N N . LEU B 1 142 ? 5.148 -27.256 -21.967 1.00 45.36 128 LEU B N 1
ATOM 2867 C CA . LEU B 1 142 ? 5.461 -26.362 -23.079 1.00 44.60 128 LEU B CA 1
ATOM 2868 C C . LEU B 1 142 ? 5.216 -26.986 -24.438 1.00 42.47 128 LEU B C 1
ATOM 2869 O O . LEU B 1 142 ? 5.493 -28.161 -24.639 1.00 42.34 128 LEU B O 1
ATOM 2874 N N . ASP B 1 143 ? 4.699 -26.204 -25.373 1.00 41.54 129 ASP B N 1
ATOM 2875 C CA . ASP B 1 143 ? 4.525 -26.716 -26.748 1.00 40.04 129 ASP B CA 1
ATOM 2876 C C . ASP B 1 143 ? 5.866 -26.925 -27.473 1.00 38.48 129 ASP B C 1
ATOM 2877 O O . ASP B 1 143 ? 6.680 -26.013 -27.631 1.00 38.08 129 ASP B O 1
ATOM 2882 N N . SER B 1 144 ? 6.088 -28.156 -27.890 1.00 37.36 130 SER B N 1
ATOM 2883 C CA . SER B 1 144 ? 7.284 -28.521 -28.636 1.00 37.27 130 SER B CA 1
ATOM 2884 C C . SER B 1 144 ? 7.531 -27.628 -29.882 1.00 36.23 130 SER B C 1
ATOM 2885 O O . SER B 1 144 ? 8.660 -27.514 -30.393 1.00 34.96 130 SER B O 1
ATOM 2888 N N . HIS B 1 145 ? 6.476 -27.018 -30.390 1.00 34.65 131 HIS B N 1
ATOM 2889 C CA . HIS B 1 145 ? 6.618 -26.390 -31.686 1.00 35.36 131 HIS B CA 1
ATOM 2890 C C . HIS B 1 145 ? 6.799 -24.911 -31.560 1.00 34.58 131 HIS B C 1
ATOM 2891 O O . HIS B 1 145 ? 7.125 -24.255 -32.555 1.00 35.53 131 HIS B O 1
ATOM 2898 N N . LYS B 1 146 ? 6.601 -24.402 -30.340 1.00 32.98 132 LYS B N 1
ATOM 2899 C CA . LYS B 1 146 ? 6.724 -22.959 -30.060 1.00 33.61 132 LYS B CA 1
ATOM 2900 C C . LYS B 1 146 ? 8.000 -22.507 -29.311 1.00 32.14 132 LYS B C 1
ATOM 2901 O O . LYS B 1 146 ? 8.663 -23.289 -28.625 1.00 31.28 132 LYS B O 1
ATOM 2907 N N . ASN B 1 147 ? 8.330 -21.241 -29.472 1.00 31.42 133 ASN B N 1
ATOM 2908 C CA . ASN B 1 147 ? 9.458 -20.650 -28.761 1.00 30.96 133 ASN B CA 1
ATOM 2909 C C . ASN B 1 147 ? 8.942 -20.056 -27.495 1.00 29.96 133 ASN B C 1
ATOM 2910 O O . ASN B 1 147 ? 7.848 -19.488 -27.484 1.00 29.86 133 ASN B O 1
ATOM 2915 N N . TYR B 1 148 ? 9.723 -20.195 -26.432 1.00 29.52 134 TYR B N 1
ATOM 2916 C CA . TYR B 1 148 ? 9.445 -19.485 -25.168 1.00 29.97 134 TYR B CA 1
ATOM 2917 C C . TYR B 1 148 ? 10.721 -18.843 -24.606 1.00 29.10 134 TYR B C 1
ATOM 2918 O O . TYR B 1 148 ? 11.801 -19.346 -24.804 1.00 29.79 134 TYR B O 1
ATOM 2927 N N . VAL B 1 149 ? 10.556 -17.751 -23.883 1.00 28.72 135 VAL B N 1
ATOM 2928 C CA . VAL B 1 149 ? 11.595 -17.158 -23.048 1.00 29.47 135 VAL B CA 1
ATOM 2929 C C . VAL B 1 149 ? 11.104 -17.101 -21.587 1.00 29.42 135 VAL B C 1
ATOM 2930 O O . VAL B 1 149 ? 9.930 -16.885 -21.307 1.00 28.73 135 VAL B O 1
ATOM 2934 N N . VAL B 1 150 ? 12.020 -17.349 -20.659 1.00 30.45 136 VAL B N 1
ATOM 2935 C CA . VAL B 1 150 ? 11.684 -17.403 -19.222 1.00 29.95 136 VAL B CA 1
ATOM 2936 C C . VAL B 1 150 ? 12.531 -16.321 -18.551 1.00 29.97 136 VAL B C 1
ATOM 2937 O O . VAL B 1 150 ? 13.760 -16.298 -18.713 1.00 28.35 136 VAL B O 1
ATOM 2941 N N . ILE B 1 151 ? 11.870 -15.399 -17.854 1.00 29.74 137 ILE B N 1
ATO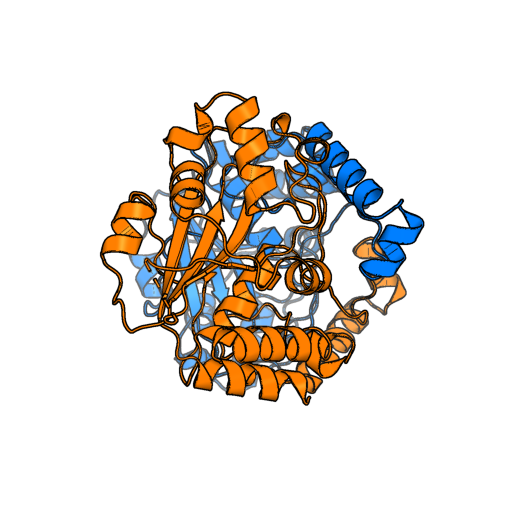M 2942 C CA . ILE B 1 151 ? 12.611 -14.393 -17.095 1.00 29.79 137 ILE B CA 1
ATOM 2943 C C . ILE B 1 151 ? 12.699 -14.949 -15.678 1.00 29.82 137 ILE B C 1
ATOM 2944 O O . ILE B 1 151 ? 11.696 -15.309 -15.116 1.00 30.19 137 ILE B O 1
ATOM 2949 N N . VAL B 1 152 ? 13.908 -15.092 -15.164 1.00 29.88 138 VAL B N 1
ATOM 2950 C CA . VAL B 1 152 ? 14.138 -15.694 -13.847 1.00 30.81 138 VAL B CA 1
ATOM 2951 C C . VAL B 1 152 ? 14.489 -14.606 -12.830 1.00 31.92 138 VAL B C 1
ATOM 2952 O O . VAL B 1 152 ? 15.443 -13.851 -13.033 1.00 30.98 138 VAL B O 1
ATOM 2956 N N . ASN B 1 153 ? 13.705 -14.520 -11.753 1.00 33.76 139 ASN B N 1
ATOM 2957 C CA . ASN B 1 153 ? 14.102 -13.682 -10.609 1.00 34.96 139 ASN B CA 1
ATOM 2958 C C . ASN B 1 153 ? 14.612 -14.559 -9.451 1.00 35.33 139 ASN B C 1
ATOM 2959 O O . ASN B 1 153 ? 13.831 -15.161 -8.711 1.00 35.21 139 ASN B O 1
ATOM 2964 N N . ASP B 1 154 ? 15.932 -14.673 -9.352 1.00 36.00 140 ASP B N 1
ATOM 2965 C CA . ASP B 1 154 ? 16.542 -15.604 -8.405 1.00 36.99 140 ASP B CA 1
ATOM 2966 C C . ASP B 1 154 ? 16.967 -14.814 -7.139 1.00 36.75 140 ASP B C 1
ATOM 2967 O O . ASP B 1 154 ? 17.972 -14.117 -7.162 1.00 33.82 140 ASP B O 1
ATOM 2972 N N . GLY B 1 155 ? 16.171 -14.935 -6.065 1.00 38.34 141 GLY B N 1
ATOM 2973 C CA . GLY B 1 155 ? 16.444 -14.262 -4.762 1.00 39.79 141 GLY B CA 1
ATOM 2974 C C . GLY B 1 155 ? 17.657 -14.780 -4.008 1.00 41.29 141 GLY B C 1
ATOM 2975 O O . GLY B 1 155 ? 18.275 -14.031 -3.212 1.00 42.05 141 GLY B O 1
ATOM 2976 N N . ARG B 1 156 ? 17.993 -16.053 -4.253 1.00 41.36 142 ARG B N 1
ATOM 2977 C CA . ARG B 1 156 ? 19.192 -16.682 -3.695 1.00 41.65 142 ARG B CA 1
ATOM 2978 C C . ARG B 1 156 ? 20.457 -16.053 -4.253 1.00 41.38 142 ARG B C 1
ATOM 2979 O O . ARG B 1 156 ? 21.429 -15.869 -3.532 1.00 41.69 142 ARG B O 1
ATOM 2987 N N . LEU B 1 157 ? 20.444 -15.696 -5.538 1.00 40.56 143 LEU B N 1
ATOM 2988 C CA . LEU B 1 157 ? 21.634 -15.133 -6.180 1.00 39.54 143 LEU B CA 1
ATOM 2989 C C . LEU B 1 157 ? 21.582 -13.624 -6.187 1.00 38.48 143 LEU B C 1
ATOM 2990 O O . LEU B 1 157 ? 22.587 -12.981 -6.452 1.00 36.71 143 LEU B O 1
ATOM 2995 N N . GLY B 1 158 ? 20.391 -13.080 -5.924 1.00 37.89 144 GLY B N 1
ATOM 2996 C CA . GLY B 1 158 ? 20.122 -11.654 -6.065 1.00 37.08 144 GLY B CA 1
ATOM 2997 C C . GLY B 1 158 ? 20.339 -11.284 -7.519 1.00 37.46 144 GLY B C 1
ATOM 2998 O O . GLY B 1 158 ? 21.007 -10.284 -7.818 1.00 36.96 144 GLY B O 1
ATOM 2999 N N . HIS B 1 159 ? 19.790 -12.098 -8.426 1.00 36.12 145 HIS B N 1
ATOM 3000 C CA . HIS B 1 159 ? 20.092 -11.978 -9.871 1.00 34.91 145 HIS B CA 1
ATOM 3001 C C . HIS B 1 159 ? 18.838 -12.206 -10.757 1.00 34.09 145 HIS B C 1
ATOM 3002 O O . HIS B 1 159 ? 18.034 -13.088 -10.498 1.00 34.85 145 HIS B O 1
ATOM 3009 N N . LYS B 1 160 ? 18.694 -11.384 -11.790 1.00 33.45 146 LYS B N 1
ATOM 3010 C CA . LYS B 1 160 ? 17.727 -11.577 -12.856 1.00 32.55 146 LYS B CA 1
ATOM 3011 C C . LYS B 1 160 ? 18.409 -11.936 -14.193 1.00 30.71 146 LYS B C 1
ATOM 3012 O O . LYS B 1 160 ? 19.383 -11.279 -14.602 1.00 29.91 146 LYS B O 1
ATOM 3018 N N . PHE B 1 161 ? 17.872 -12.962 -14.863 1.00 28.66 147 PHE B N 1
ATOM 3019 C CA . PHE B 1 161 ? 18.375 -13.453 -16.167 1.00 27.76 147 PHE B CA 1
ATOM 3020 C C . PHE B 1 161 ? 17.271 -14.111 -17.023 1.00 27.85 147 PHE B C 1
ATOM 3021 O O . PHE B 1 161 ? 16.151 -14.382 -16.526 1.00 27.90 147 PHE B O 1
ATOM 3029 N N . LEU B 1 162 ? 17.601 -14.383 -18.289 1.00 27.68 148 LEU B N 1
ATOM 3030 C CA . LEU B 1 162 ? 16.647 -15.026 -19.220 1.00 27.11 148 LEU B CA 1
ATOM 3031 C C . LEU B 1 162 ? 17.109 -16.418 -19.616 1.00 27.39 148 LEU B C 1
ATOM 3032 O O . LEU B 1 162 ? 18.317 -16.651 -19.780 1.00 26.20 148 LEU B O 1
ATOM 3037 N N . ILE B 1 163 ? 16.137 -17.331 -19.719 1.00 25.80 149 ILE B N 1
ATOM 3038 C CA . ILE B 1 163 ? 16.328 -18.613 -20.345 1.00 26.78 149 ILE B CA 1
ATOM 3039 C C . ILE B 1 163 ? 15.529 -18.641 -21.657 1.00 26.49 149 ILE B C 1
ATOM 3040 O O . ILE B 1 163 ? 14.313 -18.519 -21.658 1.00 26.58 149 ILE B O 1
ATOM 3045 N N . ASP B 1 164 ? 16.253 -18.763 -22.763 1.00 25.87 150 ASP B N 1
ATOM 3046 C CA . ASP B 1 164 ? 15.670 -18.760 -24.088 1.00 26.95 150 ASP B CA 1
ATOM 3047 C C . ASP B 1 164 ? 15.411 -20.239 -24.457 1.00 27.56 150 ASP B C 1
ATOM 3048 O O . ASP B 1 164 ? 16.340 -21.061 -24.375 1.00 26.82 150 ASP B O 1
ATOM 3053 N N . LEU B 1 165 ? 14.160 -20.551 -24.838 1.00 27.95 151 LEU B N 1
ATOM 3054 C CA . LEU B 1 165 ? 13.761 -21.922 -25.183 1.00 30.20 151 LEU B CA 1
ATOM 3055 C C . LEU B 1 165 ? 13.222 -21.863 -26.627 1.00 30.32 151 LEU B C 1
ATOM 3056 O O . LEU B 1 165 ? 12.007 -21.839 -26.862 1.00 29.96 151 LEU B O 1
ATOM 3061 N N . PRO B 1 166 ? 14.134 -21.758 -27.593 1.00 32.57 152 PRO B N 1
ATOM 3062 C CA . PRO B 1 166 ? 13.617 -21.766 -28.980 1.00 33.91 152 PRO B CA 1
ATOM 3063 C C . PRO B 1 166 ? 13.156 -23.155 -29.462 1.00 35.36 152 PRO B C 1
ATOM 3064 O O . PRO B 1 166 ? 13.749 -24.155 -29.089 1.00 36.45 152 PRO B O 1
ATOM 3068 N N . ALA B 1 167 ? 12.127 -23.204 -30.307 1.00 36.86 153 ALA B N 1
ATOM 3069 C CA . ALA B 1 167 ? 11.792 -24.417 -31.045 1.00 37.98 153 ALA B CA 1
ATOM 3070 C C . ALA B 1 167 ? 12.818 -24.654 -32.147 1.00 38.76 153 ALA B C 1
ATOM 3071 O O . ALA B 1 167 ? 12.807 -23.949 -33.159 1.00 37.79 153 ALA B O 1
ATOM 3073 N N . LEU B 1 168 ? 13.705 -25.628 -31.977 1.00 40.08 154 LEU B N 1
ATOM 3074 C CA . LEU B 1 168 ? 14.779 -25.840 -33.004 1.00 42.99 154 LEU B CA 1
ATOM 3075 C C . LEU B 1 168 ? 14.495 -26.927 -34.064 1.00 43.43 154 LEU B C 1
ATOM 3076 O O . LEU B 1 168 ? 13.453 -27.610 -34.016 1.00 44.89 154 LEU B O 1
ATOM 3081 N N . PRO B 1 172 ? 13.720 -33.080 -27.837 1.00 49.50 158 PRO B N 1
ATOM 3082 C CA . PRO B 1 172 ? 14.782 -32.809 -26.880 1.00 49.59 158 PRO B CA 1
ATOM 3083 C C . PRO B 1 172 ? 15.040 -31.300 -26.787 1.00 49.26 158 PRO B C 1
ATOM 3084 O O . PRO B 1 172 ? 15.867 -30.769 -27.529 1.00 50.93 158 PRO B O 1
ATOM 3088 N N . ARG B 1 173 ? 14.334 -30.624 -25.883 1.00 47.76 159 ARG B N 1
ATOM 3089 C CA . ARG B 1 173 ? 14.325 -29.159 -25.783 1.00 46.09 159 ARG B CA 1
ATOM 3090 C C . ARG B 1 173 ? 15.726 -28.533 -25.598 1.00 44.96 159 ARG B C 1
ATOM 3091 O O . ARG B 1 173 ? 16.573 -29.076 -24.913 1.00 45.38 159 ARG B O 1
ATOM 3099 N N . THR B 1 174 ? 15.969 -27.380 -26.191 1.00 42.84 160 THR B N 1
ATOM 3100 C CA . THR B 1 174 ? 17.260 -26.750 -25.997 1.00 40.97 160 THR B CA 1
ATOM 3101 C C . THR B 1 174 ? 17.196 -25.387 -25.250 1.00 38.88 160 THR B C 1
ATOM 3102 O O . THR B 1 174 ? 16.299 -24.591 -25.480 1.00 39.04 160 THR B O 1
ATOM 3106 N N . ALA B 1 175 ? 18.150 -25.120 -24.365 1.00 36.74 161 ALA B N 1
ATOM 3107 C CA . ALA B 1 175 ? 18.101 -23.894 -23.526 1.00 35.31 161 ALA B CA 1
ATOM 3108 C C . ALA B 1 175 ? 19.340 -22.999 -23.648 1.00 34.16 161 ALA B C 1
ATOM 3109 O O . ALA B 1 175 ? 20.466 -23.492 -23.632 1.00 35.14 161 ALA B O 1
ATOM 3111 N N . TYR B 1 176 ? 19.134 -21.686 -23.749 1.00 32.53 162 TYR B N 1
ATOM 3112 C CA . TYR B 1 176 ? 20.243 -20.727 -23.774 1.00 30.79 162 TYR B CA 1
ATOM 3113 C C . TYR B 1 176 ? 20.058 -19.657 -22.687 1.00 29.55 162 TYR B C 1
ATOM 3114 O O . TYR B 1 176 ? 18.923 -19.330 -22.312 1.00 28.94 162 TYR B O 1
ATOM 3123 N N . ILE B 1 177 ? 21.163 -19.103 -22.196 1.00 28.43 163 ILE B N 1
ATOM 3124 C CA . ILE B 1 177 ? 21.099 -18.065 -21.171 1.00 26.46 163 ILE B CA 1
ATOM 3125 C C . ILE B 1 177 ? 21.393 -16.732 -21.789 1.00 25.99 163 ILE B C 1
ATOM 3126 O O . ILE B 1 177 ? 22.279 -16.627 -22.580 1.00 25.51 163 ILE B O 1
ATOM 3131 N N . ILE B 1 178 ? 20.648 -15.709 -21.404 1.00 25.78 164 ILE B N 1
ATOM 3132 C CA . ILE B 1 178 ? 20.984 -14.326 -21.750 1.00 25.17 164 ILE B CA 1
ATOM 3133 C C . ILE B 1 178 ? 20.946 -13.548 -20.443 1.00 25.15 164 ILE B C 1
ATOM 3134 O O . ILE B 1 178 ? 19.937 -13.605 -19.711 1.00 24.62 164 ILE B O 1
ATOM 3139 N N . GLN B 1 179 ? 22.025 -12.820 -20.141 1.00 24.68 165 GLN B N 1
ATOM 3140 C CA . GLN B 1 179 ? 22.117 -12.100 -18.850 1.00 25.63 165 GLN B CA 1
ATOM 3141 C C . GLN B 1 179 ? 23.176 -11.009 -18.913 1.00 25.64 165 GLN B C 1
ATOM 3142 O O . GLN B 1 179 ? 23.977 -10.956 -19.854 1.00 24.10 165 GLN B O 1
ATOM 3148 N N . SER B 1 180 ? 23.165 -10.135 -17.912 1.00 27.22 166 SER B N 1
ATOM 3149 C CA . SER B 1 180 ? 24.334 -9.328 -17.571 1.00 27.94 166 SER B CA 1
ATOM 3150 C C . SER B 1 180 ? 24.376 -9.320 -16.062 1.00 30.11 166 SER B C 1
ATOM 3151 O O . SER B 1 180 ? 23.401 -9.705 -15.413 1.00 30.29 166 SER B O 1
ATOM 3154 N N . ASP B 1 181 ? 25.513 -8.891 -15.511 1.00 32.32 167 ASP B N 1
ATOM 3155 C CA . ASP B 1 181 ? 25.739 -8.917 -14.069 1.00 35.17 167 ASP B CA 1
ATOM 3156 C C . ASP B 1 181 ? 26.789 -7.827 -13.883 1.00 35.84 167 ASP B C 1
ATOM 3157 O O . ASP B 1 181 ? 27.840 -7.854 -14.543 1.00 35.88 167 ASP B O 1
ATOM 3162 N N . LEU B 1 182 ? 26.504 -6.873 -13.010 1.00 37.19 168 LEU B N 1
ATOM 3163 C CA . LEU B 1 182 ? 27.498 -5.879 -12.685 1.00 39.63 168 LEU B CA 1
ATOM 3164 C C . LEU B 1 182 ? 28.543 -6.353 -11.649 1.00 40.03 168 LEU B C 1
ATOM 3165 O O . LEU B 1 182 ? 29.523 -5.641 -11.398 1.00 40.62 168 LEU B O 1
ATOM 3170 N N . GLY B 1 183 ? 28.384 -7.564 -11.101 1.00 40.27 169 GLY B N 1
ATOM 3171 C CA . GLY B 1 183 ? 29.358 -8.101 -10.136 1.00 39.82 169 GLY B CA 1
ATOM 3172 C C . GLY B 1 183 ? 28.974 -7.833 -8.683 1.00 40.18 169 GLY B C 1
ATOM 3173 O O . GLY B 1 183 ? 27.923 -7.232 -8.390 1.00 39.59 169 GLY B O 1
ATOM 3174 N N . GLY B 1 184 ? 29.806 -8.286 -7.753 1.00 39.92 170 GLY B N 1
ATOM 3175 C CA . GLY B 1 184 ? 29.478 -8.097 -6.356 1.00 39.54 170 GLY B CA 1
ATOM 3176 C C . GLY B 1 184 ? 28.875 -9.300 -5.653 1.00 39.18 170 GLY B C 1
ATOM 3177 O O . GLY B 1 184 ? 29.124 -9.483 -4.469 1.00 39.30 170 GLY B O 1
ATOM 3178 N N . GLY B 1 185 ? 28.087 -10.124 -6.343 1.00 39.38 171 GLY B N 1
ATOM 3179 C CA . GLY B 1 185 ? 27.475 -11.312 -5.690 1.00 38.93 171 GLY B CA 1
ATOM 3180 C C . GLY B 1 185 ? 28.254 -12.579 -5.945 1.00 39.23 171 GLY B C 1
ATOM 3181 O O . GLY B 1 185 ? 29.453 -12.522 -6.177 1.00 40.57 171 GLY B O 1
ATOM 3182 N N . ALA B 1 186 ? 27.576 -13.727 -5.944 1.00 38.88 172 ALA B N 1
ATOM 3183 C CA . ALA B 1 186 ? 28.220 -15.013 -6.221 1.00 38.62 172 ALA B CA 1
ATOM 3184 C C . ALA B 1 186 ? 29.017 -15.072 -7.522 1.00 38.04 172 ALA B C 1
ATOM 3185 O O . ALA B 1 186 ? 30.038 -15.771 -7.589 1.00 38.58 172 ALA B O 1
ATOM 3187 N N . LEU B 1 187 ? 28.573 -14.335 -8.545 1.00 36.79 173 LEU B N 1
ATOM 3188 C CA . LEU B 1 187 ? 29.189 -14.429 -9.886 1.00 36.18 173 LEU B CA 1
ATOM 3189 C C . LEU B 1 187 ? 29.983 -13.187 -10.231 1.00 35.32 173 LEU B C 1
ATOM 3190 O O . LEU B 1 187 ? 29.645 -12.116 -9.773 1.00 34.28 173 LEU B O 1
ATOM 3195 N N . PRO B 1 188 ? 31.049 -13.329 -11.041 1.00 35.57 174 PRO B N 1
ATOM 3196 C CA . PRO B 1 188 ? 31.825 -12.177 -11.555 1.00 35.41 174 PRO B CA 1
ATOM 3197 C C . PRO B 1 188 ? 30.983 -11.275 -12.485 1.00 35.36 174 PRO B C 1
ATOM 3198 O O . PRO B 1 188 ? 30.051 -11.751 -13.126 1.00 35.26 174 PRO B O 1
ATOM 3202 N N . ALA B 1 189 ? 31.344 -9.992 -12.583 1.00 35.58 175 ALA B N 1
ATOM 3203 C CA . ALA B 1 189 ? 30.693 -9.087 -13.535 1.00 34.05 175 ALA B CA 1
ATOM 3204 C C . ALA B 1 189 ? 30.779 -9.618 -14.959 1.00 32.69 175 ALA B C 1
ATOM 3205 O O . ALA B 1 189 ? 31.803 -10.113 -15.397 1.00 31.19 175 ALA B O 1
ATOM 3207 N N . VAL B 1 190 ? 29.691 -9.484 -15.704 1.00 31.57 176 VAL B N 1
ATOM 3208 C CA . VAL B 1 190 ? 29.740 -9.819 -17.128 1.00 30.03 176 VAL B CA 1
ATOM 3209 C C . VAL B 1 190 ? 28.792 -8.903 -17.906 1.00 29.79 176 VAL B C 1
ATOM 3210 O O . VAL B 1 190 ? 27.639 -8.749 -17.528 1.00 28.96 176 VAL B O 1
ATOM 3214 N N . ARG B 1 191 ? 29.321 -8.245 -18.943 1.00 30.32 177 ARG B N 1
ATOM 3215 C CA . ARG B 1 191 ? 28.535 -7.370 -19.820 1.00 31.28 177 ARG B CA 1
ATOM 3216 C C . ARG B 1 191 ? 27.672 -8.223 -20.733 1.00 30.38 177 ARG B C 1
ATOM 3217 O O . ARG B 1 191 ? 28.120 -9.288 -21.205 1.00 28.70 177 ARG B O 1
ATOM 3225 N N . VAL B 1 192 ? 26.455 -7.732 -21.008 1.00 29.64 178 VAL B N 1
ATOM 3226 C CA . VAL B 1 192 ? 25.490 -8.446 -21.854 1.00 28.93 178 VAL B CA 1
ATOM 3227 C C . VAL B 1 192 ? 26.128 -8.798 -23.234 1.00 29.97 178 VAL B C 1
ATOM 3228 O O . VAL B 1 192 ? 26.030 -9.943 -23.709 1.00 29.75 178 VAL B O 1
ATOM 3232 N N . GLU B 1 193 ? 26.828 -7.823 -23.823 1.00 30.57 179 GLU B N 1
ATOM 3233 C CA . GLU B 1 193 ? 27.617 -7.976 -25.047 1.00 31.36 179 GLU B CA 1
ATOM 3234 C C . GLU B 1 193 ? 28.631 -9.101 -24.999 1.00 30.69 179 GLU B C 1
ATOM 3235 O O . GLU B 1 193 ? 28.726 -9.887 -25.942 1.00 30.78 179 GLU B O 1
ATOM 3241 N N . ASP B 1 194 ? 29.439 -9.138 -23.939 1.00 30.12 180 ASP B N 1
ATOM 3242 C CA . ASP B 1 194 ? 30.441 -10.202 -23.798 1.00 30.13 180 ASP B CA 1
ATOM 3243 C C . ASP B 1 194 ? 29.805 -11.577 -23.627 1.00 30.09 180 ASP B C 1
ATOM 3244 O O . ASP B 1 194 ? 30.235 -12.531 -24.279 1.00 31.38 180 ASP B O 1
ATOM 3249 N N . TRP B 1 195 ? 28.785 -11.656 -22.777 1.00 29.05 181 TRP B N 1
ATOM 3250 C CA . TRP B 1 195 ? 28.051 -12.890 -22.517 1.00 30.41 181 TRP B CA 1
ATOM 3251 C C . TRP B 1 195 ? 27.494 -13.497 -23.806 1.00 31.47 181 TRP B C 1
ATOM 3252 O O . TRP B 1 195 ? 27.694 -14.686 -24.065 1.00 30.93 181 TRP B O 1
ATOM 3263 N N . ILE B 1 196 ? 26.773 -12.680 -24.573 1.00 32.99 182 ILE B N 1
ATOM 3264 C CA . ILE B 1 196 ? 26.132 -13.118 -25.830 1.00 34.68 182 ILE B CA 1
ATOM 3265 C C . ILE B 1 196 ? 27.202 -13.516 -26.808 1.00 35.80 182 ILE B C 1
ATOM 3266 O O . ILE B 1 196 ? 27.155 -14.562 -27.451 1.00 36.60 182 ILE B O 1
ATOM 3271 N N . SER B 1 197 ? 28.226 -12.700 -26.885 1.00 37.25 183 SER B N 1
ATOM 3272 C CA . SER B 1 197 ? 29.306 -13.048 -27.751 1.00 38.25 183 SER B CA 1
ATOM 3273 C C . SER B 1 197 ? 29.928 -14.430 -27.445 1.00 38.39 183 SER B C 1
ATOM 3274 O O . SER B 1 197 ? 30.116 -15.238 -28.368 1.00 39.73 183 SER B O 1
ATOM 3277 N N . ARG B 1 198 ? 30.245 -14.719 -26.188 1.00 38.24 184 ARG B N 1
ATOM 3278 C CA . ARG B 1 198 ? 30.930 -15.993 -25.845 1.00 38.39 184 ARG B CA 1
ATOM 3279 C C . ARG B 1 198 ? 29.981 -17.151 -25.613 1.00 37.60 184 ARG B C 1
ATOM 3280 O O . ARG B 1 198 ? 30.261 -18.281 -25.985 1.00 38.17 184 ARG B O 1
ATOM 3288 N N . ARG B 1 199 ? 28.859 -16.891 -24.974 1.00 36.99 185 ARG B N 1
ATOM 3289 C CA . ARG B 1 199 ? 28.037 -17.987 -24.512 1.00 36.92 185 ARG B CA 1
ATOM 3290 C C . ARG B 1 199 ? 26.597 -17.918 -25.001 1.00 36.62 185 ARG B C 1
ATOM 3291 O O . ARG B 1 199 ? 25.754 -18.711 -24.579 1.00 36.08 185 ARG B O 1
ATOM 3299 N N . GLY B 1 200 ? 26.333 -16.990 -25.923 1.00 37.28 186 GLY B N 1
ATOM 3300 C CA . GLY B 1 200 ? 24.968 -16.736 -26.403 1.00 37.03 186 GLY B CA 1
ATOM 3301 C C . GLY B 1 200 ? 24.323 -17.897 -27.157 1.00 36.45 186 GLY B C 1
ATOM 3302 O O . GLY B 1 200 ? 23.106 -18.071 -27.140 1.00 35.35 186 GLY B O 1
ATOM 3303 N N . SER B 1 201 ? 25.140 -18.662 -27.860 1.00 37.19 187 SER B N 1
ATOM 3304 C CA . SER B 1 201 ? 24.664 -19.883 -28.508 1.00 38.63 187 SER B CA 1
ATOM 3305 C C . SER B 1 201 ? 25.308 -21.084 -27.901 1.00 38.49 187 SER B C 1
ATOM 3306 O O . SER B 1 201 ? 25.539 -22.078 -28.583 1.00 38.50 187 SER B O 1
ATOM 3309 N N . ASP B 1 202 ? 25.579 -21.005 -26.597 1.00 38.66 188 ASP B N 1
ATOM 3310 C CA . ASP B 1 202 ? 26.081 -22.163 -25.876 1.00 38.22 188 ASP B CA 1
ATOM 3311 C C . ASP B 1 202 ? 24.921 -22.824 -25.105 1.00 37.14 188 ASP B C 1
ATOM 3312 O O . ASP B 1 202 ? 24.448 -22.294 -24.114 1.00 36.21 188 ASP B O 1
ATOM 3317 N N . PRO B 1 203 ? 24.429 -23.989 -25.589 1.00 36.51 189 PRO B N 1
ATOM 3318 C CA . PRO B 1 203 ? 23.258 -24.558 -24.956 1.00 36.32 189 PRO B CA 1
ATOM 3319 C C . PRO B 1 203 ? 23.560 -25.016 -23.532 1.00 36.32 189 PRO B C 1
ATOM 3320 O O . PRO B 1 203 ? 24.664 -25.439 -23.231 1.00 35.84 189 PRO B O 1
ATOM 3324 N N . VAL B 1 204 ? 22.563 -24.901 -22.677 1.00 36.17 190 VAL B N 1
ATOM 3325 C CA . VAL B 1 204 ? 22.691 -25.264 -21.287 1.00 36.82 190 VAL B CA 1
ATOM 3326 C C . VAL B 1 204 ? 21.793 -26.457 -20.985 1.00 36.50 190 VAL B C 1
ATOM 3327 O O . VAL B 1 204 ? 20.598 -26.481 -21.356 1.00 35.28 190 VAL B O 1
ATOM 3331 N N . SER B 1 205 ? 22.391 -27.447 -20.317 1.00 36.21 191 SER B N 1
ATOM 3332 C CA . SER B 1 205 ? 21.663 -28.623 -19.875 1.00 37.17 191 SER B CA 1
ATOM 3333 C C . SER B 1 205 ? 20.407 -28.258 -19.090 1.00 35.87 191 SER B C 1
ATOM 3334 O O . SER B 1 205 ? 20.496 -27.524 -18.127 1.00 35.70 191 SER B O 1
ATOM 3337 N N . LEU B 1 206 ? 19.253 -28.788 -19.476 1.00 35.30 192 LEU B N 1
ATOM 3338 C CA . LEU B 1 206 ? 17.999 -28.533 -18.750 1.00 36.09 192 LEU B CA 1
ATOM 3339 C C . LEU B 1 206 ? 17.979 -29.206 -17.369 1.00 35.72 192 LEU B C 1
ATOM 3340 O O . LEU B 1 206 ? 17.296 -28.765 -16.456 1.00 34.04 192 LEU B O 1
ATOM 3345 N N . ASP B 1 207 ? 18.699 -30.307 -17.244 1.00 37.04 193 ASP B N 1
ATOM 3346 C CA . ASP B 1 207 ? 18.773 -30.971 -15.963 1.00 38.49 193 ASP B CA 1
ATOM 3347 C C . ASP B 1 207 ? 19.512 -30.054 -14.982 1.00 38.44 193 ASP B C 1
ATOM 3348 O O . ASP B 1 207 ? 19.048 -29.860 -13.848 1.00 39.45 193 ASP B O 1
ATOM 3353 N N . GLU B 1 208 ? 20.619 -29.462 -15.436 1.00 37.28 194 GLU B N 1
ATOM 3354 C CA . GLU B 1 208 ? 21.334 -28.460 -14.642 1.00 37.63 194 GLU B CA 1
ATOM 3355 C C . GLU B 1 208 ? 20.456 -27.253 -14.291 1.00 36.60 194 GLU B C 1
ATOM 3356 O O . GLU B 1 208 ? 20.439 -26.828 -13.144 1.00 36.15 194 GLU B O 1
ATOM 3362 N N . LEU B 1 209 ? 19.732 -26.713 -15.271 1.00 35.30 195 LEU B N 1
ATOM 3363 C CA . LEU B 1 209 ? 18.823 -25.601 -15.003 1.00 35.35 195 LEU B CA 1
ATOM 3364 C C . LEU B 1 209 ? 17.775 -26.039 -14.003 1.00 35.25 195 LEU B C 1
ATOM 3365 O O . LEU B 1 209 ? 17.417 -25.303 -13.078 1.00 34.86 195 LEU B O 1
ATOM 3370 N N . ASN B 1 210 ? 17.279 -27.260 -14.174 1.00 35.39 196 ASN B N 1
ATOM 3371 C CA . ASN B 1 210 ? 16.340 -27.788 -13.203 1.00 35.91 196 ASN B CA 1
ATOM 3372 C C . ASN B 1 210 ? 16.870 -27.797 -11.758 1.00 35.92 196 ASN B C 1
ATOM 3373 O O . ASN B 1 210 ? 16.157 -27.413 -10.826 1.00 35.41 196 ASN B O 1
ATOM 3378 N N . GLN B 1 211 ? 18.120 -28.226 -11.577 1.00 36.15 197 GLN B N 1
ATOM 3379 C CA . GLN B 1 211 ? 18.694 -28.285 -10.242 1.00 36.76 197 GLN B CA 1
ATOM 3380 C C . GLN B 1 211 ? 18.961 -26.902 -9.692 1.00 36.72 197 GLN B C 1
ATOM 3381 O O . GLN B 1 211 ? 18.720 -26.658 -8.530 1.00 36.84 197 GLN B O 1
ATOM 3387 N N . LEU B 1 212 ? 19.472 -26.000 -10.526 1.00 36.76 198 LEU B N 1
ATOM 3388 C CA . LEU B 1 212 ? 19.703 -24.624 -10.091 1.00 37.56 198 LEU B CA 1
ATOM 3389 C C . LEU B 1 212 ? 18.377 -23.952 -9.718 1.00 38.72 198 LEU B C 1
ATOM 3390 O O . LEU B 1 212 ? 18.259 -23.282 -8.680 1.00 38.58 198 LEU B O 1
ATOM 3395 N N . LEU B 1 213 ? 17.353 -24.157 -10.541 1.00 40.07 199 LEU B N 1
ATOM 3396 C CA . LEU B 1 213 ? 16.099 -23.445 -10.309 1.00 41.16 199 LEU B CA 1
ATOM 3397 C C . LEU B 1 213 ? 15.284 -24.126 -9.221 1.00 42.41 199 LEU B C 1
ATOM 3398 O O . LEU B 1 213 ? 14.172 -23.743 -8.932 1.00 43.50 199 LEU B O 1
ATOM 3403 N N . SER B 1 214 ? 15.871 -25.111 -8.578 1.00 43.43 200 SER B N 1
ATOM 3404 C CA . SER B 1 214 ? 15.162 -25.820 -7.561 1.00 44.89 200 SER B CA 1
ATOM 3405 C C . SER B 1 214 ? 15.237 -25.103 -6.208 1.00 45.62 200 SER B C 1
ATOM 3406 O O . SER B 1 214 ? 16.183 -24.366 -5.917 1.00 44.81 200 SER B O 1
ATOM 3409 N N . LYS B 1 215 ? 14.216 -25.310 -5.387 1.00 46.77 201 LYS B N 1
ATOM 3410 C CA . LYS B 1 215 ? 14.284 -24.848 -4.013 1.00 48.19 201 LYS B CA 1
ATOM 3411 C C . LYS B 1 215 ? 15.265 -25.728 -3.258 1.00 48.22 201 LYS B C 1
ATOM 3412 O O . LYS B 1 215 ? 15.863 -25.290 -2.296 1.00 49.26 201 LYS B O 1
ATOM 3418 N N . ASP B 1 216 ? 15.485 -26.944 -3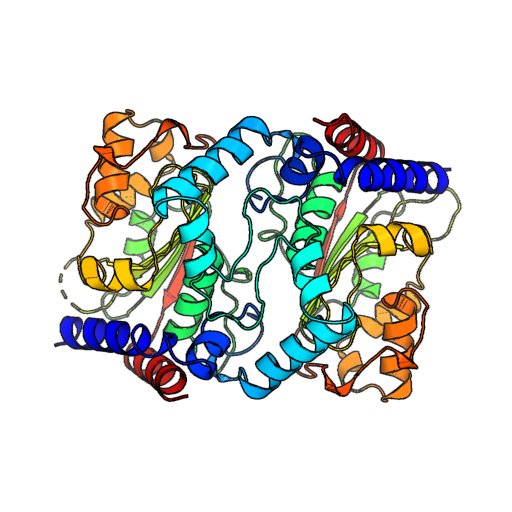.746 1.00 48.38 202 ASP B N 1
ATOM 3419 C CA . ASP B 1 216 ? 16.563 -27.804 -3.228 1.00 48.80 202 ASP B CA 1
ATOM 3420 C C . ASP B 1 216 ? 17.989 -27.322 -3.516 1.00 47.85 202 ASP B C 1
ATOM 3421 O O . ASP B 1 216 ? 18.951 -27.913 -3.030 1.00 47.64 202 ASP B O 1
ATOM 3426 N N . PHE B 1 217 ? 18.124 -26.251 -4.302 1.00 46.97 203 PHE B N 1
ATOM 3427 C CA . PHE B 1 217 ? 19.433 -25.705 -4.635 1.00 45.93 203 PHE B CA 1
ATOM 3428 C C . PHE B 1 217 ? 20.184 -25.283 -3.374 1.00 46.85 203 PHE B C 1
ATOM 3429 O O . PHE B 1 217 ? 21.415 -25.441 -3.266 1.00 46.95 203 PHE B O 1
ATOM 3437 N N . SER B 1 218 ? 19.440 -24.731 -2.429 1.00 47.95 204 SER B N 1
ATOM 3438 C CA . SER B 1 218 ? 20.053 -24.013 -1.313 1.00 49.48 204 SER B CA 1
ATOM 3439 C C . SER B 1 218 ? 20.689 -24.981 -0.313 1.00 49.75 204 SER B C 1
ATOM 3440 O O . SER B 1 218 ? 21.634 -24.611 0.392 1.00 50.30 204 SER B O 1
ATOM 3443 N N . LYS B 1 219 ? 20.186 -26.217 -0.297 1.00 49.33 205 LYS B N 1
ATOM 3444 C CA . LYS B 1 219 ? 20.709 -27.266 0.568 1.00 49.19 205 LYS B CA 1
ATOM 3445 C C . LYS B 1 219 ? 21.779 -28.166 -0.089 1.00 48.62 205 LYS B C 1
ATOM 3446 O O . LYS B 1 219 ? 22.363 -29.002 0.596 1.00 49.28 205 LYS B O 1
ATOM 3452 N N . MET B 1 220 ? 22.038 -28.013 -1.393 1.00 46.60 206 MET B N 1
ATOM 3453 C CA . MET B 1 220 ? 23.062 -28.827 -2.075 1.00 44.94 206 MET B CA 1
ATOM 3454 C C . MET B 1 220 ? 24.479 -28.537 -1.577 1.00 42.69 206 MET B C 1
ATOM 3455 O O . MET B 1 220 ? 24.738 -27.460 -1.052 1.00 42.34 206 MET B O 1
ATOM 3460 N N . PRO B 1 221 ? 25.412 -29.488 -1.737 1.00 41.05 207 PRO B N 1
ATOM 3461 C CA . PRO B 1 221 ? 26.754 -29.168 -1.218 1.00 40.12 207 PRO B CA 1
ATOM 3462 C C . PRO B 1 221 ? 27.424 -28.031 -1.964 1.00 39.81 207 PRO B C 1
ATOM 3463 O O . PRO B 1 221 ? 27.203 -27.847 -3.187 1.00 39.68 207 PRO B O 1
ATOM 3467 N N . ASP B 1 222 ? 28.285 -27.317 -1.235 1.00 38.87 208 ASP B N 1
ATOM 3468 C CA . ASP B 1 222 ? 28.904 -26.090 -1.701 1.00 37.93 208 ASP B CA 1
ATOM 3469 C C . ASP B 1 222 ? 29.505 -26.272 -3.066 1.00 36.43 208 ASP B C 1
ATOM 3470 O O . ASP B 1 222 ? 29.375 -25.381 -3.908 1.00 35.18 208 ASP B O 1
ATOM 3475 N N . ASP B 1 223 ? 30.205 -27.400 -3.260 1.00 33.79 209 ASP B N 1
ATOM 3476 C CA . ASP B 1 223 ? 30.847 -27.678 -4.544 1.00 33.98 209 ASP B CA 1
ATOM 3477 C C . ASP B 1 223 ? 29.836 -27.823 -5.694 1.00 32.29 209 ASP B C 1
ATOM 3478 O O . ASP B 1 223 ? 30.120 -27.432 -6.807 1.00 32.14 209 ASP B O 1
ATOM 3483 N N . VAL B 1 224 ? 28.676 -28.413 -5.415 1.00 32.12 210 VAL B N 1
ATOM 3484 C CA . VAL B 1 224 ? 27.642 -28.645 -6.442 1.00 31.60 210 VAL B CA 1
ATOM 3485 C C . VAL B 1 224 ? 27.043 -27.302 -6.848 1.00 32.39 210 VAL B C 1
ATOM 3486 O O . VAL B 1 224 ? 26.840 -27.044 -8.023 1.00 32.72 210 VAL B O 1
ATOM 3490 N N . GLN B 1 225 ? 26.741 -26.465 -5.862 1.00 32.40 211 GLN B N 1
ATOM 3491 C CA . GLN B 1 225 ? 26.253 -25.103 -6.093 1.00 33.28 211 GLN B CA 1
ATOM 3492 C C . GLN B 1 225 ? 27.259 -24.267 -6.897 1.00 33.05 211 GLN B C 1
ATOM 3493 O O . GLN B 1 225 ? 26.895 -23.625 -7.909 1.00 33.34 211 GLN B O 1
ATOM 3499 N N . THR B 1 226 ? 28.529 -24.325 -6.475 1.00 31.94 212 THR B N 1
ATOM 3500 C CA . THR B 1 226 ? 29.624 -23.674 -7.190 1.00 31.06 212 THR B CA 1
ATOM 3501 C C . THR B 1 226 ? 29.767 -24.138 -8.653 1.00 31.34 212 THR B C 1
ATOM 3502 O O . THR B 1 226 ? 29.962 -23.306 -9.576 1.00 30.51 212 THR B O 1
ATOM 3506 N N . ARG B 1 227 ? 29.742 -25.451 -8.871 1.00 30.25 213 ARG B N 1
ATOM 3507 C CA . ARG B 1 227 ? 29.902 -25.940 -10.242 1.00 31.50 213 ARG B CA 1
ATOM 3508 C C . ARG B 1 227 ? 28.677 -25.664 -11.133 1.00 31.53 213 ARG B C 1
ATOM 3509 O O . ARG B 1 227 ? 28.813 -25.382 -12.323 1.00 32.20 213 ARG B O 1
ATOM 3517 N N . LEU B 1 228 ? 27.491 -25.762 -10.552 1.00 30.35 214 LEU B N 1
ATOM 3518 C CA . LEU B 1 228 ? 26.252 -25.475 -11.250 1.00 30.81 214 LEU B CA 1
ATOM 3519 C C . LEU B 1 228 ? 26.201 -23.985 -11.692 1.00 31.65 214 LEU B C 1
ATOM 3520 O O . LEU B 1 228 ? 25.809 -23.677 -12.829 1.00 31.24 214 LEU B O 1
ATOM 3525 N N . LEU B 1 229 ? 26.620 -23.069 -10.805 1.00 32.19 215 LEU B N 1
ATOM 3526 C CA . LEU B 1 229 ? 26.641 -21.632 -11.146 1.00 32.01 215 LEU B CA 1
ATOM 3527 C C . LEU B 1 229 ? 27.643 -21.291 -12.212 1.00 32.27 215 LEU B C 1
ATOM 3528 O O . LEU B 1 229 ? 27.365 -20.427 -13.056 1.00 32.30 215 LEU B O 1
ATOM 3533 N N . ALA B 1 230 ? 28.825 -21.912 -12.142 1.00 31.23 216 ALA B N 1
ATOM 3534 C CA . ALA B 1 230 ? 29.871 -21.715 -13.134 1.00 31.66 216 ALA B CA 1
ATOM 3535 C C . ALA B 1 230 ? 29.428 -22.236 -14.485 1.00 31.59 216 ALA B C 1
ATOM 3536 O O . ALA B 1 230 ? 29.678 -21.610 -15.534 1.00 31.30 216 ALA B O 1
ATOM 3538 N N . SER B 1 231 ? 28.837 -23.425 -14.457 1.00 30.81 217 SER B N 1
ATOM 3539 C CA . SER B 1 231 ? 28.454 -24.097 -15.680 1.00 30.99 217 SER B CA 1
ATOM 3540 C C . SER B 1 231 ? 27.381 -23.304 -16.427 1.00 30.43 217 SER B C 1
ATOM 3541 O O . SER B 1 231 ? 27.448 -23.128 -17.641 1.00 32.39 217 SER B O 1
ATOM 3544 N N . ILE B 1 232 ? 26.369 -22.834 -15.724 1.00 30.41 218 ILE B N 1
ATOM 3545 C CA . ILE B 1 232 ? 25.266 -22.141 -16.390 1.00 29.81 218 ILE B CA 1
ATOM 3546 C C . ILE B 1 232 ? 25.547 -20.624 -16.672 1.00 29.48 218 ILE B C 1
ATOM 3547 O O . ILE B 1 232 ? 25.111 -20.051 -17.688 1.00 28.48 218 ILE B O 1
ATOM 3552 N N . LEU B 1 233 ? 26.219 -19.977 -15.719 1.00 29.03 219 LEU B N 1
ATOM 3553 C CA . LEU B 1 233 ? 26.182 -18.521 -15.582 1.00 29.21 219 LEU B CA 1
ATOM 3554 C C . LEU B 1 233 ? 27.509 -17.795 -15.581 1.00 29.49 219 LEU B C 1
ATOM 3555 O O . LEU B 1 233 ? 27.542 -16.560 -15.394 1.00 30.63 219 LEU B O 1
ATOM 3560 N N . GLN B 1 234 ? 28.602 -18.518 -15.797 1.00 28.78 220 GLN B N 1
ATOM 3561 C CA . GLN B 1 234 ? 29.911 -17.893 -15.749 1.00 29.52 220 GLN B CA 1
ATOM 3562 C C . GLN B 1 234 ? 30.527 -18.076 -17.119 1.00 30.42 220 GLN B C 1
ATOM 3563 O O . GLN B 1 234 ? 30.466 -19.169 -17.739 1.00 29.72 220 GLN B O 1
ATOM 3569 N N . ILE B 1 235 ? 31.114 -16.996 -17.614 1.00 31.91 221 ILE B N 1
ATOM 3570 C CA . ILE B 1 235 ? 31.469 -16.913 -19.028 1.00 32.56 221 ILE B CA 1
ATOM 3571 C C . ILE B 1 235 ? 32.512 -17.948 -19.494 1.00 34.06 221 ILE B C 1
ATOM 3572 O O . ILE B 1 235 ? 32.492 -18.377 -20.670 1.00 31.89 221 ILE B O 1
ATOM 3577 N N . ASP B 1 236 ? 33.430 -18.322 -18.587 1.00 35.20 222 ASP B N 1
ATOM 3578 C CA . ASP B 1 236 ? 34.498 -19.296 -18.886 1.00 37.03 222 ASP B CA 1
ATOM 3579 C C . ASP B 1 236 ? 34.156 -20.662 -18.268 1.00 37.46 222 ASP B C 1
ATOM 3580 O O . ASP B 1 236 ? 35.014 -21.525 -18.190 1.00 37.10 222 ASP B O 1
ATOM 3585 N N . LYS B 1 237 ? 32.918 -20.816 -17.799 1.00 37.91 223 LYS B N 1
ATOM 3586 C CA . LYS B 1 237 ? 32.488 -21.968 -17.018 1.00 38.90 223 LYS B CA 1
ATOM 3587 C C . LYS B 1 237 ? 33.496 -22.342 -15.925 1.00 39.03 223 LYS B C 1
ATOM 3588 O O . LYS B 1 237 ? 33.828 -23.510 -15.750 1.00 38.96 223 LYS B O 1
ATOM 3594 N N . ASP B 1 238 ? 33.973 -21.341 -15.195 1.00 39.05 224 ASP B N 1
ATOM 3595 C CA . ASP B 1 238 ? 35.141 -21.505 -14.330 1.00 39.06 224 ASP B CA 1
ATOM 3596 C C . ASP B 1 238 ? 34.753 -21.309 -12.879 1.00 37.82 224 ASP B C 1
ATOM 3597 O O . ASP B 1 238 ? 34.447 -20.214 -12.471 1.00 37.85 224 ASP B O 1
ATOM 3602 N N . PRO B 1 239 ? 34.773 -22.385 -12.091 1.00 37.70 225 PRO B N 1
ATOM 3603 C CA . PRO B 1 239 ? 34.270 -22.331 -10.716 1.00 37.59 225 PRO B CA 1
ATOM 3604 C C . PRO B 1 239 ? 35.138 -21.509 -9.779 1.00 38.29 225 PRO B C 1
ATOM 3605 O O . PRO B 1 239 ? 34.653 -21.072 -8.740 1.00 36.49 225 PRO B O 1
ATOM 3609 N N . HIS B 1 240 ? 36.402 -21.309 -10.168 1.00 40.17 226 HIS B N 1
ATOM 3610 C CA . HIS B 1 240 ? 37.332 -20.462 -9.444 1.00 43.18 226 HIS B CA 1
ATOM 3611 C C . HIS B 1 240 ? 36.893 -19.014 -9.425 1.00 42.94 226 HIS B C 1
ATOM 3612 O O . HIS B 1 240 ? 37.364 -18.254 -8.591 1.00 43.87 226 HIS B O 1
ATOM 3619 N N . LYS B 1 241 ? 36.031 -18.626 -10.360 1.00 42.83 227 LYS B N 1
ATOM 3620 C CA . LYS B 1 241 ? 35.501 -17.251 -10.425 1.00 42.92 227 LYS B CA 1
ATOM 3621 C C . LYS B 1 241 ? 34.180 -17.063 -9.683 1.00 42.09 227 LYS B C 1
ATOM 3622 O O . LYS B 1 241 ? 33.614 -15.979 -9.721 1.00 42.26 227 LYS B O 1
ATOM 3628 N N . VAL B 1 242 ? 33.678 -18.122 -9.038 1.00 41.15 228 VAL B N 1
ATOM 3629 C CA . VAL B 1 242 ? 32.377 -18.115 -8.387 1.00 40.55 228 VAL B CA 1
ATOM 3630 C C . VAL B 1 242 ? 32.590 -18.123 -6.889 1.00 41.65 228 VAL B C 1
ATOM 3631 O O . VAL B 1 242 ? 33.492 -18.815 -6.404 1.00 42.55 228 VAL B O 1
ATOM 3635 N N . ASP B 1 243 ? 31.771 -17.367 -6.155 1.00 41.63 229 ASP B N 1
ATOM 3636 C CA . ASP B 1 243 ? 31.912 -17.238 -4.709 1.00 42.46 229 ASP B CA 1
ATOM 3637 C C . ASP B 1 243 ? 30.593 -17.517 -4.053 1.00 41.89 229 ASP B C 1
ATOM 3638 O O . ASP B 1 243 ? 29.802 -16.599 -3.870 1.00 40.93 229 ASP B O 1
ATOM 3643 N N . ILE B 1 244 ? 30.360 -18.777 -3.681 1.00 42.42 230 ILE B N 1
ATOM 3644 C CA . ILE B 1 244 ? 29.049 -19.183 -3.183 1.00 43.60 230 ILE B CA 1
ATOM 3645 C C . ILE B 1 244 ? 28.693 -18.611 -1.796 1.00 44.47 230 ILE B C 1
ATOM 3646 O O . ILE B 1 244 ? 27.529 -18.685 -1.361 1.00 43.60 230 ILE B O 1
ATOM 3651 N N . LYS B 1 245 ? 29.690 -18.056 -1.097 1.00 45.29 231 LYS B N 1
ATOM 3652 C CA . LYS B 1 245 ? 29.410 -17.450 0.214 1.00 46.98 231 LYS B CA 1
ATOM 3653 C C . LYS B 1 245 ? 28.475 -16.240 0.115 1.00 47.18 231 LYS B C 1
ATOM 3654 O O . LYS B 1 245 ? 27.808 -15.894 1.081 1.00 47.21 231 LYS B O 1
ATOM 3660 N N . LYS B 1 246 ? 28.396 -15.645 -1.073 1.00 47.70 232 LYS B N 1
ATOM 3661 C CA . LYS B 1 246 ? 27.473 -14.546 -1.351 1.00 48.36 232 LYS B CA 1
ATOM 3662 C C . LYS B 1 246 ? 26.026 -14.966 -1.549 1.00 48.62 232 LYS B C 1
ATOM 3663 O O . LYS B 1 246 ? 25.150 -14.119 -1.643 1.00 48.83 232 LYS B O 1
ATOM 3669 N N . LEU B 1 247 ? 25.761 -16.263 -1.602 1.00 48.93 233 LEU B N 1
ATOM 3670 C CA . LEU B 1 247 ? 24.406 -16.730 -1.758 1.00 49.77 233 LEU B CA 1
ATOM 3671 C C . LEU B 1 247 ? 23.575 -16.322 -0.544 1.00 50.85 233 LEU B C 1
ATOM 3672 O O . LEU B 1 247 ? 24.036 -16.479 0.586 1.00 50.97 233 LEU B O 1
ATOM 3677 N N A HIS B 1 248 ? 22.378 -15.764 -0.765 0.50 50.75 234 HIS B N 1
ATOM 3678 N N B HIS B 1 248 ? 22.371 -15.810 -0.768 0.50 50.82 234 HIS B N 1
ATOM 3679 C CA A HIS B 1 248 ? 21.406 -15.656 0.318 0.50 50.72 234 HIS B CA 1
ATOM 3680 C CA B HIS B 1 248 ? 21.443 -15.614 0.325 0.50 50.85 234 HIS B CA 1
ATOM 3681 C C A HIS B 1 248 ? 20.587 -16.896 0.257 0.50 51.20 234 HIS B C 1
ATOM 3682 C C B HIS B 1 248 ? 20.552 -16.837 0.317 0.50 51.31 234 HIS B C 1
ATOM 3683 O O A HIS B 1 248 ? 19.655 -16.997 -0.536 0.50 51.02 234 HIS B O 1
ATOM 3684 O O B HIS B 1 248 ? 19.563 -16.880 -0.409 0.50 51.24 234 HIS B O 1
ATOM 3697 N N . LEU B 1 249 ? 20.936 -17.842 1.111 1.00 51.64 235 LEU B N 1
ATOM 3698 C CA . LEU B 1 249 ? 20.372 -19.187 1.024 1.00 52.99 235 LEU B CA 1
ATOM 3699 C C . LEU B 1 249 ? 18.883 -19.309 1.342 1.00 53.43 235 LEU B C 1
ATOM 3700 O O . LEU B 1 249 ? 18.254 -20.316 1.004 1.00 54.57 235 LEU B O 1
ATOM 3705 N N . ASP B 1 250 ? 18.308 -18.275 1.937 1.00 54.30 236 ASP B N 1
ATOM 3706 C CA . ASP B 1 250 ? 16.863 -18.240 2.145 1.00 54.31 236 ASP B CA 1
ATOM 3707 C C . ASP B 1 250 ? 16.134 -17.473 1.048 1.00 53.99 236 ASP B C 1
ATOM 3708 O O . ASP B 1 250 ? 14.898 -17.460 1.035 1.00 54.12 236 ASP B O 1
ATOM 3713 N N . GLY B 1 251 ? 16.899 -16.863 0.129 1.00 52.98 237 GLY B N 1
ATOM 3714 C CA . GLY B 1 251 ? 16.370 -16.057 -0.995 1.00 51.66 237 GLY B CA 1
ATOM 3715 C C . GLY B 1 251 ? 15.224 -16.692 -1.764 1.00 50.41 237 GLY B C 1
ATOM 3716 O O . GLY B 1 251 ? 15.036 -17.897 -1.743 1.00 50.42 237 GLY B O 1
ATOM 3717 N N . LYS B 1 252 ? 14.429 -15.886 -2.435 1.00 49.79 238 LYS B N 1
ATOM 3718 C CA . LYS B 1 252 ? 13.297 -16.444 -3.163 1.00 49.33 238 LYS B CA 1
ATOM 3719 C C . LYS B 1 252 ? 13.679 -16.773 -4.618 1.00 48.15 238 LYS B C 1
ATOM 3720 O O . LYS B 1 252 ? 14.520 -16.093 -5.191 1.00 48.10 238 LYS B O 1
ATOM 3726 N N . LEU B 1 253 ? 13.061 -17.806 -5.202 1.00 47.41 239 LEU B N 1
ATOM 3727 C CA . LEU B 1 253 ? 13.143 -18.071 -6.650 1.00 46.06 239 LEU B CA 1
ATOM 3728 C C . LEU B 1 253 ? 11.762 -17.965 -7.318 1.00 45.09 239 LEU B C 1
ATOM 3729 O O . LEU B 1 253 ? 10.858 -18.717 -6.984 1.00 44.74 239 LEU B O 1
ATOM 3734 N N . ARG B 1 254 ? 11.614 -17.033 -8.265 1.00 43.71 240 ARG B N 1
ATOM 3735 C CA . ARG B 1 254 ? 10.382 -16.911 -9.070 1.00 43.24 240 ARG B CA 1
ATOM 3736 C C . ARG B 1 254 ? 10.761 -16.809 -10.559 1.00 42.37 240 ARG B C 1
ATOM 3737 O O . ARG B 1 254 ? 11.821 -16.261 -10.903 1.00 42.55 240 ARG B O 1
ATOM 3745 N N . PHE B 1 255 ? 9.908 -17.329 -11.436 1.00 40.94 241 PHE B N 1
ATOM 3746 C CA . PHE B 1 255 ? 10.155 -17.223 -12.877 1.00 40.99 241 PHE B CA 1
ATOM 3747 C C . PHE B 1 255 ? 8.879 -17.059 -13.688 1.00 39.89 241 PHE B C 1
ATOM 3748 O O . PHE B 1 255 ? 7.814 -17.470 -13.258 1.00 40.10 241 PHE B O 1
ATOM 3756 N N . ALA B 1 256 ? 8.994 -16.419 -14.845 1.00 38.58 242 ALA B N 1
ATOM 3757 C CA . ALA B 1 256 ? 7.850 -16.231 -15.731 1.00 38.11 242 ALA B CA 1
ATOM 3758 C C . ALA B 1 256 ? 8.233 -16.524 -17.186 1.00 37.89 242 ALA B C 1
ATOM 3759 O O . ALA B 1 256 ? 9.314 -16.160 -17.643 1.00 37.28 242 ALA B O 1
ATOM 3761 N N . SER B 1 257 ? 7.345 -17.186 -17.905 1.00 37.92 243 SER B N 1
ATOM 3762 C CA . SER B 1 257 ? 7.621 -17.529 -19.287 1.00 38.86 243 SER B CA 1
ATOM 3763 C C . SER B 1 257 ? 6.611 -16.857 -20.213 1.00 38.36 243 SER B C 1
ATOM 3764 O O . SER B 1 257 ? 5.499 -16.512 -19.796 1.00 38.99 243 SER B O 1
ATOM 3767 N N . HIS B 1 258 ? 6.994 -16.693 -21.470 1.00 36.35 244 HIS B N 1
ATOM 3768 C CA . HIS B 1 258 ? 6.104 -16.164 -22.438 1.00 35.28 244 HIS B CA 1
ATOM 3769 C C . HIS B 1 258 ? 6.550 -16.693 -23.796 1.00 35.15 244 HIS B C 1
ATOM 3770 O O . HIS B 1 258 ? 7.778 -16.820 -24.092 1.00 33.80 244 HIS B O 1
ATOM 3777 N N . GLU B 1 259 ? 5.555 -16.973 -24.628 1.00 33.75 245 GLU B N 1
ATOM 3778 C CA . GLU B 1 259 ? 5.798 -17.407 -25.997 1.00 33.95 245 GLU B CA 1
ATOM 3779 C C . GLU B 1 259 ? 6.319 -16.234 -26.751 1.00 32.56 245 GLU B C 1
ATOM 3780 O O . GLU B 1 259 ? 6.009 -15.095 -26.424 1.00 32.90 245 GLU B O 1
ATOM 3786 N N . TYR B 1 260 ? 7.157 -16.502 -27.735 1.00 32.04 246 TYR B N 1
ATOM 3787 C CA . TYR B 1 260 ? 7.511 -15.479 -28.670 1.00 31.20 246 TYR B CA 1
ATOM 3788 C C . TYR B 1 260 ? 7.584 -16.062 -30.062 1.00 32.14 246 TYR B C 1
ATOM 3789 O O . TYR B 1 260 ? 7.853 -17.261 -30.241 1.00 31.47 246 TYR B O 1
ATOM 3798 N N . ASP B 1 261 ? 7.397 -15.176 -31.038 1.00 32.82 247 ASP B N 1
ATOM 3799 C CA . ASP B 1 261 ? 7.609 -15.497 -32.436 1.00 33.20 247 ASP B CA 1
ATOM 3800 C C . ASP B 1 261 ? 8.976 -15.042 -32.899 1.00 33.20 247 ASP B C 1
ATOM 3801 O O . ASP B 1 261 ? 9.371 -13.864 -32.753 1.00 32.43 247 ASP B O 1
ATOM 3806 N N . PHE B 1 262 ? 9.693 -15.987 -33.494 1.00 33.14 248 PHE B N 1
ATOM 3807 C CA . PHE B 1 262 ? 11.041 -15.730 -33.879 1.00 32.76 248 PHE B CA 1
ATOM 3808 C C . PHE B 1 262 ? 11.172 -14.585 -34.895 1.00 32.89 248 PHE B C 1
ATOM 3809 O O . PHE B 1 262 ? 12.073 -13.739 -34.768 1.00 32.63 248 PHE B O 1
ATOM 3817 N N . ARG B 1 263 ? 10.303 -14.551 -35.911 1.00 31.99 249 ARG B N 1
ATOM 3818 C CA . ARG B 1 263 ? 10.391 -13.443 -36.853 1.00 31.51 249 ARG B CA 1
ATOM 3819 C C . ARG B 1 263 ? 10.016 -12.072 -36.223 1.00 30.21 249 ARG B C 1
ATOM 3820 O O . ARG B 1 263 ? 10.625 -11.065 -36.547 1.00 28.31 249 ARG B O 1
ATOM 3828 N N . GLN B 1 264 ? 8.996 -12.030 -35.362 1.00 30.23 250 GLN B N 1
ATOM 3829 C CA . GLN B 1 264 ? 8.681 -10.778 -34.639 1.00 29.95 250 GLN B CA 1
ATOM 3830 C C . GLN B 1 264 ? 9.891 -10.228 -33.857 1.00 29.14 250 GLN B C 1
ATOM 3831 O O . GLN B 1 264 ? 10.187 -9.020 -33.900 1.00 30.29 250 GLN B O 1
ATOM 3837 N N . PHE B 1 265 ? 10.602 -11.128 -33.190 1.00 28.72 251 PHE B N 1
ATOM 3838 C CA . PHE B 1 265 ? 11.837 -10.813 -32.459 1.00 27.75 251 PHE B CA 1
ATOM 3839 C C . PHE B 1 265 ? 12.834 -10.199 -33.418 1.00 28.03 251 PHE B C 1
ATOM 3840 O O . PHE B 1 265 ? 13.370 -9.117 -33.136 1.00 26.95 251 PHE B O 1
ATOM 3848 N N . GLN B 1 266 ? 13.111 -10.871 -34.555 1.00 26.83 252 GLN B N 1
ATOM 3849 C CA . GLN B 1 266 ? 14.102 -10.300 -35.484 1.00 28.18 252 GLN B CA 1
ATOM 3850 C C . GLN B 1 266 ? 13.689 -8.930 -35.986 1.00 28.37 252 GLN B C 1
ATOM 3851 O O . GLN B 1 266 ? 14.532 -8.088 -36.186 1.00 27.54 252 GLN B O 1
ATOM 3857 N N . ARG B 1 267 ? 12.390 -8.732 -36.229 1.00 29.14 253 ARG B N 1
ATOM 3858 C CA . ARG B 1 267 ? 11.867 -7.422 -36.636 1.00 29.63 253 ARG B CA 1
ATOM 3859 C C . ARG B 1 267 ? 12.074 -6.332 -35.574 1.00 28.89 253 ARG B C 1
ATOM 3860 O O . ARG B 1 267 ? 12.460 -5.219 -35.906 1.00 28.85 253 ARG B O 1
ATOM 3868 N N . ASN B 1 268 ? 11.798 -6.679 -34.314 1.0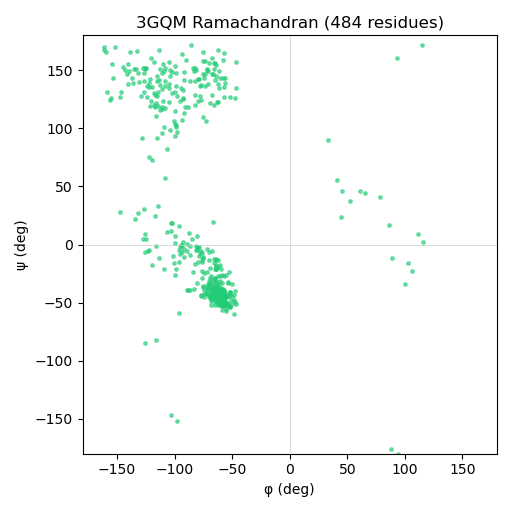0 27.73 254 ASN B N 1
ATOM 3869 C CA . ASN B 1 268 ? 11.953 -5.767 -33.158 1.00 26.22 254 ASN B CA 1
ATOM 3870 C C . ASN B 1 268 ? 13.412 -5.419 -33.026 1.00 24.22 254 ASN B C 1
ATOM 3871 O O . ASN B 1 268 ? 13.785 -4.229 -32.939 1.00 23.56 254 ASN B O 1
ATOM 3876 N N . ALA B 1 269 ? 14.256 -6.454 -33.054 1.00 24.00 255 ALA B N 1
ATOM 3877 C CA . ALA B 1 269 ? 15.713 -6.260 -32.951 1.00 24.74 255 ALA B CA 1
ATOM 3878 C C . ALA B 1 269 ? 16.283 -5.379 -34.059 1.00 26.70 255 ALA B C 1
ATOM 3879 O O . ALA B 1 269 ? 17.116 -4.489 -33.785 1.00 24.50 255 ALA B O 1
ATOM 3881 N N . GLN B 1 270 ? 15.882 -5.641 -35.326 1.00 28.65 256 GLN B N 1
ATOM 3882 C CA . GLN B 1 270 ? 16.425 -4.869 -36.440 1.00 30.44 256 GLN B CA 1
ATOM 3883 C C . GLN B 1 270 ? 15.875 -3.444 -36.382 1.00 30.11 256 GLN B C 1
ATOM 3884 O O . GLN B 1 270 ? 16.597 -2.493 -36.636 1.00 30.18 256 GLN B O 1
ATOM 3890 N N . TYR B 1 271 ? 14.632 -3.276 -35.973 1.00 31.03 257 TYR B N 1
ATOM 3891 C CA . TYR B 1 271 ? 14.149 -1.907 -35.755 1.00 32.04 257 TYR B CA 1
ATOM 3892 C C . TYR B 1 271 ? 15.049 -1.095 -34.781 1.00 31.40 257 TYR B C 1
ATOM 3893 O O . TYR B 1 271 ? 15.515 -0.001 -35.103 1.00 31.42 257 TYR B O 1
ATOM 3902 N N . VAL B 1 272 ? 15.327 -1.670 -33.613 1.00 31.07 258 VAL B N 1
ATOM 3903 C CA . VAL B 1 272 ? 16.168 -1.011 -32.615 1.00 30.31 258 VAL B CA 1
ATOM 3904 C C . VAL B 1 272 ? 17.588 -0.806 -33.157 1.00 30.73 258 VAL B C 1
ATOM 3905 O O . VAL B 1 272 ? 18.152 0.297 -33.060 1.00 29.08 258 VAL B O 1
ATOM 3909 N N . ALA B 1 273 ? 18.132 -1.872 -33.760 1.00 31.35 259 ALA B N 1
ATOM 3910 C CA . ALA B 1 273 ? 19.485 -1.843 -34.301 1.00 32.45 259 ALA B CA 1
ATOM 3911 C C . ALA B 1 273 ? 19.724 -0.771 -35.361 1.00 33.31 259 ALA B C 1
ATOM 3912 O O . ALA B 1 273 ? 20.840 -0.280 -35.494 1.00 33.23 259 ALA B O 1
ATOM 3914 N N . GLY B 1 274 ? 18.716 -0.446 -36.160 1.00 34.96 260 GLY B N 1
ATOM 3915 C CA . GLY B 1 274 ? 18.983 0.501 -37.241 1.00 36.80 260 GLY B CA 1
ATOM 3916 C C . GLY B 1 274 ? 18.640 1.934 -36.909 1.00 38.44 260 GLY B C 1
ATOM 3917 O O . GLY B 1 274 ? 18.505 2.730 -37.826 1.00 39.83 260 GLY B O 1
ATOM 3918 N N . LEU B 1 275 ? 18.462 2.252 -35.616 1.00 38.52 261 LEU B N 1
ATOM 3919 C CA . LEU B 1 275 ? 18.150 3.619 -35.161 1.00 38.82 261 LEU B CA 1
ATOM 3920 C C . LEU B 1 275 ? 19.351 4.541 -35.238 1.00 39.27 261 LEU B C 1
ATOM 3921 O O . LEU B 1 275 ? 20.497 4.095 -35.134 1.00 39.79 261 LEU B O 1
#

Sequence (494 aa):
HRVTLRKATLASLMQSLSGESSNRVMWNDRYDTLLIARDPREIKNAIEKSVTDFGGLENYKELTGGADPFALMTPVCGLSANNIFKLMTEKDVPIDPTSIEYLENTSFAEHVNTLDSHKNYVVIVNDGRLGHKFLIDLPALTQGPRTAYIIQSDLGGGALPAVRVEDWISRRGSDPVSLDELNQLLSKDFSKMPDDVQTRLLASILQIDKDPHKVDIKKLHLDGKLRFASHEYDFRQFQRNAQYVAGLGHRVTLRKATLASLMQQSLSGESSNRVMWNDRYDTLLIARDPREIKNAIEKSVTDFGGLENYKELTGGADPFALMTPVCGLSANNIFKLMTEKDVPIDPTSIEYLENTSFAEHVNTLDSHKNYVVIVNDGRLGHKFLIDLPALPRTAYIIQSDLGGGALPAVRVEDWISRRGSDPVSLDELNQLLSKDFSKMPDDVQTRLLASILQIDKDPHKVDIKKLHHLDGKLRFASHEYDFRQFQRNAQYVAGL

Organism: Burkholderia pseudomallei (strain K96243) (NCBI:txid272560)

Solvent-accessible surface area: 21849 Å² total; per-residue (Å²): 186,82,45,90,88,0,118,60,16,2,43,55,1,16,133,21,6,99,19,66,29,0,4,16,0,0,9,33,104,59,26,22,14,27,2,51,66,12,45,31,186,110,26,79,79,28,34,81,44,10,13,98,57,26,50,29,58,155,65,22,73,136,80,36,17,22,21,38,28,50,42,56,76,14,2,70,27,17,26,0,1,7,0,1,0,0,1,0,15,4,119,98,106,54,25,12,0,46,56,46,142,30,50,92,116,39,48,1,38,104,24,15,127,101,23,65,86,165,82,10,22,0,0,0,0,56,0,7,9,16,54,10,28,0,0,0,0,0,0,17,39,131,191,35,105,63,14,0,4,1,2,2,1,20,42,17,7,24,3,6,24,27,18,79,0,30,58,1,15,91,162,12,1,36,39,80,14,44,44,100,50,0,44,70,0,2,26,153,99,0,26,182,42,85,91,100,59,4,22,152,8,0,1,27,0,3,8,27,92,104,47,36,169,110,18,40,36,181,46,12,56,103,141,16,91,22,38,1,2,30,54,86,10,85,9,184,28,2,39,174,5,2,142,106,0,27,61,96,22,173,86,55,76,57,2,111,55,17,2,54,61,1,14,149,16,6,89,27,75,39,1,3,8,0,0,4,23,104,37,30,25,35,30,1,58,67,5,67,34,130,54,12,54,55,24,26,65,44,10,14,100,56,30,63,23,60,127,75,18,51,142,73,34,19,15,26,40,32,58,36,82,69,15,3,75,30,17,36,0,1,8,0,0,0,0,1,1,13,4,127,96,106,45,23,22,0,52,36,43,144,58,47,86,148,51,45,3,39,102,22,22,123,105,25,57,82,160,86,11,26,0,0,0,0,29,0,1,5,13,41,9,38,0,0,0,1,0,2,14,108,182,52,27,1,6,1,1,2,0,19,31,19,4,26,3,6,24,24,16,80,0,32,69,2,14,93,147,11,2,35,37,81,12,57,48,93,48,0,39,50,0,5,36,101,86,0,36,159,40,83,78,84,43,3,24,158,9,0,1,30,0,3,3,29,72,107,38,48,170,110,16,60,20,158,68,12,68,87,126,9,72,3,24,0,0,32,66,78,6,83,13,145,20,2,32,112,4,2,120,98,0,24,63,73

B-factor: mean 36.83, std 9.5, range [16.71, 73.03]

Radius of gyration: 22.58 Å; Cα contacts (8 Å, |Δi|>4): 975; chains: 2; bounding box: 53×60×58 Å

Secondary structure (DSSP, 8-state):
-HHHHHHHHHHHHHHGGGSHHHHHHHS----SS-GGG--HHHHHHHHHHHHHHTTSHHHHHHHHTS--TTS-----HHHHHHHHHHHHH-SSS---TTTSPPBSS--HHHHHTTS-TTSEEEEEEEETTTTEEEEEEE---TTS---BEEE--B--SSSS--B-HHHHHHHHTT--B-HHHHHHHTSGGGGGS-HHHHHHHHHHHH-TT--GGG--GGG--TT--EEEEEEEE-HHHHHHHHHHHHTT-/-HHHHHHHHHHHHHHHTTSHHHHHHHT----SS-GGG--HHHHHHHHHHHHHHTTSHHHHHHHTTT--TTSPP---HHHHHHHHHHHHH-SSS---TTTSPPBSS--HHHHHHTS-TTSEEEEEEEETTTTEEEEEEE------BEEE--B-SSSSS--B-HHHHHHHHTT--B-HHHHHHHTSGGGTTS-HHHHHHHHHHHH-TT--GGG--GGG--TT--EEEEEEEE-HHHHHHHHHHHHT-

Foldseek 3Di:
DLLVVLLVLLQLLLVLLQQQLLQPLQQDPDQQDQSLVDDSVVSVVVLVVVQVVQVHQVSVCVVPVRDRPSDGDQDAFVRNLQRLQSLFADFPHTDGVVPDDKDFADQLVRVVVVDDLQFKKKKWKCWFQQNGIWIWTFHRDPVDDGWIFIQGAHCDDAQAHGGGRSLQSVQGVSPTDDPVLVRCCQHLCLLVDDPVSNLQSCLRRPNSNSDSVRGDSVRTPSPTTMIMDMHTGDSVSSSVSSVSSSVSD/DLLVVQLVLLLLLLVLLVPQQLQPLQQDPDQQFQSLVDGSVVSVVVLVVVQVVLVHQVSVCVVPVHDRPSDRDQDAFVRNLQRLQSLFADDPGGDGQVPDDKAFDDFPVRVVVVDDLQFWKKKWKCWQQQNGIWIWTFHNPLTWTAIQGAHCADAQAHGDTSSLQSVQGVSPTDDVVLVRCCLDLCLLVDDPVSNLQSCLRRPYRVSDSVRGDSVRGPSVTGIIMDMDTGDPVSSSVSSVSSSVD

InterPro domains:
  IPR032278 Protein-glutamine deamidase Cif [PF16374] (127-261)

GO terms:
  GO:0090729 toxin activity (F, IDA)
  GO:0044071 symbiont-mediated perturbation of host cell cycle progression (P, IDA)
  GO:0050568 protein-glutamine glutaminase activity (F, IDA)
  GO:0005576 extracellular region (C, EXP)
  GO:0085034 symbiont-mediated suppression of host NF-kappaB cascade (P, EXP)

Nearest PDB structures (foldseek):
  3gqm-assembly2_B  TM=1.004E+00  e=2.613E-48  Burkholderia pseudomallei
  3eit-assembly2_B  TM=1.002E+00  e=1.297E-44  Burkholderia pseudomallei
  3gqm-assembly1_A  TM=1.001E+00  e=4.444E-44  Burkholderia pseudomallei
  3eir-assembly2_B  TM=9.965E-01  e=2.030E-44  Burkholderia pseudomallei
  4hcp-assembly1_A  TM=9.939E-01  e=7.724E-43  Burkholderia pseudomallei K96243